Protein AF-A0A0J8U878-F1 (afdb_monomer)

Solvent-accessible surface area (backbone atoms only — not comparable to full-atom values): 22999 Å² total; per-residue (Å²): 139,80,90,84,92,87,89,86,92,84,81,87,77,79,79,78,70,68,70,70,58,58,57,51,50,57,51,50,52,52,49,52,50,49,50,53,54,44,43,48,42,41,12,18,48,30,50,51,44,40,53,38,25,64,50,45,54,52,41,52,48,40,45,71,69,65,80,51,64,66,60,55,86,62,92,69,88,79,62,65,68,48,44,26,63,69,37,65,67,73,68,95,80,61,96,59,80,91,54,53,53,37,72,55,60,37,68,58,32,86,60,34,40,46,50,54,31,47,49,52,57,76,44,74,38,66,56,43,68,77,67,69,48,90,76,88,69,77,80,77,74,80,69,68,81,82,84,77,90,46,81,79,30,19,38,66,58,39,50,54,50,54,29,40,52,47,37,51,32,50,48,76,42,40,70,64,51,71,48,48,56,58,75,36,54,69,54,33,21,46,54,52,18,45,43,56,24,53,53,42,31,73,78,42,62,90,47,26,89,71,27,58,42,71,67,44,28,52,50,47,24,50,53,43,40,51,52,47,49,53,53,34,50,50,44,32,38,58,66,62,37,28,84,66,55,86,73,54,93,83,52,51,81,90,70,46,49,56,56,93,91,50,82,53,98,59,59,66,69,65,48,48,56,30,45,51,53,39,54,67,43,46,52,60,44,47,53,47,18,70,72,66,53,45,70,34,81,55,95,95,37,43,27,38,54,43,82,84,49,36,53,42,73,53,78,77,76,92,70,88,76,94,70,80,82,77,78,75,81,74,78,79,77,78,79,76,87,75,82,88,77,95,70,91,77,80,77,83,79,77,84,74,85,83,75,81,85,79,87,77,98,76,91,87,86,89,88,87,88,86,88,90,131

Mean predicted aligned error: 14.13 Å

Secondary structure (DSSP, 8-state):
----------PPP-----HHHHHHHHHHHHHHHHHHHHHHHHHHHHHHHHIIIIIHHHHHHHHHHTSS----SSS----HHHHHHHTSS--TT--S--PPTTGGGGTT-TTHHHHHHHHHHHSPPHHHHHS----------SS-------TT--HHHHHHHHHHHHHHHHHHSHHHHHHGGGGSHHHHHHHHHHIIIIIHHHH-GGGHHHHSSHHHHHHHHHHHHHHHHHHHHHHHHHHHT-TT----TTS-TTTSPPPTT-S-SS-HHHHHHHHHHHHHHHHHHHHHHHHS-SEEEETTEEEEEPTT--EEE------S----------------------------PPPPGGGSSSS---S--SSS-S---

Radius of gyration: 30.1 Å; Cα contacts (8 Å, |Δi|>4): 318; chains: 1; bounding box: 88×55×126 Å

Foldseek 3Di:
DDDDDDDDDDDDDDPPPPPPPVVVVVVVVVVVVVVVVCQQWVLLLLVLLCCLAVVCVVLVVCQVVVPFQSWDPPPDDDDQQQQQQLQVDDDPDDPDDDFHGDQRSQVQFPPSGRVSLRSLSPDQGPCCPPVVDDDDSDHDDPLDDDDDRSGRHGNVNSLLVLLQVLLLCCLVPVVCSVCQLCSFLQNVLLVVLCCQQPVVCVVPVVCNVPRVDPVNSVVSSVVSSVVSVVNSVVSQQVNQQLPSPPDDPPQDPSNDGDDPVDSHPDPPVSSVVSSVVSSVVRVVSSVCSVPVANWHQDPNWIWGQDSVSGTHTDDPPPDDDDDPPPPPPPDPPDDDDDDDDDDPPPDDDDDDPPPPPDDDDDPDPDDDPDDDD

Sequence (373 aa):
MSQTTGMPGLPPQFAMLNYGTLKNVDTQDRACSKITSVLSRGGGRLEEIFLSSSHAKMYSAINTVLIAPCIIGKSSMFRRSHLNYLTTTPPTNSKRPKRRPGIDYFSDNICEDHLIGDRLWKGKIFEEAEHNEDWGKHSLMFGDLAIQPMSGMSVGSYIDRRVRWLRVRKFTVLLATLVEPGTESFLCSAYLAFGLTTSVPCLLPQYRSYLANWSAFCLIWVASVLVWMLVDWSVYLKLHSGATIEADEFTPPFARPLRKSSIARRPFREWLFAWLGREALALPIWIWSFYGGTTVVWRDKVFRVGMDMVAYEIAQLAGGNKIIQTRSRATSRQGHEGCGDGSSNVRRRTPNGSFVSSGLATARVIESEIGKS

InterPro domains:
  IPR025993 Ceramide glucosyltransferase [PF13506] (43-307)
  IPR025993 Ceramide glucosyltransferase [PTHR12726] (41-317)

pLDDT: mean 76.0, std 23.63, range [25.78, 97.81]

Organism: NCBI:txid396776

Structure (mmCIF, N/CA/C/O backbone):
data_AF-A0A0J8U878-F1
#
_entry.id   AF-A0A0J8U878-F1
#
loop_
_atom_site.group_PDB
_atom_site.id
_atom_site.type_symbol
_atom_site.label_atom_id
_atom_site.label_alt_id
_atom_site.label_comp_id
_atom_site.label_asym_id
_atom_site.label_entity_id
_atom_site.label_seq_id
_atom_site.pdbx_PDB_ins_code
_atom_site.Cartn_x
_atom_site.Cartn_y
_atom_site.Cartn_z
_atom_site.occupancy
_atom_site.B_iso_or_equiv
_atom_site.auth_seq_id
_atom_site.auth_comp_id
_atom_site.auth_asym_id
_atom_site.auth_atom_id
_atom_site.pdbx_PDB_model_num
ATOM 1 N N . MET A 1 1 ? -53.171 -7.462 -78.839 1.00 34.75 1 MET A N 1
ATOM 2 C CA . MET A 1 1 ? -52.237 -6.484 -79.444 1.00 34.75 1 MET A CA 1
ATOM 3 C C . MET A 1 1 ? -51.130 -6.238 -78.430 1.00 34.75 1 MET A C 1
ATOM 5 O O . MET A 1 1 ? -51.472 -5.871 -77.323 1.00 34.75 1 MET A O 1
ATOM 9 N N . SER A 1 2 ? -49.840 -6.467 -78.636 1.00 33.41 2 SER A N 1
ATOM 10 C CA . SER A 1 2 ? -49.039 -7.003 -79.736 1.00 33.41 2 SER A CA 1
ATOM 11 C C . SER A 1 2 ? -47.792 -7.625 -79.091 1.00 33.41 2 SER A C 1
ATOM 13 O O . SER A 1 2 ? -47.280 -7.078 -78.117 1.00 33.41 2 SER A O 1
ATOM 15 N N . GLN A 1 3 ? -47.325 -8.756 -79.618 1.00 32.56 3 GLN A N 1
ATOM 16 C CA . GLN A 1 3 ? -45.987 -9.298 -79.356 1.00 32.56 3 GLN A CA 1
ATOM 17 C C . GLN A 1 3 ? -44.929 -8.509 -80.142 1.00 32.56 3 GLN A C 1
ATOM 19 O O . GLN A 1 3 ? -45.264 -7.991 -81.203 1.00 32.56 3 GLN A O 1
ATOM 24 N N . THR A 1 4 ? -43.683 -8.515 -79.647 1.00 33.38 4 THR A N 1
ATOM 25 C CA . THR A 1 4 ? -42.396 -8.627 -80.389 1.00 33.38 4 THR A CA 1
ATOM 26 C C . THR A 1 4 ? -41.268 -8.677 -79.334 1.00 33.38 4 THR A C 1
ATOM 28 O O . THR A 1 4 ? -41.131 -7.724 -78.577 1.00 33.38 4 THR A O 1
ATOM 31 N N . THR A 1 5 ? -40.661 -9.822 -78.984 1.00 37.22 5 THR A N 1
ATOM 32 C CA . THR A 1 5 ? -39.522 -10.564 -79.599 1.00 37.22 5 THR A CA 1
ATOM 33 C C . THR A 1 5 ? -38.161 -9.844 -79.619 1.00 37.22 5 THR A C 1
ATOM 35 O O . THR A 1 5 ? -38.015 -8.845 -80.312 1.00 37.22 5 THR A O 1
ATOM 38 N N . GLY A 1 6 ? -37.150 -10.444 -78.958 1.00 28.48 6 GLY A N 1
ATOM 39 C CA . GLY A 1 6 ? -35.709 -10.160 -79.125 1.00 28.48 6 GLY A CA 1
ATOM 40 C C . GLY A 1 6 ? -34.797 -10.787 -78.040 1.00 28.48 6 GLY A C 1
ATOM 41 O O . GLY A 1 6 ? -34.685 -10.241 -76.952 1.00 28.48 6 GLY A O 1
ATOM 42 N N . MET A 1 7 ? -34.174 -11.937 -78.338 1.00 31.23 7 MET A N 1
ATOM 43 C CA . MET A 1 7 ? -33.171 -12.734 -77.566 1.00 31.23 7 MET A CA 1
ATOM 44 C C . MET A 1 7 ? -31.717 -12.179 -77.738 1.00 31.23 7 MET A C 1
ATOM 46 O O . MET A 1 7 ? -31.571 -11.265 -78.545 1.00 31.23 7 MET A O 1
ATOM 50 N N . PRO A 1 8 ? -30.598 -12.802 -77.262 1.00 49.50 8 PRO A N 1
ATOM 51 C CA . PRO A 1 8 ? -30.229 -13.457 -75.979 1.00 49.50 8 PRO A CA 1
ATOM 52 C C . PRO A 1 8 ? -28.787 -13.113 -75.450 1.00 49.50 8 PRO A C 1
ATOM 54 O O . PRO A 1 8 ? -27.931 -12.659 -76.200 1.00 49.50 8 PRO A O 1
ATOM 57 N N . GLY A 1 9 ? -28.469 -13.489 -74.194 1.00 32.47 9 GLY A N 1
ATOM 58 C CA . GLY A 1 9 ? -27.154 -14.070 -73.814 1.00 32.47 9 GLY A CA 1
ATOM 59 C C . GLY A 1 9 ? -26.142 -13.252 -72.977 1.00 32.47 9 GLY A C 1
ATOM 60 O O . GLY A 1 9 ? -25.536 -12.323 -73.490 1.00 32.47 9 GLY A O 1
ATOM 61 N N . LEU A 1 10 ? -25.873 -13.690 -71.730 1.00 32.22 10 LEU A N 1
ATOM 62 C CA . LEU A 1 10 ? -24.554 -13.747 -71.039 1.00 32.22 10 LEU A CA 1
ATOM 63 C C . LEU A 1 10 ? -24.715 -14.441 -69.650 1.00 32.22 10 LEU A C 1
ATOM 65 O O . LEU A 1 10 ? -25.807 -14.395 -69.084 1.00 32.22 10 LEU A O 1
ATOM 69 N N . PRO A 1 11 ? -23.691 -15.150 -69.121 1.00 37.91 11 PRO A N 1
ATOM 70 C CA . PRO A 1 11 ? -23.832 -16.157 -68.059 1.00 37.91 11 PRO A CA 1
ATOM 71 C C . PRO A 1 11 ? -23.868 -15.547 -66.642 1.00 37.91 11 PRO A C 1
ATOM 73 O O . PRO A 1 11 ? -23.446 -14.403 -66.457 1.00 37.91 11 PRO A O 1
ATOM 76 N N . PRO A 1 12 ? -24.319 -16.295 -65.612 1.00 38.44 12 PRO A N 1
ATOM 77 C CA . PRO A 1 12 ? -24.359 -15.783 -64.249 1.00 38.44 12 PRO A CA 1
ATOM 78 C C . PRO A 1 12 ? -22.935 -15.655 -63.696 1.00 38.44 12 PRO A C 1
ATOM 80 O O . PRO A 1 12 ? -22.213 -16.644 -63.558 1.00 38.44 12 PRO A O 1
ATOM 83 N N . GLN A 1 13 ? -22.529 -14.429 -63.357 1.00 35.53 13 GLN A N 1
ATOM 84 C CA . GLN A 1 13 ? -21.352 -14.207 -62.527 1.00 35.53 13 GLN A CA 1
ATOM 85 C C . GLN A 1 13 ? -21.590 -14.849 -61.160 1.00 35.53 13 GLN A C 1
ATOM 87 O O . GLN A 1 13 ? -22.499 -14.482 -60.416 1.00 35.53 13 GLN A O 1
ATOM 92 N N . PHE A 1 14 ? -20.740 -15.824 -60.857 1.00 33.62 14 PHE A N 1
ATOM 93 C CA . PHE A 1 14 ? -20.523 -16.384 -59.536 1.00 33.62 14 PHE A CA 1
ATOM 94 C C . PHE A 1 14 ? -20.300 -15.232 -58.544 1.00 33.62 14 PHE A C 1
ATOM 96 O O . PHE A 1 14 ? -19.246 -14.594 -58.541 1.00 33.62 14 PHE A O 1
ATOM 103 N N . ALA A 1 15 ? -21.292 -14.951 -57.700 1.00 37.19 15 ALA A N 1
ATOM 104 C CA . ALA A 1 15 ? -21.102 -14.103 -56.537 1.00 37.19 15 ALA A CA 1
ATOM 105 C C . ALA A 1 15 ? -20.179 -14.851 -55.563 1.00 37.19 15 ALA A C 1
ATOM 107 O O . ALA A 1 15 ? -20.623 -15.675 -54.763 1.00 37.19 15 ALA A O 1
ATOM 108 N N . MET A 1 16 ? -18.874 -14.582 -55.652 1.00 34.69 16 MET A N 1
ATOM 109 C CA . MET A 1 16 ? -17.923 -14.886 -54.588 1.00 34.69 16 MET A CA 1
ATOM 110 C C . MET A 1 16 ? -18.314 -14.032 -53.378 1.00 34.69 16 MET A C 1
ATOM 112 O O . MET A 1 16 ? -17.911 -12.880 -53.228 1.00 34.69 16 MET A O 1
ATOM 116 N N . LEU A 1 17 ? -19.179 -14.596 -52.537 1.00 40.34 17 LEU A N 1
ATOM 117 C CA . LEU A 1 17 ? -19.492 -14.071 -51.220 1.00 40.34 17 LEU A CA 1
ATOM 118 C C . LEU A 1 17 ? -18.183 -13.860 -50.456 1.00 40.34 17 LEU A C 1
ATOM 120 O O . LEU A 1 17 ? -17.321 -14.737 -50.399 1.00 40.34 17 LEU A O 1
ATOM 124 N N . ASN A 1 18 ? -18.061 -12.664 -49.892 1.00 46.28 18 ASN A N 1
ATOM 125 C CA . ASN A 1 18 ? -16.959 -12.154 -49.087 1.00 46.28 18 ASN A CA 1
ATOM 126 C C . ASN A 1 18 ? -16.723 -13.032 -47.832 1.00 46.28 18 ASN A C 1
ATOM 128 O O . ASN A 1 18 ? -17.060 -12.665 -46.708 1.00 46.28 18 ASN A O 1
ATOM 132 N N . TYR A 1 19 ? -16.127 -14.216 -48.003 1.00 40.78 19 TYR A N 1
ATOM 133 C CA . TYR A 1 19 ? -15.762 -15.122 -46.905 1.00 40.78 19 TYR A CA 1
ATOM 134 C C . TYR A 1 19 ? -14.640 -14.552 -46.013 1.00 40.78 19 TYR A C 1
ATOM 136 O O . TYR A 1 19 ? -14.432 -15.034 -44.897 1.00 40.78 19 TYR A O 1
ATOM 144 N N . GLY A 1 20 ? -13.929 -13.516 -46.476 1.00 41.84 20 GLY A N 1
ATOM 145 C CA . GLY A 1 20 ? -12.878 -12.833 -45.716 1.00 41.84 20 GLY A CA 1
ATOM 146 C C . GLY A 1 20 ? -13.403 -11.844 -44.669 1.00 41.84 20 GLY A C 1
ATOM 147 O O . GLY A 1 20 ? -12.791 -11.685 -43.615 1.00 41.84 20 GLY A O 1
ATOM 148 N N . THR A 1 21 ? -14.554 -11.211 -44.912 1.00 46.91 21 THR A N 1
ATOM 149 C CA . THR A 1 21 ? -15.068 -10.136 -44.045 1.00 46.91 21 THR A CA 1
ATOM 150 C C . THR A 1 21 ? -15.819 -10.687 -42.832 1.00 46.91 21 THR A C 1
ATOM 152 O O . THR A 1 21 ? -15.641 -10.185 -41.726 1.00 46.91 21 THR A O 1
ATOM 155 N N . LEU A 1 22 ? -16.572 -11.782 -42.994 1.00 46.09 22 LEU A N 1
ATOM 156 C CA . LEU A 1 22 ? -17.311 -12.427 -41.896 1.00 46.09 22 LEU A CA 1
ATOM 157 C C . LEU A 1 22 ? -16.384 -13.046 -40.835 1.00 46.09 22 LEU A C 1
ATOM 159 O O . LEU A 1 22 ? -16.642 -12.912 -39.642 1.00 46.09 22 LEU A O 1
ATOM 163 N N . LYS A 1 23 ? -15.255 -13.647 -41.242 1.00 46.78 23 LYS A N 1
ATOM 164 C CA . LYS A 1 23 ? -14.264 -14.188 -40.293 1.00 46.78 23 LYS A CA 1
ATOM 165 C C . LYS A 1 23 ? -13.605 -13.100 -39.443 1.00 46.78 23 LYS A C 1
ATOM 167 O O . LYS A 1 23 ? -13.322 -13.344 -38.271 1.00 46.78 23 LYS A O 1
ATOM 172 N N . ASN A 1 24 ? -13.357 -11.918 -40.008 1.00 53.09 24 ASN A N 1
ATOM 173 C CA . ASN A 1 24 ? -12.736 -10.815 -39.272 1.00 53.09 24 ASN A CA 1
ATOM 174 C C . ASN A 1 24 ? -13.693 -10.196 -38.248 1.00 53.09 24 ASN A C 1
ATOM 176 O O . ASN A 1 24 ? -13.280 -9.968 -37.113 1.00 53.09 24 ASN A O 1
ATOM 180 N N . VAL A 1 25 ? -14.970 -10.020 -38.603 1.00 58.34 25 VAL A N 1
ATOM 181 C CA . VAL A 1 25 ? -16.000 -9.514 -37.679 1.00 58.34 25 VAL A CA 1
ATOM 182 C C . VAL A 1 25 ? -16.208 -10.487 -36.512 1.00 58.34 25 VAL A C 1
ATOM 184 O O . VAL A 1 25 ? -16.068 -10.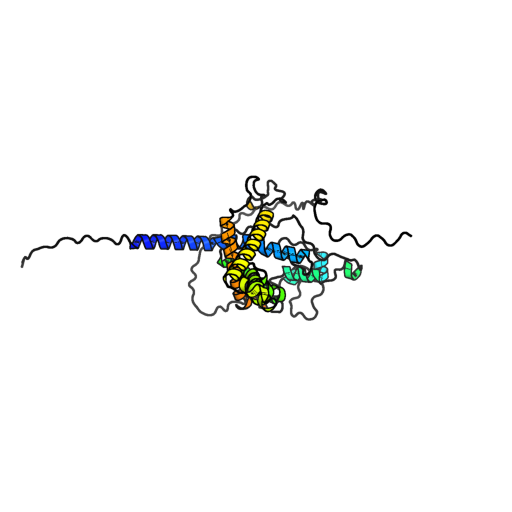089 -35.359 1.00 58.34 25 VAL A O 1
ATOM 187 N N . ASP A 1 26 ? -16.369 -11.788 -36.782 1.00 61.19 26 ASP A N 1
ATOM 188 C CA . ASP A 1 26 ? -16.529 -12.808 -35.731 1.00 61.19 26 ASP A CA 1
ATOM 189 C C . ASP A 1 26 ? -15.321 -12.907 -34.785 1.00 61.19 26 ASP A C 1
ATOM 191 O O . ASP A 1 26 ? -15.462 -13.182 -33.588 1.00 61.19 26 ASP A O 1
ATOM 195 N N . THR A 1 27 ? -14.107 -12.721 -35.310 1.00 63.50 27 THR A N 1
ATOM 196 C CA . THR A 1 27 ? -12.877 -12.798 -34.509 1.00 63.50 27 THR A CA 1
ATOM 197 C C . THR A 1 27 ? -12.712 -11.552 -33.641 1.00 63.50 27 THR A C 1
ATOM 199 O O . THR A 1 27 ? -12.341 -11.662 -32.468 1.00 63.50 27 THR A O 1
ATOM 202 N N . GLN A 1 28 ? -13.042 -10.380 -34.186 1.00 64.25 28 GLN A N 1
ATOM 203 C CA . GLN A 1 28 ? -12.994 -9.102 -33.484 1.00 64.25 28 GLN A CA 1
ATOM 204 C C . GLN A 1 28 ? -14.076 -9.008 -32.398 1.00 64.25 28 GLN A C 1
ATOM 206 O O . GLN A 1 28 ? -13.764 -8.618 -31.270 1.00 64.25 28 GLN A O 1
ATOM 211 N N . ASP A 1 29 ? -15.294 -9.479 -32.668 1.00 67.88 29 ASP A N 1
ATOM 212 C CA . ASP A 1 29 ? -16.391 -9.522 -31.693 1.00 67.88 29 ASP A CA 1
ATOM 213 C C . ASP A 1 29 ? -16.104 -10.510 -30.555 1.00 67.88 29 ASP A C 1
ATOM 215 O O . ASP A 1 29 ? -16.300 -10.195 -29.376 1.00 67.88 29 ASP A O 1
ATOM 219 N N . ARG A 1 30 ? -15.527 -11.683 -30.858 1.00 66.44 30 ARG A N 1
ATOM 220 C CA . ARG A 1 30 ? -15.059 -12.623 -29.822 1.00 66.44 30 ARG A CA 1
ATOM 221 C C . ARG A 1 30 ? -13.912 -12.052 -28.996 1.00 66.44 30 ARG A C 1
ATOM 223 O O . ARG A 1 30 ? -13.865 -12.292 -27.789 1.00 66.44 30 ARG A O 1
ATOM 230 N N . ALA A 1 31 ? -12.978 -11.329 -29.610 1.00 66.88 31 ALA A N 1
ATOM 231 C CA . ALA A 1 31 ? -11.881 -10.686 -28.892 1.00 66.88 31 ALA A CA 1
ATOM 232 C C . ALA A 1 31 ? -12.397 -9.566 -27.973 1.00 66.88 31 ALA A C 1
ATOM 234 O O . ALA A 1 31 ? -12.040 -9.535 -26.795 1.00 66.88 31 ALA A O 1
ATOM 235 N N . CYS A 1 32 ? -13.303 -8.715 -28.463 1.00 70.31 32 CYS A N 1
ATOM 236 C CA . CYS A 1 32 ? -13.951 -7.660 -27.683 1.00 70.31 32 CYS A CA 1
ATOM 237 C C . CYS A 1 32 ? -14.776 -8.234 -26.516 1.00 70.31 32 CYS A C 1
ATOM 239 O O . CYS A 1 32 ? -14.671 -7.763 -25.379 1.00 70.31 32 CYS A O 1
ATOM 241 N N . SER A 1 33 ? -15.514 -9.322 -26.756 1.00 77.75 33 SER A N 1
ATOM 242 C CA . SER A 1 33 ? -16.257 -10.055 -25.725 1.00 77.75 33 SER A CA 1
ATOM 243 C C . SER A 1 33 ? -15.330 -10.640 -24.648 1.00 77.75 33 SER A C 1
ATOM 245 O O . SER A 1 33 ? -15.580 -10.484 -23.449 1.00 77.75 33 SER A O 1
ATOM 247 N N . LYS A 1 34 ? -14.193 -11.231 -25.045 1.00 80.56 34 LYS A N 1
ATOM 248 C CA . LYS A 1 34 ? -13.176 -11.743 -24.110 1.00 80.56 34 LYS A CA 1
ATOM 249 C C . LYS A 1 34 ? -12.537 -10.629 -23.283 1.00 80.56 34 LYS A C 1
ATOM 251 O O . LYS A 1 34 ? -12.421 -10.784 -22.071 1.00 80.56 34 LYS A O 1
ATOM 256 N N . ILE A 1 35 ? -12.154 -9.511 -23.901 1.00 80.50 35 ILE A N 1
ATOM 257 C CA . ILE A 1 35 ? -11.570 -8.358 -23.196 1.00 80.50 35 ILE A CA 1
ATOM 258 C C . ILE A 1 35 ? -12.576 -7.795 -22.190 1.00 80.50 35 ILE A C 1
ATOM 260 O O . ILE A 1 35 ? -12.241 -7.626 -21.020 1.00 80.50 35 ILE A O 1
ATOM 264 N N . THR A 1 36 ? -13.831 -7.606 -22.597 1.00 81.62 36 THR A N 1
ATOM 265 C CA . THR A 1 36 ? -14.916 -7.153 -21.713 1.00 81.62 36 THR A CA 1
ATOM 266 C C . THR A 1 36 ? -15.147 -8.128 -20.551 1.00 81.62 36 THR A C 1
ATOM 268 O O . THR A 1 36 ? -15.304 -7.720 -19.397 1.00 81.62 36 THR A O 1
ATOM 271 N N . SER A 1 37 ? -15.080 -9.438 -20.805 1.00 81.12 37 SER A N 1
ATOM 272 C CA . SER A 1 37 ? -15.161 -10.456 -19.752 1.00 81.12 37 SER A CA 1
ATOM 273 C C . SER A 1 37 ? -13.964 -10.421 -18.794 1.00 81.12 37 SER A C 1
ATOM 275 O O . SER A 1 37 ? -14.129 -10.681 -17.602 1.00 81.12 37 SER A O 1
ATOM 277 N N . VAL A 1 38 ? -12.757 -10.135 -19.286 1.00 85.31 38 VAL A N 1
ATOM 278 C CA . VAL A 1 38 ? -11.560 -10.011 -18.444 1.00 85.31 38 VAL A CA 1
ATOM 279 C C . VAL A 1 38 ? -11.635 -8.736 -17.612 1.00 85.31 38 VAL A C 1
ATOM 281 O O . VAL A 1 38 ? -11.419 -8.790 -16.407 1.00 85.31 38 VAL A O 1
ATOM 284 N N . LEU A 1 39 ? -12.014 -7.605 -18.206 1.00 88.44 39 LEU A N 1
ATOM 285 C CA . LEU A 1 39 ? -12.142 -6.327 -17.504 1.00 88.44 39 LEU A CA 1
ATOM 286 C C . LEU A 1 39 ? -13.256 -6.345 -16.452 1.00 88.44 39 LEU A C 1
ATOM 288 O O . LEU A 1 39 ? -13.088 -5.777 -15.375 1.00 88.44 39 LEU A O 1
ATOM 292 N N . SER A 1 40 ? -14.363 -7.047 -16.701 1.00 86.94 40 SER A N 1
ATOM 293 C CA . SER A 1 40 ? -15.472 -7.150 -15.740 1.00 86.94 40 SER A CA 1
ATOM 294 C C . SER A 1 40 ? -15.149 -7.991 -14.498 1.00 86.94 40 SER A C 1
ATOM 296 O O . SER A 1 40 ? -15.808 -7.830 -13.475 1.00 86.94 40 SER A O 1
ATOM 298 N N . ARG A 1 41 ? -14.122 -8.853 -14.545 1.00 86.81 41 ARG A N 1
ATOM 299 C CA . ARG A 1 41 ? -13.750 -9.756 -13.431 1.00 86.81 41 ARG A CA 1
ATOM 300 C C . ARG A 1 41 ? -12.317 -9.570 -12.926 1.00 86.81 41 ARG A C 1
ATOM 302 O O . ARG A 1 41 ? -11.961 -10.096 -11.873 1.00 86.81 41 ARG A O 1
ATOM 309 N N . GLY A 1 42 ? -11.486 -8.862 -13.683 1.00 90.50 42 GLY A N 1
ATOM 310 C CA . GLY A 1 42 ? -10.051 -8.723 -13.450 1.00 90.50 42 GLY A CA 1
ATOM 311 C C . GLY A 1 42 ? -9.700 -7.834 -12.263 1.00 90.50 42 GLY A C 1
ATOM 312 O O . GLY A 1 42 ? -8.643 -8.024 -11.667 1.00 90.50 42 GLY A O 1
ATOM 313 N N . GLY A 1 43 ? -10.593 -6.928 -11.854 1.00 93.69 43 GLY A N 1
ATOM 314 C CA . GLY A 1 43 ? -10.366 -6.062 -10.695 1.00 93.69 43 GLY A CA 1
ATOM 315 C C . GLY A 1 43 ? -10.190 -6.844 -9.401 1.00 93.69 43 GLY A C 1
ATOM 316 O O . GLY A 1 43 ? -9.343 -6.493 -8.590 1.00 93.69 43 GLY A O 1
ATOM 317 N N . GLY A 1 44 ? -10.912 -7.957 -9.243 1.00 93.50 44 GLY A N 1
ATOM 318 C CA . GLY A 1 44 ? -10.741 -8.844 -8.092 1.00 93.50 44 GLY A CA 1
ATOM 319 C C . GLY A 1 44 ? -9.320 -9.394 -7.964 1.00 93.50 44 GLY A C 1
ATOM 320 O O . GLY A 1 44 ? -8.802 -9.495 -6.856 1.00 93.50 44 GLY A O 1
ATOM 321 N N . ARG A 1 45 ? -8.663 -9.688 -9.096 1.00 93.06 45 ARG A N 1
ATOM 322 C CA . ARG A 1 45 ? -7.261 -10.133 -9.117 1.00 93.06 45 ARG A CA 1
ATOM 323 C C . ARG A 1 45 ? -6.307 -8.987 -8.793 1.00 93.06 45 ARG A C 1
ATOM 325 O O . ARG A 1 45 ? -5.400 -9.185 -7.999 1.00 93.06 45 ARG A O 1
ATOM 332 N N . LEU A 1 46 ? -6.516 -7.806 -9.378 1.00 9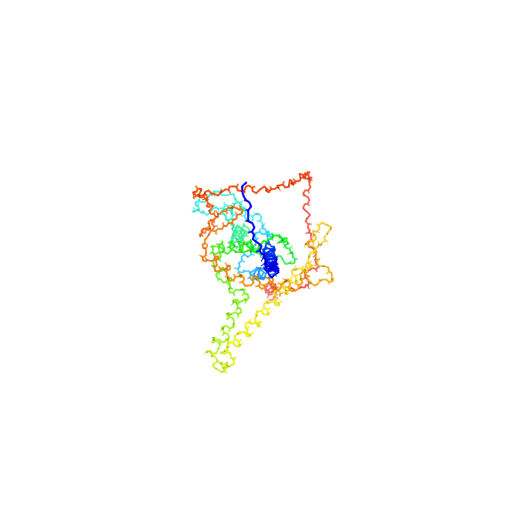5.56 46 LEU A N 1
ATOM 333 C CA . LEU A 1 46 ? -5.687 -6.627 -9.090 1.00 95.56 46 LEU A CA 1
ATOM 334 C C . LEU A 1 46 ? -5.703 -6.283 -7.599 1.00 95.56 46 LEU A C 1
ATOM 336 O O . LEU A 1 46 ? -4.658 -6.044 -7.005 1.00 95.56 46 LEU A O 1
ATOM 340 N N . GLU A 1 47 ? -6.884 -6.319 -6.990 1.00 94.81 47 GLU A N 1
ATOM 341 C CA . GLU A 1 47 ? -7.070 -6.030 -5.572 1.00 94.81 47 GLU A CA 1
ATOM 342 C C . GLU A 1 47 ? -6.522 -7.126 -4.660 1.00 94.81 47 GLU A C 1
ATOM 344 O O . GLU A 1 47 ? -5.937 -6.815 -3.631 1.00 94.81 47 GLU A O 1
ATOM 349 N N . GLU A 1 48 ? -6.666 -8.402 -5.027 1.00 94.19 48 GLU A N 1
ATOM 350 C CA . GLU A 1 48 ? -6.017 -9.496 -4.301 1.00 94.19 48 GLU A CA 1
ATOM 351 C C . GLU A 1 48 ? -4.500 -9.317 -4.282 1.00 94.19 48 GLU A C 1
ATOM 353 O O . GLU A 1 48 ? -3.896 -9.413 -3.214 1.00 94.19 48 GLU A O 1
ATOM 358 N N . ILE A 1 49 ? -3.886 -9.006 -5.432 1.00 94.81 49 ILE A N 1
ATOM 359 C CA . ILE A 1 49 ? -2.444 -8.751 -5.490 1.00 94.81 49 ILE A CA 1
ATOM 360 C C . ILE A 1 49 ? -2.094 -7.511 -4.676 1.00 94.81 49 ILE A C 1
ATOM 362 O O . ILE A 1 49 ? -1.197 -7.585 -3.852 1.00 94.81 49 ILE A O 1
ATOM 366 N N . PHE A 1 50 ? -2.835 -6.412 -4.822 1.00 94.69 50 PHE A N 1
ATOM 367 C CA . PHE A 1 50 ? -2.616 -5.200 -4.035 1.00 94.69 50 PHE A CA 1
ATOM 368 C C . PHE A 1 50 ? -2.643 -5.474 -2.516 1.00 94.69 50 PHE A C 1
ATOM 370 O O . PHE A 1 50 ? -1.745 -5.035 -1.794 1.00 94.69 50 PHE A O 1
ATOM 377 N N . LEU A 1 51 ? -3.640 -6.228 -2.034 1.00 93.25 51 LEU A N 1
ATOM 378 C CA . LEU A 1 51 ? -3.781 -6.598 -0.621 1.00 93.25 51 LEU A CA 1
ATOM 379 C C . LEU A 1 51 ? -2.662 -7.534 -0.139 1.00 93.25 51 LEU A C 1
ATOM 381 O O . LEU A 1 51 ? -2.226 -7.413 1.003 1.00 93.25 51 LEU A O 1
ATOM 385 N N . SER A 1 52 ? -2.186 -8.430 -1.005 1.00 93.62 52 SER A N 1
ATOM 386 C CA . SER A 1 52 ? -1.128 -9.407 -0.709 1.00 93.62 52 SER A CA 1
ATOM 387 C C . SER A 1 52 ? 0.286 -8.948 -1.094 1.00 93.62 52 SER A C 1
ATOM 389 O O . SER A 1 52 ? 1.222 -9.742 -1.022 1.00 93.62 52 SER A O 1
ATOM 391 N N . SER A 1 53 ? 0.464 -7.677 -1.465 1.00 94.38 53 SER A N 1
ATOM 392 C CA . SER A 1 53 ? 1.770 -7.072 -1.735 1.00 94.38 53 SER A CA 1
ATOM 393 C C . SER A 1 53 ? 1.923 -5.703 -1.058 1.00 94.38 53 SER A C 1
ATOM 395 O O . SER A 1 53 ? 2.188 -5.652 0.143 1.00 94.38 53 SER A O 1
ATOM 397 N N . SER A 1 54 ? 1.764 -4.586 -1.781 1.00 92.25 54 SER A N 1
ATOM 398 C CA . SER A 1 54 ? 2.020 -3.228 -1.281 1.00 92.25 54 SER A CA 1
ATOM 399 C C . SER A 1 54 ? 1.208 -2.907 -0.034 1.00 92.25 54 SER A C 1
ATOM 401 O O . SER A 1 54 ? 1.766 -2.376 0.921 1.00 92.25 54 SER A O 1
ATOM 403 N N . HIS A 1 55 ? -0.070 -3.286 0.023 1.00 91.44 55 HIS A N 1
ATOM 404 C CA . HIS A 1 55 ? -0.873 -3.052 1.221 1.00 91.44 55 HIS A CA 1
ATOM 405 C C . HIS A 1 55 ? -0.283 -3.761 2.446 1.00 91.44 55 HIS A C 1
ATOM 407 O O . HIS A 1 55 ? -0.011 -3.109 3.450 1.00 91.44 55 HIS A O 1
ATOM 413 N N . ALA A 1 56 ? -0.048 -5.075 2.356 1.00 91.56 56 ALA A N 1
ATOM 414 C CA . ALA A 1 56 ? 0.515 -5.853 3.454 1.00 91.56 56 ALA A CA 1
ATOM 415 C C . ALA A 1 56 ? 1.885 -5.311 3.883 1.00 91.56 56 ALA A C 1
ATOM 417 O O . ALA A 1 56 ? 2.083 -5.028 5.060 1.00 91.56 56 ALA A O 1
ATOM 418 N N . LYS A 1 57 ? 2.802 -5.080 2.935 1.00 91.69 57 LYS A N 1
ATOM 419 C CA . LYS A 1 57 ? 4.148 -4.572 3.238 1.00 91.69 57 LYS A CA 1
ATOM 420 C C . LYS A 1 57 ? 4.115 -3.213 3.929 1.00 91.69 57 LYS A C 1
ATOM 422 O O . LYS A 1 57 ? 4.772 -3.051 4.950 1.00 91.69 57 LYS A O 1
ATOM 427 N N . MET A 1 58 ? 3.357 -2.251 3.400 1.00 89.12 58 MET A N 1
ATOM 428 C CA . MET A 1 58 ? 3.342 -0.887 3.939 1.00 89.12 58 MET A CA 1
ATOM 429 C C . MET A 1 58 ? 2.679 -0.837 5.315 1.00 89.12 58 MET A C 1
ATOM 431 O O . MET A 1 58 ? 3.236 -0.248 6.238 1.00 89.12 58 MET A O 1
ATOM 435 N N . TYR A 1 59 ? 1.532 -1.501 5.486 1.00 88.69 59 TYR A N 1
ATOM 436 C CA . TYR A 1 59 ? 0.846 -1.540 6.778 1.00 88.69 59 TYR A CA 1
ATOM 437 C C . TYR A 1 59 ? 1.668 -2.277 7.834 1.00 88.69 59 TYR A C 1
ATOM 439 O O . TYR A 1 59 ? 1.795 -1.792 8.957 1.00 88.69 59 TYR A O 1
ATOM 447 N N . SER A 1 60 ? 2.272 -3.417 7.483 1.00 89.75 60 SER A N 1
ATOM 448 C CA . SER A 1 60 ? 3.163 -4.131 8.396 1.00 89.75 60 SER A CA 1
ATOM 449 C C . SER A 1 60 ? 4.392 -3.299 8.746 1.00 89.75 60 SER A C 1
ATOM 451 O O . SER A 1 60 ? 4.729 -3.221 9.922 1.00 89.75 60 SER A O 1
ATOM 453 N N . ALA A 1 61 ? 5.031 -2.636 7.777 1.00 90.38 61 ALA A N 1
ATOM 454 C CA . ALA A 1 61 ? 6.195 -1.794 8.035 1.00 90.38 61 ALA A CA 1
ATOM 455 C C . ALA A 1 61 ? 5.855 -0.641 8.987 1.00 90.38 61 ALA A C 1
ATOM 457 O O . ALA A 1 61 ? 6.495 -0.522 10.028 1.00 90.38 61 ALA A O 1
ATOM 458 N N . ILE A 1 62 ? 4.813 0.145 8.687 1.00 88.88 62 ILE A N 1
ATOM 459 C CA . ILE A 1 62 ? 4.408 1.302 9.503 1.00 88.88 62 ILE A CA 1
ATOM 460 C C . ILE A 1 62 ? 4.047 0.871 10.930 1.00 88.88 62 ILE A C 1
ATOM 462 O O . ILE A 1 62 ? 4.498 1.502 11.886 1.00 88.88 62 ILE A O 1
ATOM 466 N N . ASN A 1 63 ? 3.286 -0.218 11.085 1.00 89.38 63 ASN A N 1
ATOM 467 C CA . ASN A 1 63 ? 2.906 -0.720 12.406 1.00 89.38 63 ASN A CA 1
ATOM 468 C C . ASN A 1 63 ? 4.074 -1.372 13.158 1.00 89.38 63 ASN A C 1
ATOM 470 O O . ASN A 1 63 ? 4.056 -1.396 14.382 1.00 89.38 63 ASN A O 1
ATOM 474 N N . THR A 1 64 ? 5.099 -1.872 12.460 1.00 89.50 64 THR A N 1
ATOM 475 C CA . THR A 1 64 ? 6.313 -2.414 13.097 1.00 89.50 64 THR A CA 1
ATOM 476 C C . THR A 1 64 ? 7.202 -1.297 13.628 1.00 89.50 64 THR A C 1
ATOM 478 O O . THR A 1 64 ? 7.720 -1.403 14.734 1.00 89.50 64 THR A O 1
ATOM 481 N N . VAL A 1 65 ? 7.368 -0.210 12.866 1.00 89.69 65 VAL A N 1
ATOM 482 C CA . VAL A 1 65 ? 8.186 0.935 13.303 1.00 89.69 65 VAL A CA 1
ATOM 483 C C . VAL A 1 65 ? 7.440 1.888 14.241 1.00 89.69 65 VAL A C 1
ATOM 485 O O . VAL A 1 65 ? 8.054 2.806 14.772 1.00 89.69 65 VAL A O 1
ATOM 488 N N . LEU A 1 66 ? 6.130 1.689 14.438 1.00 87.75 66 LEU A N 1
ATOM 489 C CA . LEU A 1 66 ? 5.286 2.449 15.368 1.00 87.75 66 LEU A CA 1
ATOM 490 C C . LEU A 1 66 ? 5.353 3.975 15.165 1.00 87.75 66 LEU A C 1
ATOM 492 O O . LEU A 1 66 ? 5.309 4.744 16.120 1.00 87.75 66 LEU A O 1
ATOM 496 N N . ILE A 1 67 ? 5.427 4.430 13.911 1.00 86.88 67 ILE A N 1
ATOM 497 C CA . ILE A 1 67 ? 5.469 5.871 13.588 1.00 86.88 67 ILE A CA 1
ATOM 498 C C . ILE A 1 67 ? 4.077 6.495 13.427 1.00 86.88 67 ILE A C 1
ATOM 500 O O . ILE A 1 67 ? 3.930 7.712 13.507 1.00 86.88 67 ILE A O 1
ATOM 504 N N . ALA A 1 68 ? 3.056 5.678 13.160 1.00 85.69 68 ALA A N 1
ATOM 505 C CA . ALA A 1 68 ? 1.678 6.119 12.975 1.00 85.69 68 ALA A CA 1
ATOM 506 C C . ALA A 1 68 ? 0.697 4.959 13.225 1.00 85.69 68 ALA A C 1
ATOM 508 O O . ALA A 1 68 ? 1.045 3.808 12.947 1.00 85.69 68 ALA A O 1
ATOM 509 N N . PRO A 1 69 ? -0.548 5.237 13.664 1.00 85.19 69 PRO A N 1
ATOM 510 C CA . PRO A 1 69 ? -1.590 4.222 13.779 1.00 85.19 69 PRO A CA 1
ATOM 511 C C . PRO A 1 69 ? -2.081 3.820 12.382 1.00 85.19 69 PRO A C 1
ATOM 513 O O . PRO A 1 69 ? -3.003 4.422 11.823 1.00 85.19 69 PRO A O 1
ATOM 516 N N . CYS A 1 70 ? -1.459 2.804 11.784 1.00 85.31 70 CYS A N 1
ATOM 517 C CA . CYS A 1 70 ? -1.843 2.317 10.465 1.00 85.31 70 CYS A CA 1
ATOM 518 C C . CYS A 1 70 ? -2.907 1.228 10.602 1.00 85.31 70 CYS A C 1
ATOM 520 O O . CYS A 1 70 ? -2.630 0.030 10.547 1.00 85.31 70 CYS A O 1
ATOM 522 N N . ILE A 1 71 ? -4.150 1.655 10.808 1.00 86.56 71 ILE A N 1
ATOM 523 C CA . ILE A 1 71 ? -5.287 0.744 10.930 1.00 86.56 71 ILE A CA 1
ATOM 524 C C . ILE A 1 71 ? -6.150 0.735 9.671 1.00 86.56 71 ILE A C 1
ATOM 526 O O . ILE A 1 71 ? -6.119 1.656 8.852 1.00 86.56 71 ILE A O 1
ATOM 530 N N . ILE A 1 72 ? -6.907 -0.345 9.521 1.00 84.81 72 ILE A N 1
ATOM 531 C CA . ILE A 1 72 ? -7.884 -0.539 8.452 1.00 84.81 72 ILE A CA 1
ATOM 532 C C . ILE A 1 72 ? -9.279 -0.711 9.054 1.00 84.81 72 ILE A C 1
ATOM 534 O O . ILE A 1 72 ? -9.435 -1.286 10.132 1.00 84.81 72 ILE A O 1
ATOM 538 N N . GLY A 1 73 ? -10.313 -0.290 8.329 1.00 82.19 73 GLY A N 1
ATOM 539 C CA . GLY A 1 73 ? -11.718 -0.405 8.742 1.00 82.19 73 GLY A CA 1
ATOM 540 C C . GLY A 1 73 ? -12.277 -1.829 8.793 1.00 82.19 73 GLY A C 1
ATOM 541 O O . GLY A 1 73 ? -13.489 -2.018 8.851 1.00 82.19 73 GLY A O 1
ATOM 542 N N . LYS A 1 74 ? -11.419 -2.852 8.734 1.00 84.88 74 LYS A N 1
ATOM 543 C CA . LYS A 1 74 ? -11.772 -4.265 8.894 1.00 84.88 74 LYS A CA 1
ATOM 544 C C . LYS A 1 74 ? -10.732 -4.948 9.764 1.00 84.88 74 LYS A C 1
ATOM 546 O O . LYS A 1 74 ? -9.560 -4.620 9.667 1.00 84.88 74 LYS A O 1
ATOM 551 N N . SER A 1 75 ? -11.158 -5.913 10.574 1.00 86.56 75 SER A N 1
ATOM 552 C CA . SER A 1 75 ? -10.250 -6.745 11.380 1.00 86.56 75 SER A CA 1
ATOM 553 C C . SER A 1 75 ? -9.323 -5.959 12.317 1.00 86.56 75 SER A C 1
ATOM 555 O O . SER A 1 75 ? -8.213 -6.390 12.607 1.00 86.56 75 SER A O 1
ATOM 557 N N . SER A 1 76 ? -9.808 -4.820 12.814 1.00 89.81 76 SER A N 1
ATOM 558 C CA . SER A 1 76 ? -9.174 -4.038 13.877 1.00 89.81 76 SER A CA 1
ATOM 559 C C . SER A 1 76 ? -9.993 -4.176 15.162 1.00 89.81 76 SER A C 1
ATOM 561 O O . SER A 1 76 ? -11.224 -4.177 15.114 1.00 89.81 76 SER A O 1
ATOM 563 N N . MET A 1 77 ? -9.324 -4.276 16.313 1.00 90.94 77 MET A N 1
ATOM 564 C CA . MET A 1 77 ? -9.966 -4.342 17.629 1.00 90.94 77 MET A CA 1
ATOM 565 C C . MET A 1 77 ? -9.594 -3.122 18.469 1.00 90.94 77 MET A C 1
ATOM 567 O O . MET A 1 77 ? -8.425 -2.754 18.560 1.00 90.94 77 MET A O 1
ATOM 571 N N . PHE A 1 78 ? -10.589 -2.527 19.129 1.00 91.50 78 PHE A N 1
ATOM 572 C CA . PHE A 1 78 ? -10.409 -1.372 20.009 1.00 91.50 78 PHE A CA 1
ATOM 573 C C . PHE A 1 78 ? -11.070 -1.627 21.363 1.00 91.50 78 PHE A C 1
ATOM 575 O O . PHE A 1 78 ? -12.116 -2.275 21.445 1.00 91.50 78 PHE A O 1
ATOM 582 N N . ARG A 1 79 ? -10.498 -1.073 22.438 1.00 92.19 79 ARG A N 1
ATOM 583 C CA . ARG A 1 79 ? -11.140 -1.086 23.759 1.00 92.19 79 ARG A CA 1
ATOM 584 C C . ARG A 1 79 ? -12.250 -0.041 23.805 1.00 92.19 79 ARG A C 1
ATOM 586 O O . ARG A 1 79 ? -12.004 1.149 23.610 1.00 92.19 79 ARG A O 1
ATOM 593 N N . ARG A 1 80 ? -13.473 -0.488 24.107 1.00 93.25 80 ARG A N 1
ATOM 594 C CA . ARG A 1 80 ? -14.656 0.386 24.185 1.00 93.25 80 ARG A CA 1
ATOM 595 C C . ARG A 1 80 ? -14.497 1.488 25.236 1.00 93.25 80 ARG A C 1
ATOM 597 O O . ARG A 1 80 ? -14.885 2.619 24.970 1.00 93.25 80 ARG A O 1
ATOM 604 N N . SER A 1 81 ? -13.932 1.169 26.403 1.00 93.44 81 SER A N 1
ATOM 605 C CA . SER A 1 81 ? -13.699 2.130 27.494 1.00 93.44 81 SER A CA 1
ATOM 606 C C . SER A 1 81 ? -12.800 3.283 27.049 1.00 93.44 81 SER A C 1
ATOM 608 O O . SER A 1 81 ? -13.194 4.439 27.175 1.00 93.44 81 SER A O 1
ATOM 610 N N . HIS A 1 82 ? -11.653 2.966 26.440 1.00 93.69 82 HIS A N 1
ATOM 611 C CA . HIS A 1 82 ? -10.691 3.962 25.961 1.00 93.69 82 HIS A CA 1
ATOM 612 C C . HIS A 1 82 ? -11.323 4.858 24.893 1.00 93.69 82 HIS A C 1
ATOM 614 O O . HIS A 1 82 ? -11.234 6.082 24.970 1.00 93.69 82 HIS A O 1
ATOM 620 N N . LEU A 1 83 ? -12.011 4.257 23.915 1.00 93.31 83 LEU A N 1
ATOM 621 C CA . LEU A 1 83 ? -12.645 5.018 22.843 1.00 93.31 83 LEU A CA 1
ATOM 622 C C . LEU A 1 83 ? -13.737 5.951 23.382 1.00 93.31 83 LEU A C 1
ATOM 624 O O . LEU A 1 83 ? -13.788 7.113 22.987 1.00 93.31 83 LEU A O 1
ATOM 628 N N . ASN A 1 84 ? -14.575 5.473 24.306 1.00 93.75 84 ASN A N 1
ATOM 629 C CA . ASN A 1 84 ? -15.621 6.284 24.930 1.00 93.75 84 ASN A CA 1
ATOM 630 C C . ASN A 1 84 ? -15.031 7.451 25.730 1.00 93.75 84 ASN A C 1
ATOM 632 O O . ASN A 1 84 ? -15.470 8.585 25.554 1.00 93.75 84 ASN A O 1
ATOM 636 N N . TYR A 1 85 ? -14.018 7.200 26.563 1.00 92.44 85 TYR A N 1
ATOM 637 C CA . TYR A 1 85 ? -13.357 8.245 27.350 1.00 92.44 85 TYR A CA 1
ATOM 638 C C . TYR A 1 85 ? -12.806 9.357 26.445 1.00 92.44 85 TYR A C 1
ATOM 640 O O . TYR A 1 85 ? -13.129 10.532 26.614 1.00 92.44 85 TYR A O 1
ATOM 648 N N . LEU A 1 86 ? -12.094 8.978 25.381 1.00 91.44 86 LEU A N 1
ATOM 649 C CA . LEU A 1 86 ? -11.497 9.917 24.428 1.00 91.44 86 LEU A CA 1
ATOM 650 C C . LEU A 1 86 ? -12.513 10.680 23.561 1.00 91.44 86 LEU A C 1
ATOM 652 O O . LEU A 1 86 ? -12.150 11.652 22.896 1.00 91.44 86 LEU A O 1
ATOM 656 N N . THR A 1 87 ? -13.774 10.267 23.538 1.00 91.00 87 THR A N 1
ATOM 657 C CA . THR A 1 87 ? -14.834 10.886 22.722 1.00 91.00 87 THR A CA 1
ATOM 658 C C . THR A 1 87 ? -15.953 11.493 23.571 1.00 91.00 87 THR A C 1
ATOM 660 O O . THR A 1 87 ? -16.983 11.898 23.037 1.00 91.00 87 THR A O 1
ATOM 663 N N . THR A 1 88 ? -15.761 11.585 24.892 1.00 85.19 88 THR A N 1
ATOM 664 C CA . THR A 1 88 ? -16.750 12.167 25.815 1.00 85.19 88 THR A CA 1
ATOM 665 C C . THR A 1 88 ? -16.789 13.695 25.731 1.00 85.19 88 THR A C 1
ATOM 667 O O . THR A 1 88 ? -17.859 14.291 25.854 1.00 85.19 88 THR A O 1
ATOM 670 N N . THR A 1 89 ? -15.653 14.341 25.462 1.00 67.88 89 THR A N 1
ATOM 671 C CA . THR A 1 89 ? -15.566 15.793 25.277 1.00 67.88 89 THR A CA 1
ATOM 672 C C . THR A 1 89 ? -15.534 16.145 23.785 1.00 67.88 89 THR A C 1
ATOM 674 O O . THR A 1 89 ? -14.534 15.887 23.109 1.00 67.88 89 THR A O 1
ATOM 677 N N . PRO A 1 90 ? -16.610 16.727 23.220 1.00 61.91 90 PRO A N 1
ATOM 678 C CA . PRO A 1 90 ? -16.543 17.272 21.873 1.00 61.91 90 PRO A CA 1
ATOM 679 C C . PRO A 1 90 ? -15.560 18.455 21.844 1.00 61.91 90 PRO A C 1
ATOM 681 O O . PRO A 1 90 ? -15.491 19.211 22.817 1.00 61.91 90 PRO A O 1
ATOM 684 N N . PRO A 1 91 ? -14.802 18.652 20.750 1.00 59.53 91 PRO A N 1
ATOM 685 C CA . PRO A 1 91 ? -13.944 19.817 20.616 1.00 59.53 91 PRO A CA 1
ATOM 686 C C . PRO A 1 91 ? -14.788 21.087 20.744 1.00 59.53 91 PRO A C 1
ATOM 688 O O . PRO A 1 91 ? -15.807 21.240 20.065 1.00 59.53 91 PRO A O 1
ATOM 691 N N . THR A 1 92 ? -14.340 21.998 21.606 1.00 53.59 92 THR A N 1
ATOM 692 C CA . THR A 1 92 ? -15.051 23.194 22.095 1.00 53.59 92 THR A CA 1
ATOM 693 C C . THR A 1 92 ? -15.490 24.191 21.015 1.00 53.59 92 THR A C 1
ATOM 695 O O . THR A 1 92 ? -16.187 25.143 21.330 1.00 53.59 92 THR A O 1
ATOM 698 N N . ASN A 1 93 ? -15.166 23.954 19.739 1.00 52.22 93 ASN A N 1
ATOM 699 C CA . ASN A 1 93 ? -15.492 24.823 18.602 1.00 52.22 93 ASN A CA 1
ATOM 700 C C . ASN A 1 93 ? -16.076 24.080 17.386 1.00 52.22 93 ASN A C 1
ATOM 702 O O . ASN A 1 93 ? -16.048 24.589 16.264 1.00 52.22 93 ASN A O 1
ATOM 706 N N . SER A 1 94 ? -16.590 22.859 17.555 1.00 57.22 94 SER A N 1
ATOM 707 C CA . SER A 1 94 ? -17.147 22.130 16.416 1.00 57.22 94 SER A CA 1
ATOM 708 C C . SER A 1 94 ? -18.580 22.590 16.121 1.00 57.22 94 SER A C 1
ATOM 710 O O . SER A 1 94 ? -19.467 22.406 16.949 1.00 57.22 94 SER A O 1
ATOM 712 N N . LYS A 1 95 ? -18.846 23.099 14.908 1.00 61.94 95 LYS A N 1
ATOM 713 C CA . LYS A 1 95 ? -20.212 23.274 14.353 1.00 61.94 95 LYS A CA 1
ATOM 714 C C . LYS A 1 95 ? -20.937 21.932 14.120 1.00 61.94 95 LYS A C 1
ATOM 716 O O . LYS A 1 95 ? -21.892 21.861 13.351 1.00 61.94 95 LYS A O 1
ATOM 721 N N . ARG A 1 96 ? -20.421 20.843 14.695 1.00 66.94 96 ARG A N 1
ATOM 722 C CA . ARG A 1 96 ? -20.838 19.476 14.408 1.00 66.94 96 ARG A CA 1
ATOM 723 C C . ARG A 1 96 ? -22.065 19.126 15.247 1.00 66.94 96 ARG A C 1
ATOM 725 O O . ARG A 1 96 ? -22.182 19.604 16.379 1.00 66.94 96 ARG A O 1
ATOM 732 N N . PRO A 1 97 ? -22.959 18.272 14.728 1.00 71.12 97 PRO A N 1
ATOM 733 C CA . PRO A 1 97 ? -24.014 17.685 15.538 1.00 71.12 97 PRO A CA 1
ATOM 734 C C . PRO A 1 97 ? -23.397 16.995 16.755 1.00 71.12 97 PRO A C 1
ATOM 736 O O . PRO A 1 97 ? -22.352 16.351 16.651 1.00 71.12 97 PRO A O 1
ATOM 739 N N . LYS A 1 98 ? -24.040 17.105 17.918 1.00 78.12 98 LYS A N 1
ATOM 740 C CA . LYS A 1 98 ? -23.582 16.402 19.118 1.00 78.12 98 LYS A CA 1
ATOM 741 C C . LYS A 1 98 ? -23.752 14.894 18.904 1.00 78.12 98 LYS A C 1
ATOM 743 O O . LYS A 1 98 ? -24.872 14.388 18.923 1.00 78.12 98 LYS A O 1
ATOM 748 N N . ARG A 1 99 ? -22.641 14.193 18.679 1.00 85.62 99 ARG A N 1
ATOM 749 C CA . ARG A 1 99 ? -22.581 12.731 18.547 1.00 85.62 99 ARG A CA 1
ATOM 750 C C . ARG A 1 99 ? -22.416 12.062 19.907 1.00 85.62 99 ARG A C 1
ATOM 752 O O . ARG A 1 99 ? -21.957 12.688 20.866 1.00 85.62 99 ARG A O 1
ATOM 759 N N . ARG A 1 100 ? -22.806 10.791 20.002 1.00 88.75 100 ARG A N 1
ATOM 760 C CA . ARG A 1 100 ? -22.570 9.985 21.206 1.00 88.75 100 ARG A CA 1
ATOM 761 C C . ARG A 1 100 ? -21.094 9.563 21.277 1.00 88.75 100 ARG A C 1
ATOM 763 O O . ARG A 1 100 ? -20.483 9.346 20.229 1.00 88.75 100 ARG A O 1
ATOM 770 N N . PRO A 1 101 ? -20.522 9.399 22.485 1.00 89.56 101 PRO A N 1
ATOM 771 C CA . PRO A 1 101 ? -19.182 8.844 22.635 1.00 89.56 101 PRO A CA 1
ATOM 772 C C . PRO A 1 101 ? -19.080 7.438 22.028 1.00 89.56 101 PRO A C 1
ATOM 774 O O . PRO A 1 101 ? -20.052 6.679 22.001 1.00 89.56 101 PRO A O 1
ATOM 777 N N . GLY A 1 102 ? -17.888 7.089 21.562 1.00 90.81 102 GLY A N 1
ATOM 778 C CA . GLY A 1 102 ? -17.577 5.835 20.894 1.00 90.81 102 GLY A CA 1
ATOM 779 C C . GLY A 1 102 ? -17.495 6.006 19.380 1.00 90.81 102 GLY A C 1
ATOM 780 O O . GLY A 1 102 ? -16.944 6.981 18.880 1.00 90.81 102 GLY A O 1
ATOM 781 N N . ILE A 1 103 ? -18.035 5.036 18.641 1.00 91.38 103 ILE A N 1
ATOM 782 C CA . ILE A 1 103 ? -17.966 5.010 17.171 1.00 91.38 103 ILE A CA 1
ATOM 783 C C . ILE A 1 103 ? -18.826 6.117 16.541 1.00 91.38 103 ILE A C 1
ATOM 785 O O . ILE A 1 103 ? -18.425 6.685 15.531 1.00 91.38 103 ILE A O 1
ATOM 789 N N . ASP A 1 104 ? -19.964 6.472 17.154 1.00 90.25 104 ASP A N 1
ATOM 790 C CA . ASP A 1 104 ? -20.877 7.490 16.607 1.00 90.25 104 ASP A CA 1
ATOM 791 C C . ASP A 1 104 ? -20.219 8.875 16.480 1.00 90.25 104 ASP A C 1
ATOM 793 O O . ASP A 1 104 ? -20.569 9.664 15.604 1.00 90.25 104 ASP A O 1
ATOM 797 N N . TYR A 1 105 ? -19.202 9.147 17.300 1.00 89.12 105 TYR A N 1
ATOM 798 C CA . TYR A 1 105 ? -18.377 10.348 17.204 1.00 89.12 105 TYR A CA 1
ATOM 799 C C . TYR A 1 105 ? -17.740 10.539 15.813 1.00 89.12 105 TYR A C 1
ATOM 801 O O . TYR A 1 105 ? -17.530 11.674 15.388 1.00 89.12 105 TYR A O 1
ATOM 809 N N . PHE A 1 106 ? -17.464 9.448 15.092 1.00 89.50 106 PHE A N 1
ATOM 810 C CA . PHE A 1 106 ? -16.799 9.449 13.784 1.00 89.50 106 PHE A CA 1
ATOM 811 C C . PHE A 1 106 ? -17.767 9.251 12.605 1.00 89.50 106 PHE A C 1
ATOM 813 O O . PHE A 1 106 ? -17.322 9.150 11.465 1.00 89.50 106 PHE A O 1
ATOM 820 N N . SER A 1 107 ? -19.084 9.209 12.849 1.00 87.75 107 SER A N 1
ATOM 821 C CA . SER A 1 107 ? -20.114 8.927 11.831 1.00 87.75 107 SER A CA 1
ATOM 822 C C . SER A 1 107 ? -20.124 9.903 10.647 1.00 87.75 107 SER A C 1
ATOM 824 O O . SER A 1 107 ? -20.640 9.577 9.581 1.00 87.75 107 SER A O 1
ATOM 826 N N . ASP A 1 108 ? -19.573 11.104 10.826 1.00 84.00 108 ASP A N 1
ATOM 827 C CA . ASP A 1 108 ? -19.520 12.148 9.797 1.00 84.00 108 ASP A CA 1
ATOM 828 C C . ASP A 1 108 ? -18.300 12.002 8.856 1.00 84.00 108 ASP A C 1
ATOM 830 O O . ASP A 1 108 ? -18.115 12.787 7.920 1.00 84.00 108 ASP A O 1
ATOM 834 N N . ASN A 1 109 ? -17.446 11.000 9.090 1.00 84.56 109 ASN A N 1
ATOM 835 C CA . ASN A 1 109 ? -16.183 10.796 8.389 1.00 84.56 109 ASN A CA 1
ATOM 836 C C . ASN A 1 109 ? -16.220 9.528 7.516 1.00 84.56 109 ASN A C 1
ATOM 838 O O . ASN A 1 109 ? -16.684 8.481 7.948 1.00 84.56 109 ASN A O 1
ATOM 842 N N . ILE A 1 110 ? -15.680 9.605 6.291 1.00 83.38 110 ILE A N 1
ATOM 843 C CA . ILE A 1 110 ? -15.547 8.441 5.380 1.00 83.38 110 ILE A CA 1
ATOM 844 C C . ILE A 1 110 ? -14.345 7.543 5.725 1.00 83.38 110 ILE A C 1
ATOM 846 O O . ILE A 1 110 ? -14.308 6.387 5.314 1.00 83.38 110 ILE A O 1
ATOM 850 N N . CYS A 1 111 ? -13.342 8.094 6.413 1.00 83.88 111 CYS A N 1
ATOM 851 C CA . CYS A 1 111 ? -12.200 7.353 6.958 1.00 83.88 111 CYS A CA 1
ATOM 852 C C . CYS A 1 111 ? -12.289 7.346 8.487 1.00 83.88 111 CYS A C 1
ATOM 854 O O . CYS A 1 111 ? -11.386 7.818 9.184 1.00 83.88 111 CYS A O 1
ATOM 856 N N . GLU A 1 112 ? -13.428 6.891 9.004 1.00 88.69 112 GLU A N 1
ATOM 857 C CA . GLU A 1 112 ? -13.681 6.753 10.436 1.00 88.69 112 GLU A CA 1
ATOM 858 C C . GLU A 1 112 ? -12.637 5.856 11.102 1.00 88.69 112 GLU A C 1
ATOM 860 O O . GLU A 1 112 ? -12.188 6.143 12.208 1.00 88.69 112 GLU A O 1
ATOM 865 N N . ASP A 1 113 ? -12.197 4.818 10.391 1.00 90.00 113 ASP A N 1
ATOM 866 C CA . ASP A 1 113 ? -11.161 3.895 10.827 1.00 90.00 113 ASP A CA 1
ATOM 867 C C . ASP A 1 113 ? -9.874 4.639 11.182 1.00 90.00 113 ASP A C 1
ATOM 869 O O . ASP A 1 113 ? -9.442 4.618 12.328 1.00 90.00 113 ASP A O 1
ATOM 873 N N . HIS A 1 114 ? -9.306 5.384 10.241 1.00 88.44 114 HIS A N 1
ATOM 874 C CA . HIS A 1 114 ? -8.088 6.146 10.455 1.00 88.44 114 HIS A CA 1
ATOM 875 C C . HIS A 1 114 ? -8.218 7.130 11.627 1.00 88.44 114 HIS A C 1
ATOM 877 O O . HIS A 1 114 ? -7.302 7.232 12.442 1.00 88.44 114 HIS A O 1
ATOM 883 N N . LEU A 1 115 ? -9.362 7.811 11.755 1.00 88.94 115 LEU A N 1
ATOM 884 C CA . LEU A 1 115 ? -9.593 8.781 12.829 1.00 88.94 115 LEU A CA 1
ATOM 885 C C . LEU A 1 115 ? -9.735 8.134 14.208 1.00 88.94 115 LEU A C 1
ATOM 887 O O . LEU A 1 115 ? -9.259 8.703 15.190 1.00 88.94 115 LEU A O 1
ATOM 891 N N . ILE A 1 116 ? -10.345 6.949 14.297 1.00 92.25 116 ILE A N 1
ATOM 892 C CA . ILE A 1 116 ? -10.375 6.160 15.535 1.00 92.25 116 ILE A CA 1
ATOM 893 C C . ILE A 1 116 ? -8.941 5.841 15.970 1.00 92.25 116 ILE A C 1
ATOM 895 O O . ILE A 1 116 ? -8.587 6.023 17.136 1.00 92.25 116 ILE A O 1
ATOM 899 N N . GLY A 1 117 ? -8.107 5.413 15.022 1.00 91.38 117 GLY A N 1
ATOM 900 C CA . GLY A 1 117 ? -6.707 5.071 15.260 1.00 91.38 117 GLY A CA 1
ATOM 901 C C . GLY A 1 117 ? -5.900 6.275 15.716 1.00 91.38 117 GLY A C 1
ATOM 902 O O . GLY A 1 117 ? -5.215 6.200 16.730 1.00 91.38 117 GLY A O 1
ATOM 903 N N . ASP A 1 118 ? -6.040 7.403 15.020 1.00 90.31 118 ASP A N 1
ATOM 904 C CA . ASP A 1 118 ? -5.373 8.657 15.369 1.00 90.31 118 ASP A CA 1
ATOM 905 C C . ASP A 1 118 ? -5.793 9.162 16.754 1.00 90.31 118 ASP A C 1
ATOM 907 O O . ASP A 1 118 ? -4.953 9.566 17.563 1.00 90.31 118 ASP A O 1
ATOM 911 N N . ARG A 1 119 ? -7.091 9.066 17.074 1.00 91.56 119 ARG A N 1
ATOM 912 C CA . ARG A 1 119 ? -7.617 9.479 18.376 1.00 91.56 119 ARG A CA 1
ATOM 913 C C . ARG A 1 119 ? -7.065 8.621 19.509 1.00 91.56 119 ARG A C 1
ATOM 915 O O . ARG A 1 119 ? -6.690 9.190 20.532 1.00 91.56 119 ARG A O 1
ATOM 922 N N . LEU A 1 120 ? -7.021 7.299 19.333 1.00 92.50 120 LEU A N 1
ATOM 923 C CA . LEU A 1 120 ? -6.474 6.358 20.317 1.00 92.50 120 LEU A CA 1
ATOM 924 C C . LEU A 1 120 ? -4.957 6.500 20.470 1.00 92.50 120 LEU A C 1
ATOM 926 O O . LEU A 1 120 ? -4.446 6.388 21.579 1.00 92.50 120 LEU A O 1
ATOM 930 N N . TRP A 1 121 ? -4.252 6.779 19.375 1.00 92.25 121 TRP A N 1
ATOM 931 C CA . TRP A 1 121 ? -2.803 6.951 19.367 1.00 92.25 121 TRP A CA 1
ATOM 932 C C . TRP A 1 121 ? -2.358 8.213 20.105 1.00 92.25 121 TRP A C 1
ATOM 934 O O . TRP A 1 121 ? -1.463 8.162 20.942 1.00 92.25 121 TRP A O 1
ATOM 944 N N . LYS A 1 122 ? -2.992 9.354 19.805 1.00 91.06 122 LYS A N 1
ATOM 945 C CA . LYS A 1 122 ? -2.631 10.664 20.376 1.00 91.06 122 LYS A CA 1
ATOM 946 C C . LYS A 1 122 ? -3.307 10.951 21.716 1.00 91.06 122 LYS A C 1
ATOM 948 O O . LYS A 1 122 ? -2.874 11.833 22.450 1.00 91.06 122 LYS A O 1
ATOM 953 N N . GLY A 1 123 ? -4.422 10.284 22.003 1.00 89.88 123 GLY A N 1
ATOM 954 C CA . GLY A 1 123 ? -5.212 10.516 23.204 1.00 89.88 123 GLY A CA 1
ATOM 955 C C . GLY A 1 123 ? -4.601 9.873 24.444 1.00 89.88 123 GLY A C 1
ATOM 956 O O . GLY A 1 123 ? -4.194 8.712 24.400 1.00 89.88 123 GLY A O 1
ATOM 957 N N . LYS A 1 124 ? -4.617 10.607 25.562 1.00 91.06 124 LYS A N 1
ATOM 958 C CA . LYS A 1 124 ? -4.369 10.034 26.888 1.00 91.06 124 LYS A CA 1
ATOM 959 C C . LYS A 1 124 ? -5.614 9.299 27.367 1.00 91.06 124 LYS A C 1
ATOM 961 O O . LYS A 1 124 ? -6.681 9.908 27.449 1.00 91.06 124 LYS A O 1
ATOM 966 N N . ILE A 1 125 ? -5.493 7.995 27.595 1.00 92.69 125 ILE A N 1
ATOM 967 C CA . ILE A 1 125 ? -6.604 7.176 28.108 1.00 92.69 125 ILE A CA 1
ATOM 968 C C . ILE A 1 125 ? -6.801 7.436 29.606 1.00 92.69 125 ILE A C 1
ATOM 970 O O . ILE A 1 125 ? -5.962 8.080 30.228 1.00 92.69 125 ILE A O 1
ATOM 974 N N . PHE A 1 126 ? -7.911 6.966 30.174 1.00 91.69 126 PHE A N 1
ATOM 975 C CA . PHE A 1 126 ? -8.250 7.198 31.582 1.00 91.69 126 PHE A CA 1
ATOM 976 C C . PHE A 1 126 ? -7.127 6.736 32.521 1.00 91.69 126 PHE A C 1
ATOM 978 O O . PHE A 1 126 ? -6.708 7.477 33.399 1.00 91.69 126 PHE A O 1
ATOM 985 N N . GLU A 1 127 ? -6.586 5.549 32.272 1.00 92.62 127 GLU A N 1
ATOM 986 C CA . GLU A 1 127 ? -5.516 4.925 33.046 1.00 92.62 127 GLU A CA 1
ATOM 987 C C . GLU A 1 127 ? -4.215 5.755 33.005 1.00 92.62 127 GLU A C 1
ATOM 989 O O . GLU A 1 127 ? -3.542 5.939 34.013 1.00 92.62 127 GLU A O 1
ATOM 994 N N . GLU A 1 128 ? -3.893 6.357 31.861 1.00 92.31 128 GLU A N 1
ATOM 995 C CA . GLU A 1 128 ? -2.734 7.252 31.730 1.00 92.31 128 GLU A CA 1
ATOM 996 C C . GLU A 1 128 ? -2.983 8.636 32.337 1.00 92.31 128 GLU A C 1
ATOM 998 O O . GLU A 1 128 ? -2.058 9.280 32.827 1.00 92.31 128 GLU A O 1
ATOM 1003 N N . ALA A 1 129 ? -4.216 9.138 32.242 1.00 90.25 129 ALA A N 1
ATOM 1004 C CA . ALA A 1 129 ? -4.572 10.485 32.672 1.00 90.25 129 ALA A CA 1
ATOM 1005 C C . ALA A 1 129 ? -4.767 10.580 34.190 1.00 90.25 129 ALA A C 1
ATOM 1007 O O . ALA A 1 129 ? -4.294 11.534 34.800 1.00 90.25 129 ALA A O 1
ATOM 1008 N N . GLU A 1 130 ? -5.447 9.599 34.781 1.00 90.81 130 GLU A N 1
ATOM 1009 C CA . GLU A 1 130 ? -5.856 9.609 36.188 1.00 90.81 130 GLU A CA 1
ATOM 1010 C C . GLU A 1 130 ? -4.953 8.730 37.059 1.00 90.81 130 GLU A C 1
ATOM 1012 O O . GLU A 1 130 ? -4.711 9.057 38.218 1.00 90.81 130 GLU A O 1
ATOM 1017 N N . HIS A 1 131 ? -4.455 7.607 36.526 1.00 91.00 131 HIS A N 1
ATOM 1018 C CA . HIS A 1 131 ? -3.654 6.645 37.297 1.00 91.00 131 HIS A CA 1
ATOM 1019 C C . HIS A 1 131 ? -2.153 6.697 36.971 1.00 91.00 131 HIS A C 1
ATOM 1021 O O . HIS A 1 131 ? -1.368 6.002 37.613 1.00 91.00 131 HIS A O 1
ATOM 1027 N N . ASN A 1 132 ? -1.739 7.537 36.013 1.00 90.81 132 ASN A N 1
ATOM 1028 C CA . ASN A 1 132 ? -0.346 7.694 35.581 1.00 90.81 132 ASN A CA 1
ATOM 1029 C C . ASN A 1 132 ? 0.328 6.357 35.190 1.00 90.81 132 ASN A C 1
ATOM 1031 O O . ASN A 1 132 ? 1.518 6.152 35.431 1.00 90.81 132 ASN A O 1
ATOM 1035 N N . GLU A 1 133 ? -0.446 5.440 34.606 1.00 92.81 133 GLU A N 1
ATOM 1036 C CA . GLU A 1 133 ? 0.041 4.158 34.089 1.00 92.81 133 GLU A CA 1
ATOM 1037 C C . GLU A 1 133 ? 0.590 4.310 32.664 1.00 92.81 133 GLU A C 1
ATOM 1039 O O . GLU A 1 133 ? 0.070 5.108 31.887 1.00 92.81 133 GLU A O 1
ATOM 1044 N N . ASP A 1 134 ? 1.593 3.508 32.287 1.00 89.31 134 ASP A N 1
ATOM 1045 C CA . ASP A 1 134 ? 2.092 3.455 30.906 1.00 89.31 134 ASP A CA 1
ATOM 1046 C C . ASP A 1 134 ? 1.406 2.335 30.111 1.00 89.31 134 ASP A C 1
ATOM 1048 O O . ASP A 1 134 ? 1.354 1.177 30.538 1.00 89.31 134 ASP A O 1
ATOM 1052 N N . TRP A 1 135 ? 0.868 2.680 28.940 1.00 91.12 135 TRP A N 1
ATOM 1053 C CA . TRP A 1 135 ? 0.077 1.780 28.109 1.00 91.12 135 TRP A CA 1
ATOM 1054 C C . TRP A 1 135 ? 0.494 1.829 26.639 1.00 91.12 135 TRP A C 1
ATOM 1056 O O . TRP A 1 135 ? 0.537 2.869 25.982 1.00 91.12 135 TRP A O 1
ATOM 1066 N N . GLY A 1 136 ? 0.680 0.641 26.058 1.00 87.50 136 GLY A N 1
ATOM 1067 C CA . GLY A 1 136 ? 0.895 0.495 24.623 1.00 87.50 136 GLY A CA 1
ATOM 1068 C C . GLY A 1 136 ? -0.330 0.935 23.812 1.00 87.50 136 GLY A C 1
ATOM 1069 O O . GLY A 1 136 ? -1.439 0.424 23.998 1.00 87.50 136 GLY A O 1
ATOM 1070 N N . LYS A 1 137 ? -0.124 1.852 22.862 1.00 85.56 137 LYS A N 1
ATOM 1071 C CA . LYS A 1 137 ? -1.193 2.438 22.031 1.00 85.56 137 LYS A CA 1
ATOM 1072 C C . LYS A 1 137 ? -1.675 1.545 20.895 1.00 85.56 137 LYS A C 1
ATOM 1074 O O . LYS A 1 137 ? -2.824 1.645 20.465 1.00 85.56 137 LYS A O 1
ATOM 1079 N N . HIS A 1 138 ? -0.794 0.702 20.375 1.00 86.94 138 HIS A N 1
ATOM 1080 C CA . HIS A 1 138 ? -1.035 -0.058 19.160 1.00 86.94 138 HIS A CA 1
ATOM 1081 C C . HIS A 1 138 ? -0.160 -1.308 19.127 1.00 86.94 138 HIS A C 1
ATOM 1083 O O . HIS A 1 138 ? 0.984 -1.286 19.573 1.00 86.94 138 HIS A O 1
ATOM 1089 N N . SER A 1 139 ? -0.693 -2.389 18.569 1.00 86.00 139 SER A N 1
ATOM 1090 C CA . SER A 1 139 ? 0.067 -3.601 18.286 1.00 86.00 139 SER A CA 1
ATOM 1091 C C . SER A 1 139 ? -0.552 -4.311 17.089 1.00 86.00 139 SER A C 1
ATOM 1093 O O . SER A 1 139 ? -1.779 -4.413 16.988 1.00 86.00 139 SER A O 1
ATOM 1095 N N . LEU A 1 140 ? 0.298 -4.793 16.183 1.00 86.88 140 LEU A N 1
ATOM 1096 C CA . LEU A 1 140 ? -0.111 -5.656 15.085 1.00 86.88 140 LEU A CA 1
ATOM 1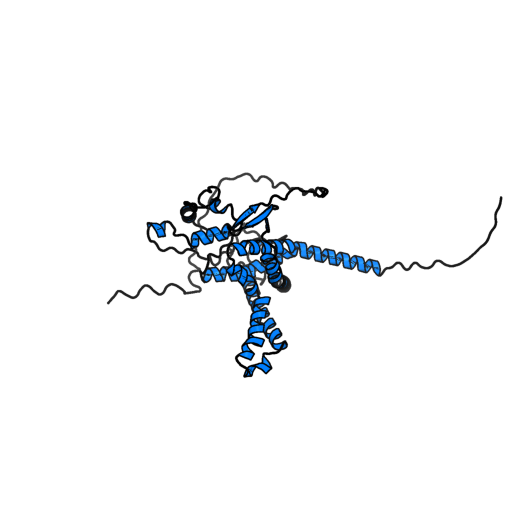097 C C . LEU A 1 140 ? -0.150 -7.103 15.584 1.00 86.88 140 LEU A C 1
ATOM 1099 O O . LEU A 1 140 ? 0.852 -7.629 16.065 1.00 86.88 140 LEU A O 1
ATOM 1103 N N . MET A 1 141 ? -1.299 -7.763 15.444 1.00 85.75 141 MET A N 1
ATOM 1104 C CA . MET A 1 141 ? -1.412 -9.185 15.757 1.00 85.75 141 MET A CA 1
ATOM 1105 C C . MET A 1 141 ? -0.773 -10.007 14.634 1.00 85.75 141 MET A C 1
ATOM 1107 O O . MET A 1 141 ? -1.323 -10.116 13.539 1.00 85.75 141 MET A O 1
ATOM 1111 N N . PHE A 1 142 ? 0.398 -10.582 14.901 1.00 82.50 142 PHE A N 1
ATOM 1112 C CA . PHE A 1 142 ? 1.071 -11.463 13.952 1.00 82.50 142 PHE A CA 1
ATOM 1113 C C . PHE A 1 142 ? 0.426 -12.848 13.932 1.00 82.50 142 PHE A C 1
ATOM 1115 O O . PHE A 1 142 ? 0.057 -13.400 14.965 1.00 82.50 142 PHE A O 1
ATOM 1122 N N . GLY A 1 143 ? 0.331 -13.423 12.737 1.00 79.81 143 GLY A N 1
ATOM 1123 C CA . GLY A 1 143 ? -0.136 -14.790 12.535 1.00 79.81 143 GLY A CA 1
ATOM 1124 C C . GLY A 1 143 ? -1.644 -14.932 12.345 1.00 79.81 143 GLY A C 1
ATOM 1125 O O . GLY A 1 143 ? -2.050 -15.904 11.725 1.00 79.81 143 GLY A O 1
ATOM 1126 N N . ASP A 1 144 ? -2.478 -13.977 12.751 1.00 84.88 144 ASP A N 1
ATOM 1127 C CA . ASP A 1 144 ? -3.912 -14.047 12.445 1.00 84.88 144 ASP A CA 1
ATOM 1128 C C . ASP A 1 144 ? -4.231 -13.343 11.119 1.00 84.88 144 ASP A C 1
ATOM 1130 O O . ASP A 1 144 ? -3.766 -12.230 10.855 1.00 84.88 144 ASP A O 1
ATOM 1134 N N . LEU A 1 145 ? -4.988 -14.012 10.247 1.00 87.12 145 LEU A N 1
ATOM 1135 C CA . LEU A 1 145 ? -5.256 -13.545 8.889 1.00 87.12 145 LEU A CA 1
ATOM 1136 C C . LEU A 1 145 ? -6.714 -13.121 8.734 1.00 87.12 145 LEU A C 1
ATOM 1138 O O . LEU A 1 145 ? -7.645 -13.919 8.803 1.00 87.12 145 LEU A O 1
ATOM 1142 N N . ALA A 1 146 ? -6.900 -11.849 8.396 1.00 87.62 146 ALA A N 1
ATOM 1143 C CA . ALA A 1 146 ? -8.179 -11.315 7.961 1.00 87.62 146 ALA A CA 1
ATOM 1144 C C . ALA A 1 146 ? -8.456 -11.685 6.496 1.00 87.62 146 ALA A C 1
ATOM 1146 O O . ALA A 1 146 ? -7.826 -11.156 5.579 1.00 87.62 146 ALA A O 1
ATOM 1147 N N . ILE A 1 147 ? -9.424 -12.571 6.258 1.00 88.06 147 ILE A N 1
ATOM 1148 C CA . ILE A 1 147 ? -9.726 -13.071 4.911 1.00 88.06 147 ILE A CA 1
ATOM 1149 C C . ILE A 1 147 ? -10.877 -12.277 4.304 1.00 88.06 147 ILE A C 1
ATOM 1151 O O . ILE A 1 147 ? -12.008 -12.313 4.788 1.00 88.06 147 ILE A O 1
ATOM 1155 N N . GLN A 1 148 ? -10.600 -11.599 3.193 1.00 87.44 148 GLN A N 1
ATOM 1156 C CA . GLN A 1 148 ? -11.599 -10.857 2.436 1.00 87.44 148 GLN A CA 1
ATOM 1157 C C . GLN A 1 148 ? -11.796 -11.501 1.052 1.00 87.44 148 GLN A C 1
ATOM 1159 O O . GLN A 1 148 ? -10.859 -11.535 0.252 1.00 87.44 148 GLN A O 1
ATOM 1164 N N . PRO A 1 149 ? -13.007 -11.974 0.713 1.00 86.81 149 PRO A N 1
ATOM 1165 C CA . PRO A 1 149 ? -13.295 -12.426 -0.642 1.00 86.81 149 PRO A CA 1
ATOM 1166 C C . PRO A 1 149 ? -13.341 -11.227 -1.606 1.00 86.81 149 PRO A C 1
ATOM 1168 O O . PRO A 1 149 ? -14.079 -10.268 -1.372 1.00 86.81 149 PRO A O 1
ATOM 1171 N N . MET A 1 150 ? -12.569 -11.304 -2.701 1.00 85.00 150 MET A N 1
ATOM 1172 C CA . MET A 1 150 ? -12.455 -10.251 -3.734 1.00 85.00 150 MET A CA 1
ATOM 1173 C C . MET A 1 150 ? -13.072 -10.650 -5.089 1.00 85.00 150 MET A C 1
ATOM 1175 O O . MET A 1 150 ? -12.804 -10.029 -6.118 1.00 85.00 150 MET A O 1
ATOM 1179 N N . SER A 1 151 ? -13.877 -11.716 -5.138 1.00 81.50 151 SER A N 1
ATOM 1180 C CA . SER A 1 151 ? -14.471 -12.199 -6.391 1.00 81.50 151 SER A CA 1
ATOM 1181 C C . SER A 1 151 ? -15.525 -11.239 -6.950 1.00 81.50 151 SER A C 1
ATOM 1183 O O . SER A 1 151 ? -16.302 -10.666 -6.194 1.00 81.50 151 SER A O 1
ATOM 1185 N N . GLY A 1 152 ? -15.621 -11.149 -8.280 1.00 84.44 152 GLY A N 1
ATOM 1186 C CA . GLY A 1 152 ? -16.713 -10.437 -8.960 1.00 84.44 152 GLY A CA 1
ATOM 1187 C C . GLY A 1 152 ? -16.504 -8.931 -9.124 1.00 84.44 152 GLY A C 1
ATOM 1188 O O . GLY A 1 152 ? -17.435 -8.234 -9.509 1.00 84.44 152 GLY A O 1
ATOM 1189 N N . MET A 1 153 ? -15.298 -8.425 -8.858 1.00 91.75 153 MET A N 1
ATOM 1190 C CA . MET A 1 153 ? -14.976 -7.012 -9.031 1.00 91.75 153 MET A CA 1
ATOM 1191 C C . MET A 1 153 ? -14.375 -6.719 -10.413 1.00 91.75 153 MET A C 1
ATOM 1193 O O . MET A 1 153 ? -13.427 -7.384 -10.844 1.00 91.75 153 MET A O 1
ATOM 1197 N N . SER A 1 154 ? -14.891 -5.683 -11.078 1.00 93.88 154 SER A N 1
ATOM 1198 C CA . SER A 1 154 ? -14.353 -5.180 -12.346 1.00 93.88 154 SER A CA 1
ATOM 1199 C C . SER A 1 154 ? -13.093 -4.335 -12.146 1.00 93.88 154 SER A C 1
ATOM 1201 O O . SER A 1 154 ? -12.863 -3.794 -11.065 1.00 93.88 154 SER A O 1
ATOM 1203 N N . VAL A 1 155 ? -12.276 -4.189 -13.192 1.00 94.69 155 VAL A N 1
ATOM 1204 C CA . VAL A 1 155 ? -11.090 -3.314 -13.175 1.00 94.69 155 VAL A CA 1
ATOM 1205 C C . VAL A 1 155 ? -11.484 -1.859 -12.902 1.00 94.69 155 VAL A C 1
ATOM 1207 O O . VAL A 1 155 ? -10.807 -1.191 -12.127 1.00 94.69 155 VAL A O 1
ATOM 1210 N N . GLY A 1 156 ? -12.613 -1.391 -13.448 1.00 93.31 156 GLY A N 1
ATOM 1211 C CA . GLY A 1 156 ? -13.151 -0.061 -13.140 1.00 93.31 156 GLY A CA 1
ATOM 1212 C C . GLY A 1 156 ? -13.477 0.092 -11.654 1.00 93.31 156 GLY A C 1
ATOM 1213 O O . GLY A 1 156 ? -13.010 1.022 -11.011 1.00 93.31 156 GLY A O 1
ATOM 1214 N N . SER A 1 157 ? -14.155 -0.895 -11.064 1.00 92.06 157 SER A N 1
ATOM 1215 C CA . SER A 1 157 ? -14.473 -0.896 -9.630 1.00 92.06 157 SER A CA 1
ATOM 1216 C C . SER A 1 157 ? -13.225 -0.930 -8.736 1.00 92.06 157 SER A C 1
ATOM 1218 O O . SER A 1 157 ? -13.225 -0.327 -7.662 1.00 92.06 157 SER A O 1
ATOM 1220 N N . TYR A 1 158 ? -12.158 -1.612 -9.172 1.00 94.38 158 TYR A N 1
ATOM 1221 C CA . TYR A 1 158 ? -10.849 -1.572 -8.513 1.00 94.38 158 TYR A CA 1
ATOM 1222 C C . TYR A 1 158 ? -10.245 -0.160 -8.556 1.00 94.38 158 TYR A C 1
ATOM 1224 O O . TYR A 1 158 ? -9.865 0.378 -7.515 1.00 94.38 158 TYR A O 1
ATOM 1232 N N . ILE A 1 159 ? -10.220 0.468 -9.737 1.00 94.12 159 ILE A N 1
ATOM 1233 C CA . ILE A 1 159 ? -9.732 1.842 -9.919 1.00 94.12 159 ILE A CA 1
ATOM 1234 C C . ILE A 1 159 ? -10.532 2.805 -9.038 1.00 94.12 159 ILE A C 1
ATOM 1236 O O . ILE A 1 159 ? -9.940 3.506 -8.222 1.00 94.12 159 ILE A O 1
ATOM 1240 N N . ASP A 1 160 ? -11.864 2.781 -9.108 1.00 91.12 160 ASP A N 1
ATOM 1241 C CA . ASP A 1 160 ? -12.743 3.643 -8.307 1.00 91.12 160 ASP A CA 1
ATOM 1242 C C . ASP A 1 160 ? -12.491 3.487 -6.806 1.00 91.12 160 ASP A C 1
ATOM 1244 O O . ASP A 1 160 ? -12.540 4.452 -6.036 1.00 91.12 160 ASP A O 1
ATOM 1248 N N . ARG A 1 161 ? -12.203 2.257 -6.366 1.00 90.62 161 ARG A N 1
ATOM 1249 C CA . ARG A 1 161 ? -11.881 1.967 -4.971 1.00 90.62 161 ARG A CA 1
ATOM 1250 C C . ARG A 1 161 ? -10.565 2.597 -4.542 1.00 90.62 161 ARG A C 1
ATOM 1252 O O . ARG A 1 161 ? -10.549 3.273 -3.513 1.00 90.62 161 ARG A O 1
ATOM 1259 N N . ARG A 1 162 ? -9.501 2.424 -5.324 1.00 92.56 162 ARG A N 1
ATOM 1260 C CA . ARG A 1 162 ? -8.194 3.035 -5.045 1.00 92.56 162 ARG A CA 1
ATOM 1261 C C . ARG A 1 162 ? -8.262 4.562 -5.129 1.00 92.56 162 ARG A C 1
ATOM 1263 O O . ARG A 1 162 ? -7.738 5.240 -4.247 1.00 92.56 162 ARG A O 1
ATOM 1270 N N . VAL A 1 163 ? -9.002 5.098 -6.102 1.00 92.50 163 VAL A N 1
ATOM 1271 C CA . VAL A 1 163 ? -9.220 6.542 -6.261 1.00 92.50 163 VAL A CA 1
ATOM 1272 C C . VAL A 1 163 ? -9.920 7.141 -5.051 1.00 92.50 163 VAL A C 1
ATOM 1274 O O . VAL A 1 163 ? -9.478 8.160 -4.521 1.00 92.50 163 VAL A O 1
ATOM 1277 N N . ARG A 1 164 ? -10.985 6.494 -4.566 1.00 89.81 164 ARG A N 1
ATOM 1278 C CA . ARG A 1 164 ? -11.680 6.917 -3.344 1.00 89.81 164 ARG A CA 1
ATOM 1279 C C . ARG A 1 164 ? -10.722 6.996 -2.162 1.00 89.81 164 ARG A C 1
ATOM 1281 O O . ARG A 1 164 ? -10.710 8.005 -1.469 1.00 89.81 164 ARG A O 1
ATOM 1288 N N . TRP A 1 165 ? -9.927 5.954 -1.935 1.00 89.00 165 TRP A N 1
ATOM 1289 C CA . TRP A 1 165 ? -9.004 5.911 -0.802 1.00 89.00 165 TRP A CA 1
ATOM 1290 C C . TRP A 1 165 ? -7.975 7.032 -0.849 1.00 89.00 165 TRP A C 1
ATOM 1292 O O . TRP A 1 165 ? -7.808 7.738 0.140 1.00 89.00 165 TRP A O 1
ATOM 1302 N N . LEU A 1 166 ? -7.350 7.254 -2.003 1.00 90.62 166 LEU A N 1
ATOM 1303 C CA . LEU A 1 166 ? -6.376 8.328 -2.185 1.00 90.62 166 LEU A CA 1
ATOM 1304 C C . LEU A 1 166 ? -7.002 9.719 -2.041 1.00 90.62 166 LEU A C 1
ATOM 1306 O O . LEU A 1 166 ? -6.424 10.599 -1.403 1.00 90.62 166 LEU A O 1
ATOM 1310 N N . ARG A 1 167 ? -8.211 9.922 -2.581 1.00 90.31 167 ARG A N 1
ATOM 131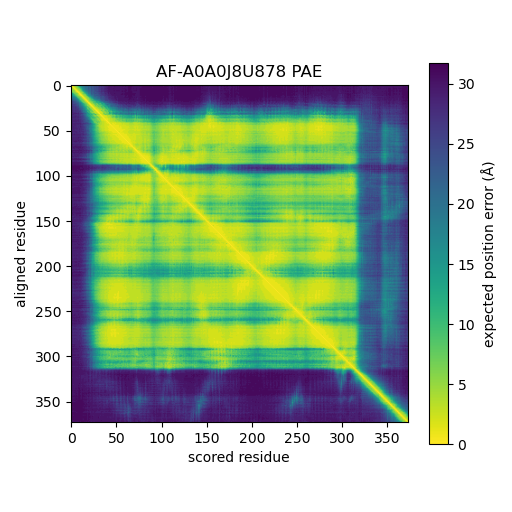1 C CA . ARG A 1 167 ? -8.940 11.192 -2.450 1.00 90.31 167 ARG A CA 1
ATOM 1312 C C . ARG A 1 167 ? -9.299 11.524 -1.015 1.00 90.31 167 ARG A C 1
ATOM 1314 O O . ARG A 1 167 ? -9.328 12.703 -0.689 1.00 90.31 167 ARG A O 1
ATOM 1321 N N . VAL A 1 168 ? -9.578 10.530 -0.176 1.00 85.75 168 VAL A N 1
ATOM 1322 C CA . VAL A 1 168 ? -9.830 10.782 1.245 1.00 85.75 168 VAL A CA 1
ATOM 1323 C C . VAL A 1 168 ? -8.503 10.968 1.989 1.00 85.75 168 VAL A C 1
ATOM 1325 O O . VAL A 1 168 ? -8.350 11.926 2.743 1.00 85.75 168 VAL A O 1
ATOM 1328 N N . ARG A 1 169 ? -7.502 10.120 1.717 1.00 87.19 169 ARG A N 1
ATOM 1329 C CA . ARG A 1 169 ? -6.194 10.153 2.388 1.00 87.19 169 ARG A CA 1
ATOM 1330 C C . ARG A 1 169 ? -5.402 11.427 2.151 1.00 87.19 169 ARG A C 1
ATOM 1332 O O . ARG A 1 169 ? -4.717 11.862 3.067 1.00 87.19 169 ARG A O 1
ATOM 1339 N N . LYS A 1 170 ? -5.546 12.092 1.002 1.00 87.31 170 LYS A N 1
ATOM 1340 C CA . LYS A 1 170 ? -4.888 13.393 0.800 1.00 87.31 170 LYS A CA 1
ATOM 1341 C C . LYS A 1 170 ? -5.364 14.473 1.781 1.00 87.31 170 LYS A C 1
ATOM 1343 O O . LYS A 1 170 ? -4.642 15.439 1.984 1.00 87.31 170 LYS A O 1
ATOM 1348 N N . PHE A 1 171 ? -6.538 14.310 2.402 1.00 84.19 171 PHE A N 1
ATOM 1349 C CA . PHE A 1 171 ? -7.030 15.212 3.450 1.00 84.19 171 PHE A CA 1
ATOM 1350 C C . PHE A 1 171 ? -6.691 14.741 4.863 1.00 84.19 171 PHE A C 1
ATOM 1352 O O . PHE A 1 171 ? -6.530 15.579 5.743 1.00 84.19 171 PHE A O 1
ATOM 1359 N N . THR A 1 172 ? -6.567 13.431 5.093 1.00 81.50 172 THR A N 1
ATOM 1360 C CA . THR A 1 172 ? -6.299 12.887 6.435 1.00 81.50 172 THR A CA 1
ATOM 1361 C C . THR A 1 172 ? -4.805 12.688 6.711 1.00 81.50 172 THR A C 1
ATOM 1363 O O . THR A 1 172 ? -4.324 12.989 7.795 1.00 81.50 172 THR A O 1
ATOM 1366 N N . VAL A 1 173 ? -4.051 12.207 5.719 1.00 84.62 173 VAL A N 1
ATOM 1367 C CA . VAL A 1 173 ? -2.620 11.863 5.784 1.00 84.62 173 VAL A CA 1
ATOM 1368 C C . VAL A 1 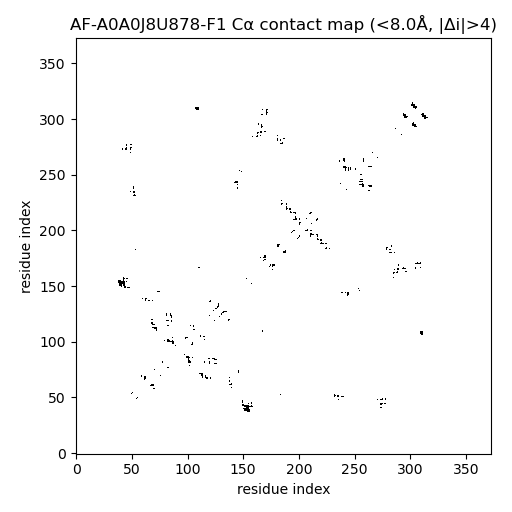173 ? -1.891 12.339 4.525 1.00 84.62 173 VAL A C 1
ATOM 1370 O O . VAL A 1 173 ? -1.348 11.550 3.746 1.00 84.62 173 VAL A O 1
ATOM 1373 N N . LEU A 1 174 ? -1.882 13.658 4.308 1.00 87.50 174 LEU A N 1
ATOM 1374 C CA . LEU A 1 174 ? -1.348 14.278 3.090 1.00 87.50 174 LEU A CA 1
ATOM 1375 C C . LEU A 1 174 ? 0.087 13.838 2.772 1.00 87.50 174 LEU A C 1
ATOM 1377 O O . LEU A 1 174 ? 0.355 13.427 1.647 1.00 87.50 174 LEU A O 1
ATOM 1381 N N . LEU A 1 175 ? 0.993 13.887 3.755 1.00 86.38 175 LEU A N 1
ATOM 1382 C CA . LEU A 1 175 ? 2.404 13.562 3.533 1.00 86.38 175 LEU A CA 1
ATOM 1383 C C . LEU A 1 175 ? 2.589 12.107 3.085 1.00 86.38 175 LEU A C 1
ATOM 1385 O O . LEU A 1 175 ? 3.259 11.860 2.088 1.00 86.38 175 LEU A O 1
ATOM 1389 N N . ALA A 1 176 ? 1.932 11.160 3.764 1.00 86.50 176 ALA A N 1
ATOM 1390 C CA . ALA A 1 176 ? 1.949 9.751 3.371 1.00 86.50 176 ALA A CA 1
ATOM 1391 C C . ALA A 1 176 ? 1.360 9.552 1.962 1.00 86.50 176 ALA A C 1
ATOM 1393 O O . ALA A 1 176 ? 1.887 8.781 1.167 1.00 86.50 176 ALA A O 1
ATOM 1394 N N . THR A 1 177 ? 0.306 10.302 1.627 1.00 89.25 177 THR A N 1
ATOM 1395 C CA . THR A 1 177 ? -0.329 10.247 0.302 1.00 89.25 177 THR A CA 1
ATOM 1396 C C . THR A 1 177 ? 0.576 10.808 -0.796 1.00 89.25 177 THR A C 1
ATOM 1398 O O . THR A 1 177 ? 0.563 10.293 -1.909 1.00 89.25 177 THR A O 1
ATOM 1401 N N . LEU A 1 178 ? 1.369 11.845 -0.510 1.00 90.19 178 LEU A N 1
ATOM 1402 C CA . LEU A 1 178 ? 2.321 12.429 -1.462 1.00 90.19 178 LEU A CA 1
ATOM 1403 C C . LEU A 1 178 ? 3.467 11.473 -1.802 1.00 90.19 178 LEU A C 1
ATOM 1405 O O . LEU A 1 178 ? 3.912 11.448 -2.946 1.00 90.19 178 LEU A O 1
ATOM 1409 N N . VAL A 1 179 ? 3.931 10.689 -0.825 1.00 90.06 179 VAL A N 1
ATOM 1410 C CA . VAL A 1 179 ? 5.043 9.744 -1.023 1.00 90.06 179 VAL A CA 1
ATOM 1411 C C . VAL A 1 179 ? 4.598 8.375 -1.541 1.00 90.06 179 VAL A C 1
ATOM 1413 O O . VAL A 1 179 ? 5.432 7.662 -2.091 1.00 90.06 179 VAL A O 1
ATOM 1416 N N . GLU A 1 180 ? 3.306 8.026 -1.441 1.00 88.69 180 GLU A N 1
ATOM 1417 C CA . GLU A 1 180 ? 2.736 6.747 -1.912 1.00 88.69 180 GLU A CA 1
ATOM 1418 C C . GLU A 1 180 ? 3.197 6.315 -3.322 1.00 88.69 180 GLU A C 1
ATOM 1420 O O . GLU A 1 180 ? 3.614 5.170 -3.466 1.00 88.69 180 GLU A O 1
ATOM 1425 N N . PRO A 1 181 ? 3.219 7.161 -4.373 1.00 88.44 181 PRO A N 1
ATOM 1426 C CA . PRO A 1 181 ? 3.650 6.701 -5.694 1.00 88.44 181 PRO A CA 1
ATOM 1427 C C . PRO A 1 181 ? 5.144 6.349 -5.724 1.00 88.44 181 PRO A C 1
ATOM 1429 O O . PRO A 1 181 ? 5.557 5.501 -6.509 1.00 88.44 181 PRO A O 1
ATOM 1432 N N . GLY A 1 182 ? 5.957 6.975 -4.866 1.00 87.94 182 GLY A N 1
ATOM 1433 C CA . GLY A 1 182 ? 7.389 6.703 -4.747 1.00 87.94 182 GLY A CA 1
ATOM 1434 C C . GLY A 1 182 ? 7.717 5.404 -4.009 1.00 87.94 182 GLY A C 1
ATOM 1435 O O . GLY A 1 182 ? 8.877 4.997 -4.011 1.00 87.94 182 GLY A O 1
ATOM 1436 N N . THR A 1 183 ? 6.727 4.749 -3.394 1.00 87.38 183 THR A N 1
ATOM 1437 C CA . THR A 1 183 ? 6.900 3.468 -2.691 1.00 87.38 183 THR A CA 1
ATOM 1438 C C . THR A 1 183 ? 6.407 2.258 -3.496 1.00 87.38 183 THR A C 1
ATOM 1440 O O . THR A 1 183 ? 6.522 1.124 -3.027 1.00 87.38 183 THR A O 1
ATOM 1443 N N . GLU A 1 184 ? 5.908 2.479 -4.716 1.00 89.56 184 GLU A N 1
ATOM 1444 C CA . GLU A 1 184 ? 5.519 1.435 -5.674 1.00 89.56 184 GLU A CA 1
ATOM 1445 C C . GLU A 1 184 ? 6.686 1.102 -6.618 1.00 89.56 184 GLU A C 1
ATOM 1447 O O . GLU A 1 184 ? 7.523 1.958 -6.926 1.00 89.56 184 GLU A O 1
ATOM 1452 N N . SER A 1 185 ? 6.758 -0.148 -7.086 1.00 93.62 185 SER A N 1
ATOM 1453 C CA . SER A 1 185 ? 8.000 -0.698 -7.644 1.00 93.62 185 SER A CA 1
ATOM 1454 C C . SER A 1 185 ? 8.495 0.054 -8.880 1.00 93.62 185 SER A C 1
ATOM 1456 O O . SER A 1 185 ? 9.668 0.399 -8.949 1.00 93.62 185 SER A O 1
ATOM 1458 N N . PHE A 1 186 ? 7.623 0.387 -9.837 1.00 95.31 186 PHE A N 1
ATOM 1459 C CA . PHE A 1 186 ? 8.056 0.969 -11.113 1.00 95.31 186 PHE A CA 1
ATOM 1460 C C . PHE A 1 186 ? 8.671 2.361 -10.956 1.00 95.31 186 PHE A C 1
ATOM 1462 O O . PHE A 1 186 ? 9.742 2.622 -11.511 1.00 95.31 186 PHE A O 1
ATOM 1469 N N . LEU A 1 187 ? 8.011 3.247 -10.203 1.00 94.69 187 LEU A N 1
ATOM 1470 C CA . LEU A 1 187 ? 8.502 4.608 -9.988 1.00 94.69 187 LEU A CA 1
ATOM 1471 C C . LEU A 1 187 ? 9.681 4.621 -9.011 1.00 94.69 187 LEU A C 1
ATOM 1473 O O . LEU A 1 187 ? 10.668 5.309 -9.263 1.00 94.69 187 LEU A O 1
ATOM 1477 N N . CYS A 1 188 ? 9.625 3.814 -7.947 1.00 95.50 188 CYS A N 1
ATOM 1478 C CA . CYS A 1 188 ? 10.731 3.668 -7.003 1.00 95.50 188 CYS A CA 1
ATOM 1479 C C . CYS A 1 188 ? 12.006 3.172 -7.708 1.00 95.50 188 CYS A C 1
ATOM 1481 O O . CYS A 1 188 ? 13.075 3.772 -7.575 1.00 95.50 188 CYS A O 1
ATOM 1483 N N . SER A 1 189 ? 11.891 2.130 -8.538 1.00 97.06 189 SER A N 1
ATOM 1484 C CA . SER A 1 189 ? 12.999 1.621 -9.348 1.00 97.06 189 SER A CA 1
ATOM 1485 C C . SER A 1 189 ? 13.492 2.648 -10.368 1.00 97.06 189 SER A C 1
ATOM 1487 O O . SER A 1 189 ? 14.686 2.673 -10.660 1.00 97.06 189 SER A O 1
ATOM 1489 N N . ALA A 1 190 ? 12.620 3.514 -10.899 1.00 96.00 190 ALA A N 1
ATOM 1490 C CA . ALA A 1 190 ? 13.024 4.594 -11.803 1.00 96.00 190 ALA A CA 1
ATOM 1491 C C . ALA A 1 190 ? 13.853 5.662 -11.079 1.00 96.00 190 ALA A C 1
ATOM 1493 O O . ALA A 1 190 ? 14.874 6.091 -11.612 1.00 96.00 190 ALA A O 1
ATOM 1494 N N . TYR A 1 191 ? 13.480 6.034 -9.851 1.00 95.38 191 TYR A N 1
ATOM 1495 C CA . TYR A 1 191 ? 14.288 6.929 -9.018 1.00 95.38 191 TYR A CA 1
ATOM 1496 C C . TYR A 1 191 ? 15.650 6.326 -8.672 1.00 95.38 191 TYR A C 1
ATOM 1498 O O . TYR A 1 191 ? 16.659 7.024 -8.760 1.00 95.38 191 TYR A O 1
ATOM 1506 N N . LEU A 1 192 ? 15.701 5.030 -8.342 1.00 96.12 192 LEU A N 1
ATOM 1507 C CA . LEU A 1 192 ? 16.962 4.327 -8.100 1.00 96.12 192 LEU A CA 1
ATOM 1508 C C . LEU A 1 192 ? 17.854 4.320 -9.348 1.00 96.12 192 LEU A C 1
ATOM 1510 O O . LEU A 1 192 ? 19.025 4.689 -9.267 1.00 96.12 192 LEU A O 1
ATOM 1514 N N . ALA A 1 193 ? 17.300 3.923 -10.497 1.00 96.19 193 ALA A N 1
ATOM 1515 C CA . ALA A 1 193 ? 18.031 3.889 -11.757 1.00 96.19 193 ALA A CA 1
ATOM 1516 C C . ALA A 1 193 ? 18.562 5.281 -12.114 1.00 96.19 193 ALA A C 1
ATOM 1518 O O . ALA A 1 193 ? 19.753 5.425 -12.370 1.00 96.19 193 ALA A O 1
ATOM 1519 N N . PHE A 1 194 ? 17.724 6.316 -12.010 1.00 94.44 194 PHE A N 1
ATOM 1520 C CA . PHE A 1 194 ? 18.122 7.701 -12.249 1.00 94.44 194 PHE A CA 1
ATOM 1521 C C . PHE A 1 194 ? 19.242 8.156 -11.304 1.00 94.44 194 PHE A C 1
ATOM 1523 O O . PHE A 1 194 ? 20.244 8.716 -11.746 1.00 94.44 194 PHE A O 1
ATOM 1530 N N . GLY A 1 195 ? 19.121 7.874 -10.005 1.00 94.00 195 GLY A N 1
ATOM 1531 C CA . GLY A 1 195 ? 20.150 8.218 -9.025 1.00 94.00 195 GLY A CA 1
ATOM 1532 C C . GLY A 1 195 ? 21.504 7.582 -9.351 1.00 94.00 195 GLY A C 1
ATOM 1533 O O . GLY A 1 195 ? 22.530 8.262 -9.314 1.00 94.00 195 GLY A O 1
ATOM 1534 N N . LEU A 1 196 ? 21.512 6.304 -9.735 1.00 93.81 196 LEU A N 1
ATOM 1535 C CA . LEU A 1 196 ? 22.740 5.565 -10.037 1.00 93.81 196 LEU A CA 1
ATOM 1536 C C . LEU A 1 196 ? 23.352 5.910 -11.399 1.00 93.81 196 LEU A C 1
ATOM 1538 O O . LEU A 1 196 ? 24.573 5.898 -11.525 1.00 93.81 196 LEU A O 1
ATOM 1542 N N . THR A 1 197 ? 22.550 6.232 -12.413 1.00 94.31 197 THR A N 1
ATOM 1543 C CA . THR A 1 197 ? 23.074 6.536 -13.756 1.00 94.31 197 THR A CA 1
ATOM 1544 C C . THR A 1 197 ? 23.315 8.014 -14.010 1.00 94.31 197 THR A C 1
ATOM 1546 O O . THR A 1 197 ? 24.047 8.363 -14.932 1.00 94.31 197 THR A O 1
ATOM 1549 N N . THR A 1 198 ? 22.701 8.896 -13.224 1.00 90.56 198 THR A N 1
ATOM 1550 C CA . THR A 1 198 ? 22.773 10.345 -13.445 1.00 90.56 198 THR A CA 1
ATOM 1551 C C . THR A 1 198 ? 23.448 11.054 -12.280 1.00 90.56 198 THR A C 1
ATOM 1553 O O . THR A 1 198 ? 24.428 11.763 -12.497 1.00 90.56 198 THR A O 1
ATOM 1556 N N . SER A 1 199 ? 22.996 10.833 -11.044 1.00 89.69 199 SER A N 1
ATOM 1557 C CA . SER A 1 199 ? 23.543 11.547 -9.881 1.00 89.69 199 SER A CA 1
ATOM 1558 C C . SER A 1 199 ? 24.917 11.019 -9.460 1.00 89.69 199 SER A C 1
ATOM 1560 O O . SER A 1 199 ? 25.831 11.807 -9.219 1.00 89.69 199 SER A O 1
ATOM 1562 N N . VAL A 1 200 ? 25.105 9.695 -9.417 1.00 89.94 200 VAL A N 1
ATOM 1563 C CA . VAL A 1 200 ? 26.386 9.083 -9.014 1.00 89.94 200 VAL A CA 1
ATOM 1564 C C . VAL A 1 200 ? 27.536 9.449 -9.963 1.00 89.94 200 VAL A C 1
ATOM 1566 O O . VAL A 1 200 ? 28.582 9.850 -9.460 1.00 89.94 200 VAL A O 1
ATOM 1569 N N . PRO A 1 201 ? 27.387 9.426 -11.302 1.00 89.38 201 PRO A N 1
ATOM 1570 C CA . PRO A 1 201 ? 28.450 9.860 -12.215 1.00 89.38 201 PRO A CA 1
ATOM 1571 C C . PRO A 1 201 ? 28.825 11.342 -12.135 1.00 89.38 201 PRO A C 1
ATOM 1573 O O . PRO A 1 201 ? 29.898 11.715 -12.608 1.00 89.38 201 PRO A O 1
ATOM 1576 N N . CYS A 1 202 ? 27.958 12.194 -11.579 1.00 85.00 202 CYS A N 1
ATOM 1577 C CA . CYS A 1 202 ? 28.299 13.586 -11.277 1.00 85.00 202 CYS A CA 1
ATOM 1578 C C . CYS A 1 202 ? 29.180 13.700 -10.025 1.00 85.00 202 CYS A C 1
ATOM 1580 O O . CYS A 1 202 ? 30.021 14.589 -9.961 1.00 85.00 202 CYS A O 1
ATOM 1582 N N . LEU A 1 203 ? 29.006 12.799 -9.054 1.00 88.00 203 LEU A N 1
ATOM 1583 C CA . LEU A 1 203 ? 29.777 12.773 -7.806 1.00 88.00 203 LEU A CA 1
ATOM 1584 C C . LEU A 1 203 ? 31.074 11.958 -7.925 1.00 88.00 203 LEU A C 1
ATOM 1586 O O . LEU A 1 203 ? 32.059 12.268 -7.264 1.00 88.00 203 LEU A O 1
ATOM 1590 N N . LEU A 1 204 ? 31.076 10.921 -8.767 1.00 88.62 204 LEU A N 1
ATOM 1591 C CA . LEU A 1 204 ? 32.190 9.996 -8.984 1.00 88.62 204 LEU A CA 1
ATOM 1592 C C . LEU A 1 204 ? 32.468 9.858 -10.493 1.00 88.62 204 LEU A C 1
ATOM 1594 O O . LEU A 1 204 ? 32.032 8.883 -11.122 1.00 88.62 204 LEU A O 1
ATOM 1598 N N . PRO A 1 205 ? 33.193 10.822 -11.096 1.00 86.06 205 PRO A N 1
ATOM 1599 C CA . PRO A 1 205 ? 33.437 10.870 -12.539 1.00 86.06 205 PRO A CA 1
ATOM 1600 C C . PRO A 1 205 ? 34.096 9.607 -13.111 1.00 86.06 205 PRO A C 1
ATOM 1602 O O . PRO A 1 205 ? 33.884 9.277 -14.277 1.00 86.06 205 PRO A O 1
ATOM 1605 N N . GLN A 1 206 ? 34.842 8.862 -12.292 1.00 87.94 206 GLN A N 1
ATOM 1606 C CA . GLN A 1 206 ? 35.526 7.625 -12.673 1.00 87.94 206 GLN A CA 1
ATOM 1607 C C . GLN A 1 206 ? 34.583 6.513 -13.165 1.00 87.94 206 GLN A C 1
ATOM 1609 O O . GLN A 1 206 ? 34.997 5.669 -13.954 1.00 87.94 206 GLN A O 1
ATOM 1614 N N . TYR A 1 207 ? 33.310 6.519 -12.752 1.00 85.44 207 TYR A N 1
ATOM 1615 C CA . TYR A 1 207 ? 32.325 5.509 -13.163 1.00 85.44 207 TYR A CA 1
ATOM 1616 C C . TYR A 1 207 ? 31.418 5.975 -14.311 1.00 85.44 207 TYR A C 1
ATOM 1618 O O . TYR A 1 207 ? 30.505 5.254 -14.719 1.00 85.44 207 TYR A O 1
ATOM 1626 N N . ARG A 1 208 ? 31.651 7.179 -14.853 1.00 86.75 208 ARG A N 1
ATOM 1627 C CA . ARG A 1 208 ? 30.761 7.818 -15.831 1.00 86.75 208 ARG A CA 1
ATOM 1628 C C . ARG A 1 208 ? 30.598 7.019 -17.119 1.00 86.75 208 ARG A C 1
ATOM 1630 O O . ARG A 1 208 ? 29.478 6.903 -17.602 1.00 86.75 208 ARG A O 1
ATOM 1637 N N . SER A 1 209 ? 31.674 6.445 -17.649 1.00 84.06 209 SER A N 1
ATOM 1638 C CA . SER A 1 209 ? 31.633 5.640 -18.879 1.00 84.06 209 SER A CA 1
ATOM 1639 C C . SER A 1 209 ? 30.716 4.417 -18.755 1.00 84.06 209 SER A C 1
ATOM 1641 O O . SER A 1 209 ? 30.018 4.073 -19.707 1.00 84.06 209 SER A O 1
ATOM 1643 N N . TYR A 1 210 ? 30.670 3.795 -17.575 1.00 85.81 210 TYR A N 1
ATOM 1644 C CA . TYR A 1 210 ? 29.890 2.582 -17.327 1.00 85.81 210 TYR A CA 1
ATOM 1645 C C . TYR A 1 210 ? 28.436 2.869 -16.937 1.00 85.81 210 TYR A C 1
ATOM 1647 O O . TYR A 1 210 ? 27.539 2.148 -17.370 1.00 85.81 210 TYR A O 1
ATOM 1655 N N . LEU A 1 211 ? 28.195 3.909 -16.131 1.00 88.06 211 LEU A N 1
ATOM 1656 C CA . LEU A 1 211 ? 26.883 4.178 -15.533 1.00 88.06 211 LEU A CA 1
ATOM 1657 C C . LEU A 1 211 ? 26.041 5.203 -16.302 1.00 88.06 211 LEU A C 1
ATOM 1659 O O . LEU A 1 211 ? 24.819 5.099 -16.290 1.00 88.06 211 LEU A O 1
ATOM 1663 N N . ALA A 1 212 ? 26.648 6.181 -16.981 1.00 89.12 212 ALA A N 1
ATOM 1664 C CA . ALA A 1 212 ? 25.917 7.287 -17.610 1.00 89.12 212 ALA A CA 1
ATOM 1665 C C . ALA A 1 212 ? 25.392 6.940 -19.017 1.00 89.12 212 ALA A C 1
ATOM 1667 O O . ALA A 1 212 ? 25.598 7.685 -19.975 1.00 89.12 212 ALA A O 1
ATOM 1668 N N . ASN A 1 213 ? 24.728 5.791 -19.157 1.00 91.06 213 ASN A N 1
ATOM 1669 C CA . ASN A 1 213 ? 24.117 5.346 -20.408 1.00 91.06 213 ASN A CA 1
ATOM 1670 C C . ASN A 1 213 ? 22.730 4.722 -20.176 1.00 91.06 213 ASN A C 1
ATOM 1672 O O . ASN A 1 213 ? 22.413 4.211 -19.100 1.00 91.06 213 ASN A O 1
ATOM 1676 N N . TRP A 1 214 ? 21.895 4.750 -21.218 1.00 93.25 214 TRP A N 1
ATOM 1677 C CA . TRP A 1 214 ? 20.521 4.240 -21.161 1.00 93.25 214 TRP A CA 1
ATOM 1678 C C . TRP A 1 214 ? 20.445 2.726 -20.930 1.00 93.25 214 TRP A C 1
ATOM 1680 O O . TRP A 1 214 ? 19.505 2.255 -20.295 1.00 93.25 214 TRP A O 1
ATOM 1690 N N . SER A 1 215 ? 21.439 1.957 -21.386 1.00 94.50 215 SER A N 1
ATOM 1691 C CA . SER A 1 215 ? 21.507 0.514 -21.124 1.00 94.50 215 SER A CA 1
ATOM 1692 C C . SER A 1 215 ? 21.675 0.202 -19.638 1.00 94.50 215 SER A C 1
ATOM 1694 O O . SER A 1 215 ? 20.960 -0.652 -19.119 1.00 94.50 215 SER A O 1
ATOM 1696 N N . ALA A 1 216 ? 22.559 0.918 -18.939 1.00 93.62 216 ALA A N 1
ATOM 1697 C CA . ALA A 1 216 ? 22.759 0.784 -17.502 1.00 93.62 216 ALA A CA 1
ATOM 1698 C C . ALA A 1 216 ? 21.494 1.193 -16.743 1.00 93.62 216 ALA A C 1
ATOM 1700 O O . ALA A 1 216 ? 21.089 0.487 -15.823 1.00 93.62 216 ALA A O 1
ATOM 1701 N N . PHE A 1 217 ? 20.819 2.265 -17.179 1.00 96.31 217 PHE A N 1
ATOM 1702 C CA . PHE A 1 217 ? 19.550 2.697 -16.586 1.00 96.31 217 PHE A CA 1
ATOM 1703 C C . PHE A 1 217 ? 18.498 1.590 -16.681 1.00 96.31 217 PHE A C 1
ATOM 1705 O O . PHE A 1 217 ? 17.939 1.179 -15.666 1.00 96.31 217 PHE A O 1
ATOM 1712 N N . CYS A 1 218 ? 18.269 1.060 -17.886 1.00 96.62 218 CYS A N 1
ATOM 1713 C CA . CYS A 1 218 ? 17.302 -0.011 -18.110 1.00 96.62 218 CYS A CA 1
ATOM 1714 C C . CYS A 1 218 ? 17.668 -1.283 -17.338 1.00 96.62 218 CYS A C 1
ATOM 1716 O O . CYS A 1 218 ? 16.788 -1.908 -16.753 1.00 96.62 218 CYS A O 1
ATOM 1718 N N . LEU A 1 219 ? 18.950 -1.659 -17.295 1.00 96.56 219 LEU A N 1
ATOM 1719 C CA . LEU A 1 219 ? 19.405 -2.850 -16.579 1.00 96.56 219 LEU A CA 1
ATOM 1720 C C . LEU A 1 219 ? 19.196 -2.715 -15.069 1.00 96.56 219 LEU A C 1
ATOM 1722 O O . LEU A 1 219 ? 18.645 -3.624 -14.453 1.00 96.56 219 LEU A O 1
ATOM 1726 N N . ILE A 1 220 ? 19.579 -1.579 -14.479 1.00 96.81 220 ILE A N 1
ATOM 1727 C CA . ILE A 1 220 ? 19.375 -1.293 -13.052 1.00 96.81 220 ILE A CA 1
ATOM 1728 C C . ILE A 1 220 ? 17.881 -1.253 -12.727 1.00 96.81 220 ILE A C 1
ATOM 1730 O O . ILE A 1 220 ? 17.451 -1.838 -11.732 1.00 96.81 220 ILE A O 1
ATOM 1734 N N . TRP A 1 221 ? 17.082 -0.602 -13.577 1.00 97.81 221 TRP A N 1
ATOM 1735 C CA . TRP A 1 221 ? 15.636 -0.533 -13.410 1.00 97.81 221 TRP A CA 1
ATOM 1736 C C . TRP A 1 221 ? 15.003 -1.927 -13.438 1.00 97.81 221 TRP A C 1
ATOM 1738 O O . TRP A 1 221 ? 14.323 -2.300 -12.485 1.00 97.81 221 TRP A O 1
ATOM 1748 N N . VAL A 1 222 ? 15.285 -2.735 -14.468 1.00 97.75 222 VAL A N 1
ATOM 1749 C CA . VAL A 1 222 ? 14.774 -4.111 -14.581 1.00 97.75 222 VAL A CA 1
ATOM 1750 C C . VAL A 1 222 ? 15.235 -4.957 -13.398 1.00 97.75 222 VAL A C 1
AT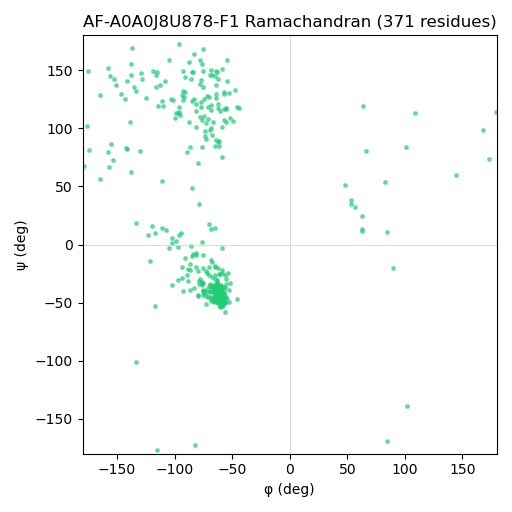OM 1752 O O . VAL A 1 222 ? 14.416 -5.649 -12.801 1.00 97.75 222 VAL A O 1
ATOM 1755 N N . ALA A 1 223 ? 16.512 -4.884 -13.013 1.00 97.81 223 ALA A N 1
ATOM 1756 C CA . ALA A 1 223 ? 17.032 -5.624 -11.867 1.00 97.81 223 ALA A CA 1
ATOM 1757 C C . ALA A 1 223 ? 16.294 -5.253 -10.570 1.00 97.81 223 ALA A C 1
ATOM 1759 O O . ALA A 1 223 ? 15.881 -6.134 -9.818 1.00 97.81 223 ALA A O 1
ATOM 1760 N N . SER A 1 224 ? 16.060 -3.961 -10.336 1.00 97.69 224 SER A N 1
ATOM 1761 C CA . SER A 1 224 ? 15.301 -3.480 -9.181 1.00 97.69 224 SER A CA 1
ATOM 1762 C C . SER A 1 224 ? 13.845 -3.962 -9.211 1.00 97.69 224 SER A C 1
ATOM 1764 O O . SER A 1 224 ? 13.364 -4.511 -8.220 1.00 97.69 224 SER A O 1
ATOM 1766 N N . VAL A 1 225 ? 13.159 -3.847 -10.352 1.00 97.81 225 VAL A N 1
ATOM 1767 C CA . VAL A 1 225 ? 11.776 -4.325 -10.531 1.00 97.81 225 VAL A CA 1
ATOM 1768 C C . VAL A 1 225 ? 11.675 -5.839 -10.314 1.00 97.81 225 VAL A C 1
ATOM 1770 O O . VAL A 1 225 ? 10.722 -6.308 -9.693 1.00 97.81 225 VAL A O 1
ATOM 1773 N N . LEU A 1 226 ? 12.671 -6.616 -10.753 1.00 97.50 226 LEU A N 1
ATOM 1774 C CA . LEU A 1 226 ? 12.736 -8.057 -10.497 1.00 97.50 226 LEU A CA 1
ATOM 1775 C C . LEU A 1 226 ? 12.882 -8.366 -9.003 1.00 97.50 226 LEU A C 1
ATOM 1777 O O . LEU A 1 226 ? 12.215 -9.274 -8.511 1.00 97.50 226 LEU A O 1
ATOM 1781 N N . VAL A 1 227 ? 13.690 -7.603 -8.262 1.00 97.00 227 VAL A N 1
ATOM 1782 C CA . VAL A 1 227 ? 13.786 -7.746 -6.798 1.00 97.00 227 VAL A CA 1
ATOM 1783 C C . VAL A 1 227 ? 12.435 -7.460 -6.139 1.00 97.00 227 VAL A C 1
ATOM 1785 O O . VAL A 1 227 ? 11.975 -8.263 -5.327 1.00 97.00 227 VAL A O 1
ATOM 1788 N N . TRP A 1 228 ? 11.752 -6.380 -6.530 1.00 96.56 228 TRP A N 1
ATOM 1789 C CA . TRP A 1 228 ? 10.399 -6.078 -6.046 1.00 96.56 228 TRP A CA 1
ATOM 1790 C C . TRP A 1 228 ? 9.409 -7.207 -6.338 1.00 96.56 228 TRP A C 1
ATOM 1792 O O . TRP A 1 228 ? 8.665 -7.616 -5.446 1.00 96.56 228 TRP A O 1
ATOM 1802 N N . MET A 1 229 ? 9.437 -7.756 -7.554 1.00 97.31 229 MET A N 1
ATOM 1803 C CA . MET A 1 229 ? 8.602 -8.886 -7.956 1.00 97.31 229 MET A CA 1
ATOM 1804 C C . MET A 1 229 ? 8.874 -10.128 -7.095 1.00 97.31 229 MET A C 1
ATOM 1806 O O . MET A 1 229 ? 7.931 -10.785 -6.663 1.00 97.31 229 MET A O 1
ATOM 1810 N N . LEU A 1 230 ? 10.141 -10.457 -6.817 1.00 96.88 230 LEU A N 1
ATOM 1811 C CA . LEU A 1 230 ? 10.507 -11.604 -5.977 1.00 96.88 230 LEU A CA 1
ATOM 1812 C C . LEU A 1 230 ? 10.031 -11.433 -4.530 1.00 96.88 230 LEU A C 1
ATOM 1814 O O . LEU A 1 230 ? 9.526 -12.387 -3.929 1.00 96.88 230 LEU A O 1
ATOM 1818 N N . VAL A 1 231 ? 10.153 -10.222 -3.980 1.00 96.31 231 VAL A N 1
ATOM 1819 C CA . VAL A 1 231 ? 9.637 -9.892 -2.646 1.00 96.31 231 VAL A CA 1
ATOM 1820 C C . VAL A 1 231 ? 8.115 -10.024 -2.622 1.00 96.31 231 VAL A C 1
ATOM 1822 O O . VAL A 1 231 ? 7.582 -10.722 -1.762 1.00 96.31 231 VAL A O 1
ATOM 1825 N N . ASP A 1 232 ? 7.412 -9.432 -3.587 1.00 96.50 232 ASP A N 1
ATOM 1826 C CA . ASP A 1 232 ? 5.947 -9.485 -3.657 1.00 96.50 232 ASP A CA 1
ATOM 1827 C C . ASP A 1 232 ? 5.427 -10.902 -3.868 1.00 96.50 232 ASP A C 1
ATOM 1829 O O . ASP A 1 232 ? 4.436 -11.295 -3.254 1.00 96.50 232 ASP A O 1
ATOM 1833 N N . TRP A 1 233 ? 6.115 -11.697 -4.685 1.00 96.56 233 TRP A N 1
ATOM 1834 C CA . TRP A 1 233 ? 5.792 -13.105 -4.861 1.00 96.56 233 TRP A CA 1
ATOM 1835 C C . TRP A 1 233 ? 5.966 -13.877 -3.554 1.00 96.56 233 TRP A C 1
ATOM 1837 O O . TRP A 1 233 ? 5.095 -14.657 -3.175 1.00 96.56 233 TRP A O 1
ATOM 1847 N N . SER A 1 234 ? 7.046 -13.619 -2.816 1.00 95.88 234 SER A N 1
ATOM 1848 C CA . SER A 1 234 ? 7.298 -14.259 -1.522 1.00 95.88 234 SER A CA 1
ATOM 1849 C C . SER A 1 234 ? 6.232 -13.894 -0.485 1.00 95.88 234 SER A C 1
ATOM 1851 O O . SER A 1 234 ? 5.712 -14.782 0.191 1.00 95.88 234 SER A O 1
ATOM 1853 N N . VAL A 1 235 ? 5.859 -12.612 -0.388 1.00 94.75 235 VAL A N 1
ATOM 1854 C CA . VAL A 1 235 ? 4.784 -12.143 0.505 1.00 94.75 235 VAL A CA 1
ATOM 1855 C C . VAL A 1 235 ? 3.453 -12.786 0.120 1.00 94.75 235 VAL A C 1
ATOM 1857 O O . VAL A 1 235 ? 2.772 -13.339 0.985 1.00 94.75 235 VAL A O 1
ATOM 1860 N N . TYR A 1 236 ? 3.124 -12.806 -1.174 1.00 95.25 236 TYR A N 1
ATOM 1861 C CA . TYR A 1 236 ? 1.929 -13.466 -1.690 1.00 95.25 236 TYR A CA 1
ATOM 1862 C C . TYR A 1 236 ? 1.884 -14.947 -1.293 1.00 95.25 236 TYR A C 1
ATOM 1864 O O . TYR A 1 236 ? 0.886 -15.398 -0.734 1.00 95.25 236 TYR A O 1
ATOM 1872 N N . LEU A 1 237 ? 2.966 -15.701 -1.515 1.00 94.31 237 LEU A N 1
ATOM 1873 C CA . LEU A 1 237 ? 3.033 -17.118 -1.150 1.00 94.31 237 LEU A CA 1
ATOM 1874 C C . LEU A 1 237 ? 2.836 -17.331 0.354 1.00 94.31 237 LEU A C 1
ATOM 1876 O O . LEU A 1 237 ? 2.086 -18.220 0.756 1.00 94.31 237 LEU A O 1
ATOM 1880 N N . LYS A 1 238 ? 3.477 -16.508 1.191 1.00 92.25 238 LYS A N 1
ATOM 1881 C CA . LYS A 1 238 ? 3.370 -16.613 2.651 1.00 92.25 238 LYS A CA 1
ATOM 1882 C C . LYS A 1 238 ? 1.955 -16.310 3.136 1.00 92.25 238 LYS A C 1
ATOM 1884 O O . LYS A 1 238 ? 1.397 -17.132 3.861 1.00 92.25 238 LYS A O 1
ATOM 1889 N N . LEU A 1 239 ? 1.353 -15.205 2.695 1.00 91.94 239 LEU A N 1
ATOM 1890 C CA . LEU A 1 239 ? -0.011 -14.829 3.081 1.00 91.94 239 LEU A CA 1
ATOM 1891 C C . LEU A 1 239 ? -1.043 -15.837 2.572 1.00 91.94 239 LEU A C 1
ATOM 1893 O O . LEU A 1 239 ? -1.921 -16.259 3.321 1.00 91.94 239 LEU A O 1
ATOM 1897 N N . HIS A 1 240 ? -0.921 -16.273 1.316 1.00 91.69 240 HIS A N 1
ATOM 1898 C CA . HIS A 1 240 ? -1.885 -17.201 0.740 1.00 91.69 240 HIS A CA 1
ATOM 1899 C C . HIS A 1 240 ? -1.725 -18.632 1.232 1.00 91.69 240 HIS A C 1
ATOM 1901 O O . HIS A 1 240 ? -2.710 -19.357 1.140 1.00 91.69 240 HIS A O 1
ATOM 1907 N N . SER A 1 241 ? -0.563 -19.032 1.772 1.00 90.19 241 SER A N 1
ATOM 1908 C CA . SER A 1 241 ? -0.347 -20.377 2.331 1.00 90.19 241 SER A CA 1
ATOM 1909 C C . SER A 1 241 ? -1.425 -20.774 3.345 1.00 90.19 241 SER A C 1
ATOM 1911 O O . SER A 1 241 ? -1.796 -21.947 3.420 1.00 90.19 241 SER A O 1
ATOM 1913 N N . GLY A 1 242 ? -1.953 -19.793 4.089 1.00 86.94 242 GLY A N 1
ATOM 1914 C CA . GLY A 1 242 ? -2.920 -20.023 5.155 1.00 86.94 242 GLY A CA 1
ATOM 1915 C C . GLY A 1 242 ? -2.346 -20.863 6.293 1.00 86.94 242 GLY A C 1
ATOM 1916 O O . GLY A 1 242 ? -3.104 -21.533 6.982 1.00 86.94 242 GLY A O 1
ATOM 1917 N N . ALA A 1 243 ? -1.018 -20.868 6.472 1.00 86.12 243 ALA A N 1
ATOM 1918 C CA . ALA A 1 243 ? -0.330 -21.739 7.427 1.00 86.12 243 ALA A CA 1
ATOM 1919 C C . ALA A 1 243 ? -0.793 -21.554 8.881 1.00 86.12 243 ALA A C 1
ATOM 1921 O O . ALA A 1 243 ? -0.668 -22.471 9.685 1.00 86.12 243 ALA A O 1
ATOM 1922 N N . THR A 1 244 ? -1.324 -20.380 9.210 1.00 87.81 244 THR A N 1
ATOM 1923 C CA . THR A 1 244 ? -1.806 -20.027 10.546 1.00 87.81 244 THR A CA 1
ATOM 1924 C C . THR A 1 244 ? -3.313 -20.209 10.722 1.00 87.81 244 THR A C 1
ATOM 1926 O O . THR A 1 244 ? -3.836 -19.980 11.808 1.00 87.81 244 THR A O 1
ATOM 1929 N N . ILE A 1 245 ? -4.027 -20.616 9.670 1.00 88.56 245 ILE A N 1
ATOM 1930 C CA . ILE A 1 245 ? -5.479 -20.783 9.710 1.00 88.56 245 ILE A CA 1
ATOM 1931 C C . ILE A 1 245 ? -5.807 -22.131 10.349 1.00 88.56 245 ILE A C 1
ATOM 1933 O O . ILE A 1 245 ? -5.548 -23.193 9.777 1.00 88.56 245 ILE A O 1
ATOM 1937 N N . GLU A 1 246 ? -6.448 -22.081 11.511 1.00 87.19 246 GLU A N 1
ATOM 1938 C CA . GLU A 1 246 ? -7.039 -23.243 12.173 1.00 87.19 246 GLU A CA 1
ATOM 1939 C C . GLU A 1 246 ? -8.355 -23.620 11.480 1.00 87.19 246 GLU A C 1
ATOM 1941 O O . GLU A 1 246 ? -9.435 -23.183 11.873 1.00 87.19 246 GLU A O 1
ATOM 1946 N N . ALA A 1 247 ? -8.260 -24.393 10.397 1.00 86.69 247 ALA A N 1
ATOM 1947 C CA . ALA A 1 247 ? -9.433 -24.807 9.637 1.00 86.69 247 ALA A CA 1
ATOM 1948 C C . ALA A 1 247 ? -10.274 -25.843 10.403 1.00 86.69 247 ALA A C 1
ATOM 1950 O O . ALA A 1 247 ? -9.775 -26.896 10.799 1.00 86.69 247 ALA A O 1
ATOM 1951 N N . ASP A 1 248 ? -11.566 -25.561 10.527 1.00 89.31 248 ASP A N 1
ATOM 1952 C CA . ASP A 1 248 ? -12.599 -26.454 11.054 1.00 89.31 248 ASP A CA 1
ATOM 1953 C C . ASP A 1 248 ? -13.637 -26.825 9.972 1.00 89.31 248 ASP A C 1
ATOM 1955 O O . ASP A 1 248 ? -13.520 -26.451 8.798 1.00 89.31 248 ASP A O 1
ATOM 1959 N N . GLU A 1 249 ? -14.662 -27.589 10.356 1.00 89.00 249 GLU A N 1
ATOM 1960 C CA . GLU A 1 249 ? -15.746 -28.011 9.459 1.00 89.00 249 GLU A CA 1
ATOM 1961 C C . GLU A 1 249 ? -16.510 -26.818 8.854 1.00 89.00 249 GLU A C 1
ATOM 1963 O O . GLU A 1 249 ? -16.875 -26.843 7.675 1.00 89.00 249 GLU A O 1
ATOM 1968 N N . PHE A 1 250 ? -16.660 -25.737 9.624 1.00 89.50 250 PHE A N 1
ATOM 1969 C CA . PHE A 1 250 ? -17.378 -24.521 9.239 1.00 89.50 250 PHE A CA 1
ATOM 1970 C C . PHE A 1 250 ? -16.522 -23.538 8.431 1.00 89.50 250 PHE A C 1
ATOM 1972 O O . PHE A 1 250 ? -17.039 -22.562 7.883 1.00 89.50 250 PHE A O 1
ATOM 1979 N N . THR A 1 251 ? -15.219 -23.794 8.302 1.00 88.69 251 THR A N 1
ATOM 1980 C CA . THR A 1 251 ? -14.309 -22.917 7.570 1.00 88.69 251 THR A CA 1
ATOM 1981 C C . THR A 1 251 ? -14.639 -22.963 6.077 1.00 88.69 251 THR A C 1
ATOM 1983 O O . THR A 1 251 ? -14.551 -24.032 5.450 1.00 88.69 251 THR A O 1
ATOM 1986 N N . PRO A 1 252 ? -14.986 -21.821 5.454 1.00 89.94 252 PRO A N 1
ATOM 1987 C CA . PRO A 1 252 ? -15.427 -21.806 4.070 1.00 89.94 252 PRO A CA 1
ATOM 1988 C C . PRO A 1 252 ? -14.275 -22.158 3.116 1.00 89.94 252 PRO A C 1
ATOM 1990 O O . PRO A 1 252 ? -13.120 -21.825 3.391 1.00 89.94 252 PRO A O 1
ATOM 1993 N N . PRO A 1 253 ? -14.548 -22.769 1.946 1.00 87.38 253 PRO A N 1
ATOM 1994 C CA . PRO A 1 253 ? -13.503 -23.275 1.051 1.00 87.38 253 PRO A CA 1
ATOM 1995 C C . PRO A 1 253 ? -12.465 -22.230 0.624 1.00 87.38 253 PRO A C 1
ATOM 1997 O O . PRO A 1 253 ? -11.290 -22.551 0.457 1.00 87.38 253 PRO A O 1
ATOM 2000 N N . PHE A 1 254 ? -12.873 -20.967 0.468 1.00 86.62 254 PHE A N 1
ATOM 2001 C CA . PHE A 1 254 ? -11.955 -19.895 0.087 1.00 86.62 254 PHE A CA 1
ATOM 2002 C C . PHE A 1 254 ? -10.963 -19.534 1.201 1.00 86.62 254 PHE A C 1
ATOM 2004 O O . PHE A 1 254 ? -9.873 -19.074 0.875 1.00 86.62 254 PHE A O 1
ATOM 2011 N N . ALA A 1 255 ? -11.314 -19.771 2.466 1.00 88.69 255 ALA A N 1
ATOM 2012 C CA . ALA A 1 255 ? -10.493 -19.482 3.637 1.00 88.69 255 ALA A CA 1
ATOM 2013 C C . ALA A 1 255 ? -9.594 -20.654 4.049 1.00 88.69 255 ALA A C 1
ATOM 2015 O O . ALA A 1 255 ? -8.705 -20.482 4.870 1.00 88.69 255 ALA A O 1
ATOM 2016 N N . ARG A 1 256 ? -9.797 -21.851 3.489 1.00 88.38 256 ARG A N 1
ATOM 2017 C CA . ARG A 1 256 ? -8.995 -23.020 3.865 1.00 88.38 256 ARG A CA 1
ATOM 2018 C C . ARG A 1 256 ? -7.530 -22.872 3.413 1.00 88.38 256 ARG A C 1
ATOM 2020 O O . ARG A 1 256 ? -7.296 -22.312 2.332 1.00 88.38 256 ARG A O 1
ATOM 2027 N N . PRO A 1 257 ? -6.564 -23.404 4.190 1.00 88.75 257 PRO A N 1
ATOM 2028 C CA . PRO A 1 257 ? -5.161 -23.485 3.790 1.00 88.75 257 PRO A CA 1
ATOM 2029 C C . PRO A 1 257 ? -4.978 -24.191 2.444 1.00 88.75 257 PRO A C 1
ATOM 2031 O O . PRO A 1 257 ? -5.830 -24.975 2.007 1.00 88.75 257 PRO A O 1
ATOM 2034 N N . LEU A 1 258 ? -3.844 -23.943 1.783 1.00 86.31 258 LEU A N 1
ATOM 2035 C CA . LEU A 1 258 ? -3.518 -24.677 0.561 1.00 86.31 258 LEU A CA 1
ATOM 2036 C C . LEU A 1 258 ? -3.350 -26.169 0.853 1.00 86.31 258 LEU A C 1
ATOM 2038 O O . LEU A 1 258 ? -2.871 -26.588 1.906 1.00 86.31 258 LEU A O 1
ATOM 2042 N N . ARG A 1 259 ? -3.694 -26.988 -0.144 1.00 82.50 259 ARG A N 1
ATOM 2043 C CA . ARG A 1 259 ? -3.330 -28.407 -0.138 1.00 82.50 259 ARG A CA 1
ATOM 2044 C C . ARG A 1 259 ? -1.805 -28.520 -0.149 1.00 82.50 259 ARG A C 1
ATOM 2046 O O . ARG A 1 259 ? -1.160 -27.785 -0.888 1.00 82.50 259 ARG A O 1
ATOM 2053 N N . LYS A 1 260 ? -1.243 -29.492 0.578 1.00 78.50 260 LYS A N 1
ATOM 2054 C CA . LYS A 1 260 ? 0.217 -29.707 0.686 1.00 78.50 260 LYS A CA 1
ATOM 2055 C C . LYS A 1 260 ? 0.938 -29.849 -0.666 1.00 78.50 260 LYS A C 1
ATOM 2057 O O . LYS A 1 260 ? 2.124 -29.569 -0.749 1.00 78.50 260 LYS A O 1
ATOM 2062 N N . SER A 1 261 ? 0.233 -30.269 -1.718 1.00 82.88 261 SER A N 1
ATOM 2063 C CA . SER A 1 261 ? 0.772 -30.402 -3.078 1.00 82.88 261 SER A CA 1
ATOM 2064 C C . SER A 1 261 ? 0.821 -29.093 -3.877 1.00 82.88 261 SER A C 1
ATOM 2066 O O . SER A 1 261 ? 1.367 -29.070 -4.976 1.00 82.88 261 SER A O 1
ATOM 2068 N N . SER A 1 262 ? 0.218 -28.013 -3.375 1.00 85.50 262 SER A N 1
ATOM 2069 C CA . SER A 1 262 ? 0.106 -26.736 -4.073 1.00 85.50 262 SER A CA 1
ATOM 2070 C C . SER A 1 262 ? 0.959 -25.680 -3.384 1.00 85.50 262 SER A C 1
ATOM 2072 O O . SER A 1 262 ? 0.780 -25.392 -2.205 1.00 85.50 262 SER A O 1
ATOM 2074 N N . ILE A 1 263 ? 1.873 -25.081 -4.146 1.00 84.75 263 ILE A N 1
ATOM 2075 C CA . ILE A 1 263 ? 2.755 -24.013 -3.659 1.00 84.75 263 ILE A CA 1
ATOM 2076 C C . ILE A 1 263 ? 2.009 -22.674 -3.612 1.00 84.75 263 ILE A C 1
ATOM 2078 O O . ILE A 1 263 ? 2.262 -21.852 -2.739 1.00 84.75 263 ILE A O 1
ATOM 2082 N N . ALA A 1 264 ? 1.084 -22.445 -4.547 1.00 88.81 264 ALA A N 1
ATOM 2083 C CA . ALA A 1 264 ? 0.436 -21.157 -4.739 1.00 88.81 264 ALA A CA 1
ATOM 2084 C C . ALA A 1 264 ? -1.047 -21.319 -5.075 1.00 88.81 264 ALA A C 1
ATOM 2086 O O . ALA A 1 264 ? -1.425 -22.167 -5.884 1.00 88.81 264 ALA A O 1
ATOM 2087 N N . ARG A 1 265 ? -1.889 -20.437 -4.521 1.00 87.56 265 ARG A N 1
ATOM 2088 C CA . ARG A 1 265 ? -3.334 -20.423 -4.804 1.00 87.56 265 ARG A CA 1
ATOM 2089 C C . ARG A 1 265 ? -3.630 -20.081 -6.266 1.00 87.56 265 ARG A C 1
ATOM 2091 O O . ARG A 1 265 ? -4.658 -20.485 -6.802 1.00 87.56 265 ARG A O 1
ATOM 2098 N N . ARG A 1 266 ? -2.719 -19.346 -6.905 1.00 89.44 266 ARG A N 1
ATOM 2099 C CA . ARG A 1 266 ? -2.755 -18.989 -8.324 1.00 89.44 266 ARG A CA 1
ATOM 2100 C C . ARG A 1 266 ? -1.423 -19.341 -8.966 1.00 89.44 266 ARG A C 1
ATOM 2102 O O . ARG A 1 266 ? -0.390 -19.138 -8.325 1.00 89.44 266 ARG A O 1
ATOM 2109 N N . PRO A 1 267 ? -1.427 -19.818 -10.218 1.00 92.50 267 PRO A N 1
ATOM 2110 C CA . PRO A 1 267 ? -0.191 -20.053 -10.942 1.00 92.50 267 PRO A CA 1
ATOM 2111 C C . PRO A 1 267 ? 0.553 -18.732 -11.159 1.00 92.50 267 PRO A C 1
ATOM 2113 O O . PRO A 1 267 ? -0.060 -17.677 -11.342 1.00 92.50 267 PRO A O 1
ATOM 2116 N N . PHE A 1 268 ? 1.884 -18.805 -11.200 1.00 94.62 268 PHE A N 1
ATOM 2117 C CA . PHE A 1 268 ? 2.755 -17.632 -11.296 1.00 94.62 268 PHE A CA 1
ATOM 2118 C C . PHE A 1 268 ? 2.402 -16.706 -12.466 1.00 94.62 268 PHE A C 1
ATOM 2120 O O . PHE A 1 268 ? 2.392 -15.496 -12.301 1.00 94.62 268 PHE A O 1
ATOM 2127 N N . ARG A 1 269 ? 2.041 -17.250 -13.637 1.00 94.50 269 ARG A N 1
ATOM 2128 C CA . ARG A 1 269 ? 1.676 -16.433 -14.810 1.00 94.50 269 ARG A CA 1
ATOM 2129 C C . ARG A 1 269 ? 0.444 -15.561 -14.562 1.00 94.50 269 ARG A C 1
ATOM 2131 O O . ARG A 1 269 ? 0.439 -14.396 -14.940 1.00 94.50 269 ARG A O 1
ATOM 2138 N N . GLU A 1 270 ? -0.590 -16.108 -13.922 1.00 93.25 270 GLU A N 1
ATOM 2139 C CA . GLU A 1 270 ? -1.791 -15.334 -13.581 1.00 93.25 270 GLU A CA 1
ATOM 2140 C C . GLU A 1 270 ? -1.480 -14.240 -12.565 1.00 93.25 270 GLU A C 1
ATOM 2142 O O . GLU A 1 270 ? -1.974 -13.120 -12.697 1.00 93.25 270 GLU A O 1
ATOM 2147 N N . TRP A 1 271 ? -0.650 -14.568 -11.573 1.00 95.94 271 TRP A N 1
ATOM 2148 C CA . TRP A 1 271 ? -0.168 -13.606 -10.591 1.00 95.94 271 TRP A CA 1
ATOM 2149 C C . TRP A 1 271 ? 0.657 -12.499 -11.254 1.00 95.94 271 TRP A C 1
ATOM 2151 O O . TRP A 1 271 ? 0.386 -11.329 -11.016 1.00 95.94 271 TRP A O 1
ATOM 2161 N N . LEU A 1 272 ? 1.585 -12.848 -12.149 1.00 96.75 272 LEU A N 1
ATOM 2162 C CA . LEU A 1 272 ? 2.498 -11.913 -12.805 1.00 96.75 272 LEU A CA 1
ATOM 2163 C C . LEU A 1 272 ? 1.745 -10.875 -13.639 1.00 96.75 272 LEU A C 1
ATOM 2165 O O . LEU A 1 272 ? 2.018 -9.686 -13.521 1.00 96.75 272 LEU A O 1
ATOM 2169 N N . PHE A 1 273 ? 0.766 -11.290 -14.447 1.00 95.00 273 PHE A N 1
ATOM 2170 C CA . PHE A 1 273 ? -0.031 -10.338 -15.227 1.00 95.00 273 PHE A CA 1
ATOM 2171 C C . PHE A 1 273 ? -0.879 -9.419 -14.341 1.00 95.00 273 PHE A C 1
ATOM 2173 O O . PHE A 1 273 ? -1.020 -8.235 -14.646 1.00 95.00 273 PHE A O 1
ATOM 2180 N N . ALA A 1 274 ? -1.427 -9.935 -13.237 1.00 95.00 274 ALA A N 1
ATOM 2181 C CA . ALA A 1 274 ? -2.155 -9.110 -12.277 1.00 95.00 274 ALA A CA 1
ATOM 2182 C C . ALA A 1 274 ? -1.218 -8.143 -11.531 1.00 95.00 274 ALA A C 1
ATOM 2184 O O . ALA A 1 274 ? -1.572 -6.984 -11.330 1.00 95.00 274 ALA A O 1
ATOM 2185 N N . TRP A 1 275 ? -0.013 -8.591 -11.178 1.00 97.00 275 TRP A N 1
ATOM 2186 C CA . TRP A 1 275 ? 1.020 -7.777 -10.545 1.00 97.00 275 TRP A CA 1
ATOM 2187 C C . TRP A 1 275 ? 1.479 -6.643 -11.464 1.00 97.00 275 TRP A C 1
ATOM 2189 O O . TRP A 1 275 ? 1.403 -5.486 -11.062 1.00 97.00 275 TRP A O 1
ATOM 2199 N N . LEU A 1 276 ? 1.815 -6.945 -12.723 1.00 96.75 276 LEU A N 1
ATOM 2200 C CA . LEU A 1 276 ? 2.161 -5.939 -13.734 1.00 96.75 276 LEU A CA 1
ATOM 2201 C C . LEU A 1 276 ? 1.025 -4.934 -13.949 1.00 96.75 276 LEU A C 1
ATOM 2203 O O . LEU A 1 276 ? 1.267 -3.731 -13.983 1.00 96.75 276 LEU A O 1
ATOM 2207 N N . GLY A 1 277 ? -0.219 -5.412 -14.061 1.00 94.94 277 GLY A N 1
ATOM 2208 C CA . GLY A 1 277 ? -1.386 -4.540 -14.199 1.00 94.94 277 GLY A CA 1
ATOM 2209 C C . GLY A 1 277 ? -1.567 -3.614 -12.996 1.00 94.94 277 GLY A C 1
ATOM 2210 O O . GLY A 1 277 ? -1.880 -2.438 -13.165 1.00 94.94 277 GLY A O 1
ATOM 2211 N N . ARG A 1 278 ? -1.331 -4.114 -11.779 1.00 95.62 278 ARG A N 1
ATOM 2212 C CA . ARG A 1 278 ? -1.407 -3.316 -10.552 1.00 95.62 278 ARG A CA 1
ATOM 2213 C C . ARG A 1 278 ? -0.319 -2.245 -10.511 1.00 95.62 278 ARG A C 1
ATOM 2215 O O . ARG A 1 278 ? -0.648 -1.092 -10.248 1.00 95.62 278 ARG A O 1
ATOM 2222 N N . GLU A 1 279 ? 0.933 -2.610 -10.777 1.00 95.62 279 GLU A N 1
ATOM 2223 C CA . GLU A 1 279 ? 2.079 -1.685 -10.780 1.00 95.62 279 GLU A CA 1
ATOM 2224 C C . GLU A 1 279 ? 1.921 -0.599 -11.853 1.00 95.62 279 GLU A C 1
ATOM 2226 O O . GLU A 1 279 ? 2.090 0.588 -11.576 1.00 95.62 279 GLU A O 1
ATOM 2231 N N . ALA A 1 280 ? 1.483 -0.979 -13.057 1.00 95.12 280 ALA A N 1
ATOM 2232 C CA . ALA A 1 280 ? 1.228 -0.042 -14.149 1.00 95.12 280 ALA A CA 1
ATOM 2233 C C . ALA A 1 280 ? 0.086 0.943 -13.841 1.00 95.12 280 ALA A C 1
ATOM 2235 O O . ALA A 1 280 ? 0.131 2.093 -14.272 1.00 95.12 280 ALA A O 1
ATOM 2236 N N . LEU A 1 281 ? -0.940 0.512 -13.098 1.00 95.69 281 LEU A N 1
ATOM 2237 C CA . LEU A 1 281 ? -2.074 1.360 -12.720 1.00 95.69 281 LEU A CA 1
ATOM 2238 C C . LEU A 1 281 ? -1.789 2.260 -11.511 1.00 95.69 281 LEU A C 1
ATOM 2240 O O . LEU A 1 281 ? -2.502 3.246 -11.334 1.00 95.69 281 LEU A O 1
ATOM 2244 N N . ALA A 1 282 ? -0.780 1.960 -10.690 1.00 94.38 282 ALA A N 1
ATOM 2245 C CA . ALA A 1 282 ? -0.547 2.658 -9.427 1.00 94.38 282 ALA A CA 1
ATOM 2246 C C . ALA A 1 282 ? -0.332 4.173 -9.612 1.00 94.38 282 ALA A C 1
ATOM 2248 O O . ALA A 1 282 ? -1.055 4.978 -9.020 1.00 94.38 282 ALA A O 1
ATOM 2249 N N . LEU A 1 283 ? 0.598 4.568 -10.488 1.00 95.12 283 LEU A N 1
ATOM 2250 C CA . LEU A 1 283 ? 0.897 5.980 -10.750 1.00 95.12 283 LEU A CA 1
ATOM 2251 C C . LEU A 1 283 ? -0.258 6.719 -11.462 1.00 95.12 283 LEU A C 1
ATOM 2253 O O . LEU A 1 283 ? -0.642 7.787 -10.982 1.00 95.12 283 LEU A O 1
ATOM 2257 N N . PRO A 1 284 ? -0.877 6.188 -12.539 1.00 95.69 284 PRO A N 1
ATOM 2258 C CA . PRO A 1 284 ? -2.049 6.816 -13.153 1.00 95.69 284 PRO A CA 1
ATOM 2259 C C . PRO A 1 284 ? -3.213 7.026 -12.180 1.00 95.69 284 PRO A C 1
ATOM 2261 O O . PRO A 1 284 ? -3.808 8.105 -12.154 1.00 95.69 284 PRO A O 1
ATOM 2264 N N . ILE A 1 285 ? -3.516 6.023 -11.346 1.00 95.19 285 ILE A N 1
ATOM 2265 C CA . ILE A 1 285 ? -4.539 6.140 -10.302 1.00 95.19 285 ILE A CA 1
ATOM 2266 C C . ILE A 1 285 ? -4.166 7.262 -9.336 1.00 95.19 285 ILE A C 1
ATOM 2268 O O . ILE A 1 285 ? -5.026 8.076 -8.994 1.00 95.19 285 ILE A O 1
ATOM 2272 N N . TRP A 1 286 ? -2.904 7.333 -8.910 1.00 95.06 286 TRP A N 1
ATOM 2273 C CA . TRP A 1 286 ? -2.443 8.378 -8.005 1.00 95.06 286 TRP A CA 1
ATOM 2274 C C . TRP A 1 286 ? -2.607 9.778 -8.596 1.00 95.06 286 TRP A C 1
ATOM 2276 O O . TRP A 1 286 ? -3.264 10.615 -7.976 1.00 95.06 286 TRP A O 1
ATOM 2286 N N . ILE A 1 287 ? -2.125 10.006 -9.822 1.00 94.56 287 ILE A N 1
ATOM 2287 C CA . ILE A 1 287 ? -2.249 11.293 -10.526 1.00 94.56 287 ILE A CA 1
ATOM 2288 C C . ILE A 1 287 ? -3.725 11.694 -10.629 1.00 94.56 287 ILE A C 1
ATOM 2290 O O . ILE A 1 287 ? -4.109 12.798 -10.234 1.00 94.56 287 ILE A O 1
ATOM 2294 N N . TRP A 1 288 ? -4.581 10.778 -11.086 1.00 93.75 288 TRP A N 1
ATOM 2295 C CA . TRP A 1 288 ? -6.015 11.033 -11.215 1.00 93.75 288 TRP A CA 1
ATOM 2296 C C . TRP A 1 288 ? -6.696 11.330 -9.873 1.00 93.75 288 TRP A C 1
ATOM 2298 O O . TRP A 1 288 ? -7.608 12.152 -9.785 1.00 93.75 288 TRP A O 1
ATOM 2308 N N . SER A 1 289 ? -6.265 10.679 -8.799 1.00 91.19 289 SER A N 1
ATOM 2309 C CA . SER A 1 289 ? -6.847 10.873 -7.467 1.00 91.19 289 SER A CA 1
ATOM 2310 C C . SER A 1 289 ? -6.409 12.186 -6.833 1.00 91.19 289 SER A C 1
ATOM 2312 O O . SER A 1 289 ? -7.207 12.867 -6.178 1.00 91.19 289 SER A O 1
ATOM 2314 N N . PHE A 1 290 ? -5.141 12.541 -7.020 1.00 89.00 290 PHE A N 1
ATOM 2315 C CA . PHE A 1 290 ? -4.554 13.727 -6.426 1.00 89.00 290 PHE A CA 1
ATOM 2316 C C . PHE A 1 290 ? -5.080 14.988 -7.120 1.00 89.00 290 PHE A C 1
ATOM 2318 O O . PHE A 1 290 ? -5.650 15.853 -6.448 1.00 89.00 290 PHE A O 1
ATOM 2325 N N . TYR A 1 291 ? -5.013 15.024 -8.456 1.00 88.12 291 TYR A N 1
ATOM 2326 C CA . TYR A 1 291 ? -5.408 16.178 -9.269 1.00 88.12 291 TYR A CA 1
ATOM 2327 C C . TYR A 1 291 ? -6.887 16.180 -9.692 1.00 88.12 291 TYR A C 1
ATOM 2329 O O . TYR A 1 291 ? -7.469 17.246 -9.867 1.00 88.12 291 TYR A O 1
ATOM 2337 N N . GLY A 1 292 ? -7.545 15.021 -9.803 1.00 83.00 292 GLY A N 1
ATOM 2338 C CA . GLY A 1 292 ? -8.924 14.894 -10.305 1.00 83.00 292 GLY A CA 1
ATOM 2339 C C . GLY A 1 292 ? -10.036 15.244 -9.304 1.00 83.00 292 GLY A C 1
ATOM 2340 O O . GLY A 1 292 ? -11.085 14.603 -9.309 1.00 83.00 292 GLY A O 1
ATOM 2341 N N . GLY A 1 293 ? -9.824 16.232 -8.429 1.00 82.25 293 GLY A N 1
ATOM 2342 C CA . GLY A 1 293 ? -10.847 16.756 -7.511 1.00 82.25 293 GLY A CA 1
ATOM 2343 C C . GLY A 1 293 ? -11.018 15.991 -6.189 1.00 82.25 293 GLY A C 1
ATOM 2344 O O . GLY A 1 293 ? -10.178 15.179 -5.799 1.00 82.25 293 GLY A O 1
ATOM 2345 N N . THR A 1 294 ? -12.085 16.305 -5.443 1.00 81.12 294 THR A N 1
ATOM 2346 C CA . THR A 1 294 ? -12.304 15.849 -4.046 1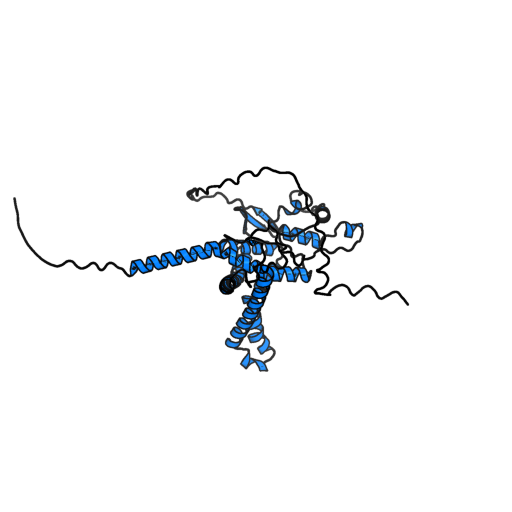.00 81.12 294 THR A CA 1
ATOM 2347 C C . THR A 1 294 ? -13.619 15.091 -3.839 1.00 81.12 294 THR A C 1
ATOM 2349 O O . THR A 1 294 ? -14.008 14.792 -2.708 1.00 81.12 294 THR A O 1
ATOM 2352 N N . THR A 1 295 ? -14.315 14.778 -4.932 1.00 84.00 295 THR A N 1
ATOM 2353 C CA . THR A 1 295 ? -15.573 14.034 -4.904 1.00 84.00 295 THR A CA 1
ATOM 2354 C C . THR A 1 295 ? -15.317 12.532 -4.893 1.00 84.00 295 THR A C 1
ATOM 2356 O O . THR A 1 295 ? -14.396 12.032 -5.540 1.00 84.00 295 THR A O 1
ATOM 2359 N N . VAL A 1 296 ? -16.123 11.787 -4.150 1.00 82.88 296 VAL A N 1
ATOM 2360 C CA . VAL A 1 296 ? -16.032 10.334 -4.034 1.00 82.88 296 VAL A CA 1
ATOM 2361 C C . VAL A 1 296 ? -17.417 9.717 -4.137 1.00 82.88 296 VAL A C 1
ATOM 2363 O O . VAL A 1 296 ? -18.364 10.199 -3.525 1.00 82.88 296 VAL A O 1
ATOM 2366 N N . VAL A 1 297 ? -17.535 8.635 -4.905 1.00 80.75 297 VAL A N 1
ATOM 2367 C CA . VAL A 1 297 ? -18.767 7.844 -4.968 1.00 80.75 297 VAL A CA 1
ATOM 2368 C C . VAL A 1 297 ? -18.675 6.716 -3.949 1.00 80.75 297 VAL A C 1
ATOM 2370 O O . VAL A 1 297 ? -17.719 5.927 -3.960 1.00 80.75 297 VAL A O 1
ATOM 2373 N N . TRP A 1 298 ? -19.656 6.636 -3.058 1.00 77.81 298 TRP A N 1
ATOM 2374 C CA . TRP A 1 298 ? -19.746 5.613 -2.025 1.00 77.81 298 TRP A CA 1
ATOM 2375 C C . TRP A 1 298 ? -21.206 5.203 -1.813 1.00 77.81 298 TRP A C 1
ATOM 2377 O O . TRP A 1 298 ? -22.049 6.056 -1.566 1.00 77.81 298 TRP A O 1
ATOM 2387 N N . ARG A 1 299 ? -21.504 3.897 -1.928 1.00 79.00 299 ARG A N 1
ATOM 2388 C CA . ARG A 1 299 ? -22.869 3.336 -1.806 1.00 79.00 299 ARG A CA 1
ATOM 2389 C C . ARG A 1 299 ? -23.907 4.111 -2.636 1.00 79.00 299 ARG A C 1
ATOM 2391 O O . ARG A 1 299 ? -24.909 4.574 -2.104 1.00 79.00 299 ARG A O 1
ATOM 2398 N N . ASP A 1 300 ? -23.594 4.308 -3.917 1.00 77.88 300 ASP A N 1
ATOM 2399 C CA . ASP A 1 300 ? -24.435 5.007 -4.903 1.00 77.88 300 ASP A CA 1
ATOM 2400 C C . ASP A 1 300 ? -24.720 6.489 -4.604 1.00 77.88 300 ASP A C 1
ATOM 2402 O O . ASP A 1 300 ? -25.532 7.124 -5.273 1.00 77.88 300 ASP A O 1
ATOM 2406 N N . LYS A 1 301 ? -24.002 7.074 -3.640 1.00 81.75 301 LYS A N 1
ATOM 2407 C CA . LYS A 1 301 ? -24.068 8.492 -3.283 1.00 81.75 301 LYS A CA 1
ATOM 2408 C C . LYS A 1 301 ? -22.747 9.188 -3.573 1.00 81.75 301 LYS A C 1
ATOM 2410 O O . LYS A 1 301 ? -21.676 8.584 -3.481 1.00 81.75 301 LYS A O 1
ATOM 2415 N N . VAL A 1 302 ? -22.818 10.471 -3.920 1.00 83.81 302 VAL A N 1
ATOM 2416 C CA . VAL A 1 302 ? -21.640 11.304 -4.184 1.00 83.81 302 VAL A CA 1
ATOM 2417 C C . VAL A 1 302 ? -21.364 12.168 -2.965 1.00 83.81 302 VAL A C 1
ATOM 2419 O O . VAL A 1 302 ? -22.219 12.932 -2.530 1.00 83.81 302 VAL A O 1
ATOM 2422 N N . PHE A 1 303 ? -20.150 12.080 -2.439 1.00 84.62 303 PHE A N 1
ATOM 2423 C CA . PHE A 1 303 ? -19.690 12.886 -1.319 1.00 84.62 303 PHE A CA 1
ATOM 2424 C C . PHE A 1 303 ? -18.548 13.791 -1.755 1.00 84.62 303 PHE A C 1
ATOM 2426 O O . PHE A 1 303 ? -17.715 13.404 -2.572 1.00 84.62 303 PHE A O 1
ATOM 2433 N N . ARG A 1 304 ? -18.468 14.985 -1.181 1.00 85.00 304 ARG A N 1
ATOM 2434 C CA . ARG A 1 304 ? -17.288 15.843 -1.226 1.00 85.00 304 ARG A CA 1
ATOM 2435 C C . ARG A 1 304 ? -16.578 15.749 0.110 1.00 85.00 304 ARG A C 1
ATOM 2437 O O . ARG A 1 304 ? -17.182 16.018 1.143 1.00 85.00 304 ARG A O 1
ATOM 2444 N N . VAL A 1 305 ? -15.299 15.399 0.075 1.00 80.94 305 VAL A N 1
ATOM 2445 C CA . VAL A 1 305 ? -14.458 15.403 1.274 1.00 80.94 305 VAL A CA 1
ATOM 2446 C C . VAL A 1 305 ? -13.771 16.760 1.382 1.00 80.94 305 VAL A C 1
ATOM 2448 O O . VAL A 1 305 ? -13.191 17.243 0.401 1.00 80.94 305 VAL A O 1
ATOM 2451 N N . GLY A 1 306 ? -13.910 17.394 2.545 1.00 75.69 306 GLY A N 1
ATOM 2452 C CA . GLY A 1 306 ? -13.259 18.656 2.888 1.00 75.69 306 GLY A CA 1
ATOM 2453 C C . GLY A 1 306 ? -11.959 18.467 3.675 1.00 75.69 306 GLY A C 1
ATOM 2454 O O . GLY A 1 306 ? -11.622 17.367 4.111 1.00 75.69 306 GLY A O 1
ATOM 2455 N N . MET A 1 307 ? -11.234 19.567 3.897 1.00 76.38 307 MET A N 1
ATOM 2456 C CA . MET A 1 307 ? -10.060 19.602 4.790 1.00 76.38 307 MET A CA 1
ATOM 2457 C C . MET A 1 307 ? -10.408 19.335 6.260 1.00 76.38 307 MET A C 1
ATOM 2459 O O . MET A 1 307 ? -9.543 18.984 7.051 1.00 76.38 307 MET A O 1
ATOM 2463 N N . ASP A 1 308 ? -11.676 19.485 6.629 1.00 73.50 308 ASP A N 1
ATOM 2464 C CA . ASP A 1 308 ? -12.212 19.122 7.939 1.00 73.50 308 ASP A CA 1
ATOM 2465 C C . ASP A 1 308 ? -12.424 17.607 8.110 1.00 73.50 308 ASP A C 1
ATOM 2467 O O . ASP A 1 308 ? -12.902 17.170 9.161 1.00 73.50 308 ASP A O 1
ATOM 2471 N N . MET A 1 309 ? -12.057 16.820 7.087 1.00 75.12 309 MET A N 1
ATOM 2472 C CA . MET A 1 309 ? -12.173 15.363 7.003 1.00 75.12 309 MET A CA 1
ATOM 2473 C C . MET A 1 309 ? -13.623 14.856 7.046 1.00 75.12 309 MET A C 1
ATOM 2475 O O . MET A 1 309 ? -13.852 13.654 7.203 1.00 75.12 309 MET A O 1
ATOM 2479 N N . VAL A 1 310 ? -14.602 15.752 6.886 1.00 78.50 310 VAL A N 1
ATOM 2480 C CA . VAL A 1 310 ? -16.035 15.437 6.871 1.00 78.50 310 VAL A CA 1
ATOM 2481 C C . VAL A 1 310 ? -16.487 15.160 5.441 1.00 78.50 310 VAL A C 1
ATOM 2483 O O . VAL A 1 310 ? -16.005 15.767 4.477 1.00 78.50 310 VAL A O 1
ATOM 2486 N N . ALA A 1 311 ? -17.410 14.212 5.304 1.00 81.12 311 ALA A N 1
ATOM 2487 C CA . ALA A 1 311 ? -18.028 13.881 4.034 1.00 81.12 311 ALA A CA 1
ATOM 2488 C C . ALA A 1 311 ? -19.364 14.610 3.870 1.00 81.12 311 ALA A C 1
ATOM 2490 O O . ALA A 1 311 ? -20.334 14.331 4.568 1.00 81.12 311 ALA A O 1
ATOM 2491 N N . TYR A 1 312 ? -19.425 15.515 2.898 1.00 83.00 312 TYR A N 1
ATOM 2492 C CA . TYR A 1 312 ? -20.639 16.244 2.551 1.00 83.00 312 TYR A CA 1
ATOM 2493 C C . TYR A 1 312 ? -21.327 15.555 1.378 1.00 83.00 312 TYR A C 1
ATOM 2495 O O . TYR A 1 312 ? -20.773 15.527 0.278 1.00 83.00 312 TYR A O 1
ATOM 2503 N N . GLU A 1 313 ? -22.5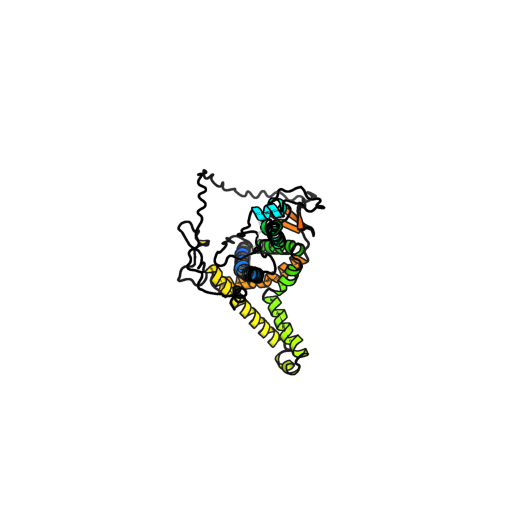12 14.981 1.591 1.00 83.69 313 GLU A N 1
ATOM 2504 C CA . GLU A 1 313 ? -23.319 14.432 0.496 1.00 83.69 313 GLU A CA 1
ATOM 2505 C C . GLU A 1 313 ? -23.699 15.569 -0.464 1.00 83.69 313 GLU A C 1
ATOM 2507 O O . GLU A 1 313 ? -24.324 16.554 -0.071 1.00 83.69 313 GLU A O 1
ATOM 2512 N N . ILE A 1 314 ? -23.297 15.450 -1.728 1.00 83.31 314 ILE A N 1
ATOM 2513 C CA . ILE A 1 314 ? -23.756 16.349 -2.780 1.00 83.31 314 ILE A CA 1
ATOM 2514 C C . ILE A 1 314 ? -25.052 15.741 -3.302 1.00 83.31 314 ILE A C 1
ATOM 2516 O O . ILE A 1 314 ? -25.021 14.748 -4.031 1.00 83.31 314 ILE A O 1
ATOM 2520 N N . ALA A 1 315 ? -26.192 16.337 -2.948 1.00 63.19 315 ALA A N 1
ATOM 2521 C CA . ALA A 1 315 ? -27.426 16.068 -3.669 1.00 63.19 315 ALA A CA 1
ATOM 2522 C C . ALA A 1 315 ? -27.167 16.416 -5.139 1.00 63.19 315 ALA A C 1
ATOM 2524 O O . ALA A 1 315 ? -26.858 17.566 -5.460 1.00 63.19 315 ALA A O 1
ATOM 2525 N N . GLN A 1 316 ? -27.234 15.432 -6.038 1.00 54.53 316 GLN A N 1
ATOM 2526 C CA . GLN A 1 316 ? -27.314 15.754 -7.456 1.00 54.53 316 GLN A CA 1
ATOM 2527 C C . GLN A 1 316 ? -28.526 16.670 -7.625 1.00 54.53 316 GLN A C 1
ATOM 2529 O O . GLN A 1 316 ? -29.654 16.266 -7.344 1.00 54.53 316 GLN A O 1
ATOM 2534 N N . LEU A 1 317 ? -28.287 17.910 -8.054 1.00 40.94 317 LEU A N 1
ATOM 2535 C CA . LEU A 1 317 ? -29.328 18.754 -8.615 1.00 40.94 317 LEU A CA 1
ATOM 2536 C C . LEU A 1 317 ? -29.999 17.934 -9.717 1.00 40.94 317 LEU A C 1
ATOM 2538 O O . LEU A 1 317 ? -29.404 17.675 -10.763 1.00 40.94 317 LEU A O 1
ATOM 2542 N N . ALA A 1 318 ? -31.230 17.499 -9.460 1.00 37.78 318 ALA A N 1
ATOM 2543 C CA . ALA A 1 318 ? -32.153 17.088 -10.495 1.00 37.78 318 ALA A CA 1
ATOM 2544 C C . ALA A 1 318 ? -32.390 18.313 -11.390 1.00 37.78 318 ALA A C 1
ATOM 2546 O O . ALA A 1 318 ? -33.256 19.140 -11.129 1.00 37.78 318 ALA A O 1
ATOM 2547 N N . GLY A 1 319 ? -31.544 18.467 -12.405 1.00 35.16 319 GLY A N 1
ATOM 2548 C CA . GLY A 1 319 ? -31.537 19.600 -13.316 1.00 35.16 319 GLY A CA 1
ATOM 2549 C C . GLY A 1 319 ? -31.244 19.131 -14.732 1.00 35.16 319 GLY A C 1
ATOM 2550 O O . GLY A 1 319 ? -30.108 19.189 -15.180 1.00 35.16 319 GLY A O 1
ATOM 2551 N N . GLY A 1 320 ? -32.292 18.655 -15.410 1.00 37.34 320 GLY A N 1
ATOM 2552 C CA . GLY A 1 320 ? -32.435 18.721 -16.865 1.00 37.34 320 GLY A CA 1
ATOM 2553 C C . GLY A 1 320 ? -31.462 17.910 -17.722 1.00 37.34 320 GLY A C 1
ATOM 2554 O O . GLY A 1 320 ? -30.579 18.474 -18.351 1.00 37.34 320 GLY A O 1
ATOM 2555 N N . ASN A 1 321 ? -31.712 16.609 -17.867 1.00 32.34 321 ASN A N 1
ATOM 2556 C CA . ASN A 1 321 ? -31.849 15.997 -19.193 1.00 32.34 321 ASN A CA 1
ATOM 2557 C C . ASN A 1 321 ? -32.485 14.613 -19.054 1.00 32.34 321 ASN A C 1
ATOM 2559 O O . ASN A 1 321 ? -32.066 13.797 -18.235 1.00 32.34 321 ASN A O 1
ATOM 2563 N N . LYS A 1 322 ? -33.546 14.379 -19.833 1.00 37.53 322 LYS A N 1
ATOM 2564 C CA . LYS A 1 322 ? -34.286 13.114 -19.882 1.00 37.53 322 LYS A CA 1
ATOM 2565 C C . LYS A 1 322 ? -33.321 11.969 -20.194 1.00 37.53 322 LYS A C 1
ATOM 2567 O O . LYS A 1 322 ? -32.943 11.781 -21.345 1.00 37.53 322 LYS A O 1
ATOM 2572 N N . ILE A 1 323 ? -32.991 11.169 -19.187 1.00 33.00 323 ILE A N 1
ATOM 2573 C CA . ILE A 1 323 ? -32.532 9.801 -19.398 1.00 33.00 323 ILE A CA 1
ATOM 2574 C C . ILE A 1 323 ? -33.748 8.920 -19.162 1.00 33.00 323 ILE A C 1
ATOM 2576 O O . ILE A 1 323 ? -34.305 8.861 -18.066 1.00 33.00 323 ILE A O 1
ATOM 2580 N N . ILE A 1 324 ? -34.189 8.299 -20.252 1.00 30.20 324 ILE A N 1
ATOM 2581 C CA . ILE A 1 324 ? -35.180 7.233 -20.276 1.00 30.20 324 ILE A CA 1
ATOM 2582 C C . ILE A 1 324 ? -34.807 6.244 -19.171 1.00 30.20 324 ILE A C 1
ATOM 2584 O O . ILE A 1 324 ? -33.717 5.673 -19.184 1.00 30.20 324 ILE A O 1
ATOM 2588 N N . GLN A 1 325 ? -35.701 6.071 -18.195 1.00 30.59 325 GLN A N 1
ATOM 2589 C CA . GLN A 1 325 ? -35.614 4.985 -17.231 1.00 30.59 325 GLN A CA 1
ATOM 2590 C C . GLN A 1 325 ? -35.727 3.663 -17.994 1.00 30.59 325 GLN A C 1
ATOM 2592 O O . GLN A 1 325 ? -36.813 3.104 -18.145 1.00 30.59 325 GLN A O 1
ATOM 2597 N N . THR A 1 326 ? -34.606 3.124 -18.463 1.00 28.98 326 THR A N 1
ATOM 2598 C CA . THR A 1 326 ? -34.532 1.704 -18.783 1.00 28.98 326 THR A CA 1
ATOM 2599 C C . THR A 1 326 ? -34.486 0.980 -17.449 1.00 28.98 326 THR A C 1
ATOM 2601 O O . THR A 1 326 ? -33.452 0.850 -16.797 1.00 28.98 326 THR A O 1
ATOM 2604 N N . ARG A 1 327 ? -35.676 0.596 -16.995 1.00 28.88 327 ARG A N 1
ATOM 2605 C CA . ARG A 1 327 ? -35.930 -0.200 -15.801 1.00 28.88 327 ARG A CA 1
ATOM 2606 C C . ARG A 1 327 ? -35.250 -1.563 -15.971 1.00 28.88 327 ARG A C 1
ATOM 2608 O O . ARG A 1 327 ? -35.880 -2.525 -16.398 1.00 28.88 327 ARG A O 1
ATOM 2615 N N . SER A 1 328 ? -33.963 -1.657 -15.644 1.00 30.56 328 SER A N 1
ATOM 2616 C CA . SER A 1 328 ? -33.293 -2.945 -15.477 1.00 30.56 328 SER A CA 1
ATOM 2617 C C . SER A 1 328 ? -33.870 -3.612 -14.237 1.00 30.56 328 SER A C 1
ATOM 2619 O O . SER A 1 328 ? -33.559 -3.268 -13.099 1.00 30.56 328 SER A O 1
ATOM 2621 N N . ARG A 1 329 ? -34.783 -4.548 -14.485 1.00 29.02 329 ARG A N 1
ATOM 2622 C CA . ARG A 1 329 ? -35.378 -5.452 -13.507 1.00 29.02 329 ARG A CA 1
ATOM 2623 C C . ARG A 1 329 ? -34.275 -6.364 -12.962 1.00 29.02 329 ARG A C 1
ATOM 2625 O O . ARG A 1 329 ? -34.076 -7.465 -13.458 1.00 29.02 329 ARG A O 1
ATOM 2632 N N . ALA A 1 330 ? -33.547 -5.899 -11.951 1.00 27.45 330 ALA A N 1
ATOM 2633 C CA . ALA A 1 330 ? -32.747 -6.777 -11.113 1.00 27.45 330 ALA A CA 1
ATOM 2634 C C . ALA A 1 330 ? -33.718 -7.568 -10.230 1.00 27.45 330 ALA A C 1
ATOM 2636 O O . ALA A 1 330 ? -34.327 -7.041 -9.300 1.00 27.45 330 ALA A O 1
ATOM 2637 N N . THR A 1 331 ? -33.920 -8.834 -10.579 1.00 28.39 331 THR A N 1
ATOM 2638 C CA . THR A 1 331 ? -34.587 -9.821 -9.734 1.00 28.39 331 THR A CA 1
ATOM 2639 C C . THR A 1 331 ? -33.820 -9.945 -8.422 1.00 28.39 331 THR A C 1
ATOM 2641 O O . THR A 1 331 ? -32.780 -10.600 -8.358 1.00 28.39 331 THR A O 1
ATOM 2644 N N . SER A 1 332 ? -34.348 -9.308 -7.378 1.00 27.31 332 SER A N 1
ATOM 2645 C CA . SER A 1 332 ? -34.073 -9.664 -5.992 1.00 27.31 332 SER A CA 1
ATOM 2646 C C . SER A 1 332 ? -34.468 -11.128 -5.805 1.00 27.31 332 SER A C 1
ATOM 2648 O O . SER A 1 332 ? -35.652 -11.467 -5.828 1.00 27.31 332 SER A O 1
ATOM 2650 N N . ARG A 1 333 ? -33.480 -12.020 -5.689 1.00 28.95 333 ARG A N 1
ATOM 2651 C CA . ARG A 1 333 ? -33.711 -13.309 -5.040 1.00 28.95 333 ARG A CA 1
ATOM 2652 C C . ARG A 1 333 ? -33.789 -13.016 -3.549 1.00 28.95 333 ARG A C 1
ATOM 2654 O O . ARG A 1 333 ? -32.790 -12.638 -2.944 1.00 28.95 333 ARG A O 1
ATOM 2661 N N . GLN A 1 334 ? -35.000 -13.159 -3.018 1.00 27.83 334 GLN A N 1
ATOM 2662 C CA . GLN A 1 334 ? -35.307 -13.200 -1.595 1.00 27.83 334 GLN A CA 1
ATOM 2663 C C . GLN A 1 334 ? -34.286 -14.088 -0.875 1.00 27.83 334 GLN A C 1
ATOM 2665 O O . GLN A 1 334 ? -34.178 -15.282 -1.155 1.00 27.83 334 GLN A O 1
ATOM 2670 N N . GLY A 1 335 ? -33.527 -13.481 0.036 1.00 26.88 335 GLY A N 1
ATOM 2671 C CA . GLY A 1 335 ? -32.880 -14.211 1.112 1.00 26.88 335 GLY A CA 1
ATOM 2672 C C . GLY A 1 335 ? -33.978 -14.701 2.042 1.00 26.88 335 GLY A C 1
ATOM 2673 O O . GLY A 1 335 ? -34.724 -13.896 2.592 1.00 26.88 335 GLY A O 1
ATOM 2674 N N . HIS A 1 336 ? -34.107 -16.018 2.125 1.00 26.28 336 HIS A N 1
ATOM 2675 C CA . HIS A 1 336 ? -35.004 -16.710 3.032 1.00 26.28 336 HIS A CA 1
ATOM 2676 C C . HIS A 1 336 ? -34.692 -16.287 4.473 1.00 26.28 336 HIS A C 1
ATOM 2678 O O . HIS A 1 336 ? -33.529 -16.295 4.883 1.00 26.28 336 HIS A O 1
ATOM 2684 N N . GLU A 1 337 ? -35.729 -15.919 5.221 1.00 28.88 337 GLU A N 1
ATOM 2685 C CA . GLU A 1 337 ? -35.672 -15.712 6.664 1.00 28.88 337 GLU A CA 1
ATOM 2686 C C . GLU A 1 337 ? -35.140 -16.985 7.333 1.00 28.88 337 GLU A C 1
ATOM 2688 O O . GLU A 1 337 ? -35.731 -18.061 7.216 1.00 28.88 337 GLU A O 1
ATOM 2693 N N . GLY A 1 338 ? -33.989 -16.861 7.992 1.00 26.81 338 GLY A N 1
ATOM 2694 C CA . GLY A 1 338 ? -33.458 -17.851 8.916 1.00 26.81 338 GLY A CA 1
ATOM 2695 C C . GLY A 1 338 ? -33.862 -17.453 10.326 1.00 26.81 338 GLY A C 1
ATOM 2696 O O . GLY A 1 338 ? -33.409 -16.427 10.831 1.00 26.81 338 GLY A O 1
ATOM 2697 N N . CYS A 1 339 ? -34.746 -18.256 10.910 1.00 25.94 339 CYS A N 1
ATOM 2698 C CA . CYS A 1 339 ? -35.226 -18.174 12.282 1.00 25.94 339 CYS A CA 1
ATOM 2699 C C . CYS A 1 339 ? -34.062 -18.004 13.269 1.00 25.94 339 CYS A C 1
ATOM 2701 O O . CYS A 1 339 ? -33.055 -18.707 13.181 1.00 25.94 339 CYS A O 1
ATOM 2703 N N . GLY A 1 340 ? -34.208 -17.056 14.194 1.00 28.59 340 GLY A N 1
ATOM 2704 C CA . GLY A 1 340 ? -33.259 -16.858 15.278 1.00 28.59 340 GLY A CA 1
ATOM 2705 C C . GLY A 1 340 ? -33.223 -18.072 16.196 1.00 28.59 340 GLY A C 1
ATOM 2706 O O . GLY A 1 340 ? -34.271 -18.599 16.566 1.00 28.59 340 GLY A O 1
ATOM 2707 N N . ASP A 1 341 ? -32.015 -18.460 16.591 1.00 26.53 341 ASP A N 1
ATOM 2708 C CA . ASP A 1 341 ? -31.812 -19.217 17.814 1.00 26.53 341 ASP A CA 1
ATOM 2709 C C . ASP A 1 341 ? -30.794 -18.481 18.689 1.00 26.53 341 ASP A C 1
ATOM 2711 O O . ASP A 1 341 ? -29.719 -18.057 18.248 1.00 26.53 341 ASP A O 1
ATOM 2715 N N . GLY A 1 342 ? -31.215 -18.227 19.922 1.00 35.28 342 GLY A N 1
ATOM 2716 C CA . GLY A 1 342 ? -30.489 -17.458 20.911 1.00 35.28 342 GLY A CA 1
ATOM 2717 C C . GLY A 1 342 ? -29.446 -18.329 21.589 1.00 35.28 342 GLY A C 1
ATOM 2718 O O . GLY A 1 342 ? -29.754 -19.068 22.514 1.00 35.28 342 GLY A O 1
ATOM 2719 N N . SER A 1 343 ? -28.183 -18.194 21.191 1.00 27.48 343 SER A N 1
ATOM 2720 C CA . SER A 1 343 ? -27.060 -18.628 22.024 1.00 27.48 343 SER A CA 1
ATOM 2721 C C . SER A 1 343 ? -25.795 -17.856 21.665 1.00 27.48 343 SER A C 1
ATOM 2723 O O . SER A 1 343 ? -24.981 -18.269 20.842 1.00 27.48 343 SER A O 1
ATOM 2725 N N . SER A 1 344 ? -25.608 -16.689 22.282 1.00 30.80 344 SER A N 1
ATOM 2726 C CA . SER A 1 344 ? -24.343 -15.955 22.222 1.00 30.80 344 SER A CA 1
ATOM 2727 C C . SER A 1 344 ? -23.335 -16.560 23.203 1.00 30.80 344 SER A C 1
ATOM 2729 O O . SER A 1 344 ? -22.989 -15.946 24.210 1.00 30.80 344 SER A O 1
ATOM 2731 N N . ASN A 1 345 ? -22.846 -17.764 22.911 1.00 26.84 345 ASN A N 1
ATOM 2732 C CA . ASN A 1 345 ? -21.649 -18.301 23.554 1.00 26.84 345 ASN A CA 1
ATOM 2733 C C . ASN A 1 345 ? -20.409 -17.830 22.783 1.00 26.84 345 ASN A C 1
ATOM 2735 O O . ASN A 1 345 ? -19.870 -18.527 21.924 1.00 26.84 345 ASN A O 1
ATOM 2739 N N . VAL A 1 346 ? -19.941 -16.617 23.092 1.00 33.16 346 VAL A N 1
ATOM 2740 C CA . VAL A 1 346 ? -18.616 -16.142 22.665 1.00 33.16 346 VAL A CA 1
ATOM 2741 C C . VAL A 1 346 ? -17.569 -16.943 23.441 1.00 33.16 346 VAL A C 1
ATOM 2743 O O . VAL A 1 346 ? -17.281 -16.668 24.605 1.00 33.16 346 VAL A O 1
ATOM 2746 N N . ARG A 1 347 ? -17.007 -17.974 22.806 1.00 33.88 347 ARG A N 1
ATOM 2747 C CA . ARG A 1 347 ? -15.964 -18.814 23.401 1.00 33.88 347 ARG A CA 1
ATOM 2748 C C . ARG A 1 347 ? -14.662 -18.010 23.498 1.00 33.88 347 ARG A C 1
ATOM 2750 O O . ARG A 1 347 ? -14.015 -17.760 22.484 1.00 33.88 347 ARG A O 1
ATOM 2757 N N . ARG A 1 348 ? -14.253 -17.617 24.712 1.00 28.20 348 ARG A N 1
ATOM 2758 C CA . ARG A 1 348 ? -12.878 -17.150 24.973 1.00 28.20 348 ARG A CA 1
ATOM 2759 C C . ARG A 1 348 ? -11.920 -18.294 24.637 1.00 28.20 348 ARG A C 1
ATOM 2761 O O . ARG A 1 348 ? -11.955 -19.329 25.296 1.00 28.20 348 ARG A O 1
ATOM 2768 N N . ARG A 1 349 ? -11.079 -18.118 23.617 1.00 37.72 349 ARG A N 1
ATOM 2769 C CA . ARG A 1 349 ? -9.944 -19.013 23.362 1.00 37.72 349 ARG A CA 1
ATOM 2770 C C . ARG A 1 349 ? -8.776 -18.576 24.248 1.00 37.72 349 ARG A C 1
ATOM 2772 O O . ARG A 1 349 ? -8.394 -17.410 24.238 1.00 37.72 349 ARG A O 1
ATOM 2779 N N . THR A 1 350 ? -8.240 -19.501 25.034 1.00 28.91 350 THR A N 1
ATOM 2780 C CA . THR A 1 350 ? -6.960 -19.345 25.735 1.00 28.91 350 THR A CA 1
ATOM 2781 C C . THR A 1 350 ? -5.812 -19.506 24.732 1.00 28.91 350 THR A C 1
ATOM 2783 O O . THR A 1 350 ? -5.870 -20.437 23.927 1.00 28.91 350 THR A O 1
ATOM 2786 N N . PRO A 1 351 ? -4.775 -18.649 24.746 1.00 32.94 351 PRO A N 1
ATOM 2787 C CA . PRO A 1 351 ? -3.618 -18.816 23.870 1.00 32.94 351 PRO A CA 1
ATOM 2788 C C . PRO A 1 351 ? -2.864 -20.108 24.211 1.00 32.94 351 PRO A C 1
ATOM 2790 O O . PRO A 1 351 ? -2.527 -20.335 25.373 1.00 32.94 351 PRO A O 1
ATOM 2793 N N . ASN A 1 352 ? -2.570 -20.940 23.210 1.00 34.09 352 ASN A N 1
ATOM 2794 C CA . ASN A 1 352 ? -1.647 -22.064 23.373 1.00 34.09 352 ASN A CA 1
ATOM 2795 C C . ASN A 1 352 ? -0.204 -21.538 23.437 1.00 34.09 352 ASN A C 1
ATOM 2797 O O . ASN A 1 352 ? 0.257 -20.843 22.533 1.00 34.09 352 ASN A O 1
ATOM 2801 N N . GLY A 1 353 ? 0.522 -21.902 24.497 1.00 31.84 353 GLY A N 1
ATOM 2802 C CA . GLY A 1 353 ? 1.891 -21.457 24.796 1.00 31.84 353 GLY A CA 1
ATOM 2803 C C . GLY A 1 353 ? 2.996 -21.988 23.872 1.00 31.84 353 GLY A C 1
ATOM 2804 O O . GLY A 1 353 ? 4.163 -21.930 24.240 1.00 31.84 353 GLY A O 1
ATOM 2805 N N . SER A 1 354 ? 2.674 -22.506 22.683 1.00 31.86 354 SER A N 1
ATOM 2806 C CA . SER A 1 354 ? 3.651 -23.154 21.794 1.00 31.86 354 SER A CA 1
ATOM 2807 C C . SER A 1 354 ? 4.240 -22.246 20.706 1.00 31.86 354 SER A C 1
ATOM 2809 O O . SER A 1 354 ? 4.947 -22.742 19.837 1.00 31.86 354 SER A O 1
ATOM 2811 N N . PHE A 1 355 ? 3.977 -20.934 20.732 1.00 37.94 355 PHE A N 1
ATOM 2812 C CA . PHE A 1 355 ? 4.499 -19.981 19.734 1.00 37.94 355 PHE A CA 1
ATOM 2813 C C . PHE A 1 355 ? 5.388 -18.866 20.310 1.00 37.94 355 PHE A C 1
ATOM 2815 O O . PHE A 1 355 ? 5.683 -17.890 19.628 1.00 37.94 355 PHE A O 1
ATOM 2822 N N . VAL A 1 356 ? 5.873 -19.022 21.548 1.00 34.91 356 VAL A N 1
ATOM 2823 C CA . VAL A 1 356 ? 6.786 -18.051 22.185 1.00 34.91 356 VAL A CA 1
ATOM 2824 C C . VAL A 1 356 ? 8.265 -18.286 21.814 1.00 34.91 356 VAL A C 1
ATOM 2826 O O . VAL A 1 356 ? 9.095 -17.424 22.078 1.00 34.91 356 VAL A O 1
ATOM 2829 N N . SER A 1 357 ? 8.640 -19.397 21.160 1.00 30.08 357 SER A N 1
ATOM 2830 C CA . SER A 1 357 ? 10.065 -19.771 21.032 1.00 30.08 357 SER A CA 1
ATOM 2831 C C . SER A 1 357 ? 10.725 -19.602 19.655 1.00 30.08 357 SER A C 1
ATOM 2833 O O . SER A 1 357 ? 11.835 -20.100 19.468 1.00 30.08 357 SER A O 1
ATOM 2835 N N . SER A 1 358 ? 10.125 -18.915 18.680 1.00 30.77 358 SER A N 1
ATOM 2836 C CA . SER A 1 358 ? 10.774 -18.744 17.368 1.00 30.77 358 SER A CA 1
ATOM 2837 C C . SER A 1 358 ? 10.557 -17.368 16.733 1.00 30.77 358 SER A C 1
ATOM 2839 O O . SER A 1 358 ? 9.755 -17.192 15.823 1.00 30.77 358 SER A O 1
ATOM 2841 N N . GLY A 1 359 ? 11.389 -16.414 17.171 1.00 25.78 359 GLY A N 1
ATOM 2842 C CA . GLY A 1 359 ? 11.901 -15.329 16.324 1.00 25.78 359 GLY A CA 1
ATOM 2843 C C . GLY A 1 359 ? 11.221 -13.966 16.457 1.00 25.78 359 GLY A C 1
ATOM 2844 O O . GLY A 1 359 ? 10.385 -13.616 15.638 1.00 25.78 359 GLY A O 1
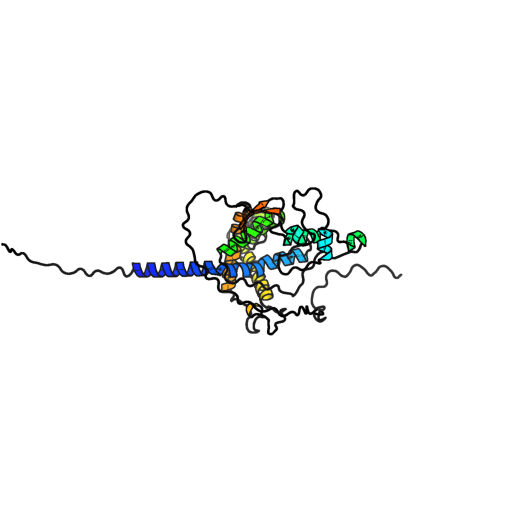ATOM 2845 N N . LEU A 1 360 ? 11.626 -13.154 17.435 1.00 28.00 360 LEU A N 1
ATOM 2846 C CA . LEU A 1 360 ? 12.664 -12.121 17.279 1.00 28.00 360 LEU A CA 1
ATOM 2847 C C . LEU A 1 360 ? 12.805 -11.410 18.635 1.00 28.00 360 LEU A C 1
ATOM 2849 O O . LEU A 1 360 ? 11.873 -10.772 19.120 1.00 28.00 360 LEU A O 1
ATOM 2853 N N . ALA A 1 361 ? 13.963 -11.564 19.269 1.00 31.31 361 ALA A N 1
ATOM 2854 C CA . ALA A 1 361 ? 14.320 -10.813 20.459 1.00 31.31 361 ALA A CA 1
ATOM 2855 C C . ALA A 1 361 ? 14.642 -9.369 20.054 1.00 31.31 361 ALA A C 1
ATOM 2857 O O . ALA A 1 361 ? 15.756 -9.069 19.636 1.00 31.31 361 ALA A O 1
ATOM 2858 N N . THR A 1 362 ? 13.672 -8.474 20.190 1.00 34.03 362 THR A N 1
ATOM 2859 C CA . THR A 1 362 ? 13.927 -7.035 20.261 1.00 34.03 362 THR A CA 1
ATOM 2860 C C . THR A 1 362 ? 12.894 -6.411 21.188 1.00 34.03 362 THR A C 1
ATOM 2862 O O . THR A 1 362 ? 11.702 -6.649 21.041 1.00 34.03 362 THR A O 1
ATOM 2865 N N . ALA A 1 363 ? 13.388 -5.618 22.142 1.00 31.97 363 ALA A N 1
ATOM 2866 C CA . ALA A 1 363 ? 12.656 -4.918 23.202 1.00 31.97 363 ALA A CA 1
ATOM 2867 C C . ALA A 1 363 ? 12.296 -5.725 24.467 1.00 31.97 363 ALA A C 1
ATOM 2869 O O . ALA A 1 363 ? 11.153 -5.699 24.900 1.00 31.97 363 ALA A O 1
ATOM 2870 N N . ARG A 1 364 ? 13.285 -6.370 25.110 1.00 31.98 364 ARG A N 1
ATOM 2871 C CA . ARG A 1 364 ? 13.337 -6.545 26.584 1.00 31.98 364 ARG A CA 1
ATOM 2872 C C . ARG A 1 364 ? 14.769 -6.795 27.077 1.00 31.98 364 ARG A C 1
ATOM 2874 O O . ARG A 1 364 ? 15.060 -7.886 27.539 1.00 31.98 364 ARG A O 1
ATOM 2881 N N . VAL A 1 365 ? 15.665 -5.813 26.967 1.00 31.58 365 VAL A N 1
ATOM 2882 C CA . VAL A 1 365 ? 16.904 -5.764 27.776 1.00 31.58 365 VAL A CA 1
ATOM 2883 C C . VAL A 1 365 ? 17.337 -4.302 27.920 1.00 31.58 365 VAL A C 1
ATOM 2885 O O . VAL A 1 365 ? 18.267 -3.898 27.244 1.00 31.58 365 VAL A O 1
ATOM 2888 N N . ILE A 1 366 ? 16.635 -3.502 28.729 1.00 30.27 366 ILE A N 1
ATOM 2889 C CA . ILE A 1 366 ? 17.192 -2.377 29.513 1.00 30.27 366 ILE A CA 1
ATOM 2890 C C . ILE A 1 366 ? 16.200 -2.146 30.664 1.00 30.27 366 ILE A C 1
ATOM 2892 O O . ILE A 1 366 ? 15.314 -1.321 30.529 1.00 30.27 366 ILE A O 1
ATOM 2896 N N . GLU A 1 367 ? 16.269 -2.959 31.720 1.00 34.53 367 GLU A N 1
ATOM 2897 C CA . GLU A 1 367 ? 15.771 -2.658 33.082 1.00 34.53 367 GLU A CA 1
ATOM 2898 C C . GLU A 1 367 ? 15.895 -3.924 33.945 1.00 34.53 367 GLU A C 1
ATOM 2900 O O . GLU A 1 367 ? 14.919 -4.614 34.210 1.00 34.53 367 GLU A O 1
ATOM 2905 N N . SER A 1 368 ? 17.123 -4.277 34.333 1.00 36.12 368 SER A N 1
ATOM 2906 C CA . SER A 1 368 ? 17.394 -5.047 35.559 1.00 36.12 368 SER A CA 1
ATOM 2907 C C . SER A 1 368 ? 18.898 -5.261 35.729 1.00 36.12 368 SER A C 1
ATOM 2909 O O . SER A 1 368 ? 19.365 -6.385 35.604 1.00 36.12 368 SER A O 1
ATOM 2911 N N . GLU A 1 369 ? 19.671 -4.202 35.978 1.00 33.28 369 GLU A N 1
ATOM 2912 C CA . GLU A 1 369 ? 20.995 -4.349 36.611 1.00 33.28 369 GLU A CA 1
ATOM 2913 C C . GLU A 1 369 ? 21.537 -3.011 37.145 1.00 33.28 369 GLU A C 1
ATOM 2915 O O . GLU A 1 369 ? 22.617 -2.561 36.795 1.00 33.28 369 GLU A O 1
ATOM 2920 N N . ILE A 1 370 ? 20.775 -2.351 38.023 1.00 38.44 370 ILE A N 1
ATOM 2921 C CA . ILE A 1 370 ? 21.346 -1.445 39.032 1.00 38.44 370 ILE A CA 1
ATOM 2922 C C . ILE A 1 370 ? 20.577 -1.696 40.326 1.00 38.44 370 ILE A C 1
ATOM 2924 O O . ILE A 1 370 ? 19.414 -1.323 40.452 1.00 38.44 370 ILE A O 1
ATOM 2928 N N . GLY A 1 371 ? 21.220 -2.380 41.269 1.00 37.22 371 GLY A N 1
ATOM 2929 C CA . GLY A 1 371 ? 20.664 -2.615 42.598 1.00 37.22 371 GLY A CA 1
ATOM 2930 C C . GLY A 1 371 ? 21.016 -3.977 43.176 1.00 37.22 371 GLY A C 1
ATOM 2931 O O . GLY A 1 371 ? 20.110 -4.757 43.453 1.00 37.22 371 GLY A O 1
ATOM 2932 N N . LYS A 1 372 ? 22.317 -4.258 43.335 1.00 36.09 372 LYS A N 1
ATOM 2933 C CA . LYS A 1 372 ? 22.887 -5.148 44.366 1.00 36.09 372 LYS A CA 1
ATOM 2934 C C . LYS A 1 372 ? 24.418 -5.103 44.300 1.00 36.09 372 LYS A C 1
ATOM 2936 O O . LYS A 1 372 ? 25.040 -5.960 43.684 1.00 36.09 372 LYS A O 1
ATOM 2941 N N . SER A 1 373 ? 24.979 -4.065 44.913 1.00 33.00 373 SER A N 1
ATOM 2942 C CA . SER A 1 373 ? 26.255 -4.018 45.647 1.00 33.00 373 SER A CA 1
ATOM 2943 C C . SER A 1 373 ? 26.602 -2.562 45.898 1.00 33.00 373 SER A C 1
ATOM 2945 O O . SER A 1 373 ? 26.664 -1.812 44.902 1.00 33.00 373 SER A O 1
#